Protein AF-0000000084362990 (afdb_homodimer)

InterPro domains:
  IPR007038 Hydrogenase/Urease accessory protein HupE/UreJ protein [PF04955] (12-191)
  IPR007038 Hydrogenase/Urease accessory protein HupE/UreJ protein [PIRSF016919] (12-194)

Foldseek 3Di:
DDDDDDDCPDDPDDVVVDPPDPDPPDPCQLQNLLQCVQVPDPLSLLLLLLLLLVLVLQDDVSNPLSLVLLLVLLQVLLVCLQVPPDDPCLVVLSNVSNVVSVVVSVVSDDDDSVRSSVSSNVSSSSNSNVQNVVADPDPRNVSSSVNNSVNSVVSSVVSNVVNVVVVVVVVVVVVVVVVVVVVVVVVVVVVVVVD/DDDCPDDPVDDPDDPVVDPPDDDPPDPCQLQNLLQCVQVPDPLSLLLLLLQLLVLVLQDDVSNPLQLVLLLVLLQVLLVCLQVPPDDPCLVVLSNVSNVVSVVVSVVSDDDDSVRSSVSSNVSSSSNSNVQNVVADPDPRNVSSSVNNSVNSVVSSVVSNVVNVVVVVVVVVVVVVVVVVVVVVVVVVVVVVVVD

Structure (mmCIF, N/CA/C/O backbone):
data_AF-0000000084362990-model_v1
#
loop_
_entity.id
_entity.type
_entity.pdbx_description
1 polymer 'Urease accessory protein'
#
loop_
_atom_site.group_PDB
_atom_site.id
_atom_site.type_symbol
_atom_site.label_atom_id
_atom_site.label_alt_id
_atom_site.label_comp_id
_atom_site.label_asym_id
_atom_site.label_entity_id
_atom_site.label_seq_id
_atom_site.pdbx_PDB_ins_code
_atom_site.Cartn_x
_atom_site.Cartn_y
_atom_site.Cartn_z
_atom_site.occupancy
_atom_site.B_iso_or_equiv
_atom_site.auth_seq_id
_atom_site.auth_comp_id
_atom_site.auth_asym_id
_atom_site.auth_atom_id
_atom_site.pdbx_PDB_model_num
ATOM 1 N N . MET A 1 1 ? -44.062 -22.078 -37.969 1 24.09 1 MET A N 1
ATOM 2 C CA . MET A 1 1 ? -43.531 -23.438 -37.75 1 24.09 1 MET A CA 1
ATOM 3 C C . MET A 1 1 ? -42.031 -23.5 -37.969 1 24.09 1 MET A C 1
ATOM 5 O O . MET A 1 1 ? -41.469 -24.578 -38.062 1 24.09 1 MET A O 1
ATOM 9 N N . LYS A 1 2 ? -41.438 -22.375 -38.594 1 27.25 2 LYS A N 1
ATOM 10 C CA . LYS A 1 2 ? -40.281 -22.547 -39.438 1 27.25 2 LYS A CA 1
ATOM 11 C C . LYS A 1 2 ? -39.125 -23.203 -38.656 1 27.25 2 LYS A C 1
ATOM 13 O O . LYS A 1 2 ? -38.719 -22.703 -37.594 1 27.25 2 LYS A O 1
ATOM 18 N N . ARG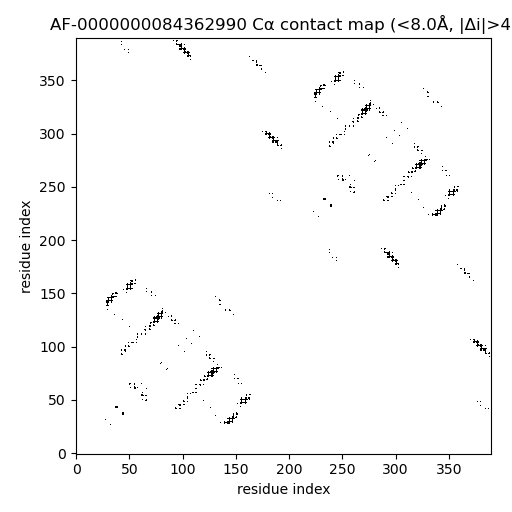 A 1 3 ? -38.625 -24.391 -39.156 1 26.75 3 ARG A N 1
ATOM 19 C CA . ARG A 1 3 ? -37.844 -25.562 -38.719 1 26.75 3 ARG A CA 1
ATOM 20 C C . ARG A 1 3 ? -36.438 -25.172 -38.312 1 26.75 3 ARG A C 1
ATOM 22 O O . ARG A 1 3 ? -35.969 -25.578 -37.25 1 26.75 3 ARG A O 1
ATOM 29 N N . VAL A 1 4 ? -35.438 -24.828 -39.25 1 26.17 4 VAL A N 1
ATOM 30 C CA . VAL A 1 4 ? -34.344 -25.609 -39.781 1 26.17 4 VAL A CA 1
ATOM 31 C C . VAL A 1 4 ? -33.062 -25.297 -39.031 1 26.17 4 VAL A C 1
ATOM 33 O O . VAL A 1 4 ? -32 -25.891 -39.312 1 26.17 4 VAL A O 1
ATOM 36 N N . ILE A 1 5 ? -32.844 -24.234 -38.375 1 34.12 5 ILE A N 1
ATOM 37 C CA . ILE A 1 5 ? -31.422 -23.922 -38.5 1 34.12 5 ILE A CA 1
ATOM 38 C C . ILE A 1 5 ? -30.594 -25.109 -38.031 1 34.12 5 ILE A C 1
ATOM 40 O O . ILE A 1 5 ? -30.812 -25.656 -36.938 1 34.12 5 ILE A O 1
ATOM 44 N N . PHE A 1 6 ? -29.859 -25.859 -38.969 1 30.27 6 PHE A N 1
ATOM 45 C CA . PHE A 1 6 ? -28.797 -26.844 -39.156 1 30.27 6 PHE A CA 1
ATOM 46 C C . PHE A 1 6 ? -27.656 -26.594 -38.188 1 30.27 6 PHE A C 1
ATOM 48 O O . PHE A 1 6 ? -27.375 -25.453 -37.812 1 30.27 6 PHE A O 1
ATOM 55 N N . GLY A 1 7 ? -27.094 -27.719 -37.469 1 29.56 7 GLY A N 1
ATOM 56 C CA . GLY A 1 7 ? -26.172 -28.312 -36.531 1 29.56 7 GLY A CA 1
ATOM 57 C C . GLY A 1 7 ? -24.719 -28.156 -36.906 1 29.56 7 GLY A C 1
ATOM 58 O O . GLY A 1 7 ? -24.172 -28.969 -37.656 1 29.56 7 GLY A O 1
ATOM 59 N N . PHE A 1 8 ? -24.25 -27 -37.5 1 29.27 8 PHE A N 1
ATOM 60 C CA . PHE A 1 8 ? -22.859 -27 -37.906 1 29.27 8 PHE A CA 1
ATOM 61 C C . PHE A 1 8 ? -21.953 -27.469 -36.75 1 29.27 8 PHE A C 1
ATOM 63 O O . PHE A 1 8 ? -21.75 -26.734 -35.781 1 29.27 8 PHE A O 1
ATOM 70 N N . ALA A 1 9 ? -21.969 -28.766 -36.344 1 31.83 9 ALA A N 1
ATOM 71 C CA . ALA A 1 9 ? -21.062 -29.562 -35.531 1 31.83 9 ALA A CA 1
ATOM 72 C C . ALA A 1 9 ? -19.625 -29.516 -36.062 1 31.83 9 ALA A C 1
ATOM 74 O O . ALA A 1 9 ? -19.203 -30.391 -36.812 1 31.83 9 ALA A O 1
ATOM 75 N N . GLY A 1 10 ? -19.312 -28.484 -36.875 1 28.17 10 GLY A N 1
ATOM 76 C CA . GLY A 1 10 ? -18.078 -28.734 -37.594 1 28.17 10 GLY A CA 1
ATOM 77 C C . GLY A 1 10 ? -17 -29.375 -36.75 1 28.17 10 GLY A C 1
ATOM 78 O O . GLY A 1 10 ? -17.094 -29.375 -35.531 1 28.17 10 GLY A O 1
ATOM 79 N N . LEU A 1 11 ? -15.805 -29.812 -37.469 1 27.97 11 LEU A N 1
ATOM 80 C CA . LEU A 1 11 ? -14.57 -30.578 -37.625 1 27.97 11 LEU A CA 1
ATOM 81 C C . LEU A 1 11 ? -13.484 -30.062 -36.688 1 27.97 11 LEU A C 1
ATOM 83 O O . LEU A 1 11 ? -12.828 -29.062 -36.969 1 27.97 11 LEU A O 1
ATOM 87 N N . VAL A 1 12 ? -13.75 -29.594 -35.562 1 33.97 12 VAL A N 1
ATOM 88 C CA . VAL A 1 12 ? -12.516 -29.297 -34.844 1 33.97 12 VAL A CA 1
ATOM 89 C C . VAL A 1 12 ? -11.578 -30.516 -34.875 1 33.97 12 VAL A C 1
ATOM 91 O O . VAL A 1 12 ? -11.844 -31.531 -34.25 1 33.97 12 VAL A O 1
ATOM 94 N N . THR A 1 13 ? -11.164 -30.953 -36.219 1 27.64 13 THR A N 1
ATOM 95 C CA . THR A 1 13 ? -10.219 -32 -36.594 1 27.64 13 THR A CA 1
ATOM 96 C C . THR A 1 13 ? -9.086 -32.094 -35.562 1 27.64 13 THR A C 1
ATOM 98 O O . THR A 1 13 ? -8.867 -31.156 -34.781 1 27.64 13 THR A O 1
ATOM 101 N N . LEU A 1 14 ? -8.18 -33.188 -35.844 1 29.64 14 LEU A N 1
ATOM 102 C CA . LEU A 1 14 ? -7.18 -34.188 -35.562 1 29.64 14 LEU A CA 1
ATOM 103 C C . LEU A 1 14 ? -5.797 -33.562 -35.406 1 29.64 14 LEU A C 1
ATOM 105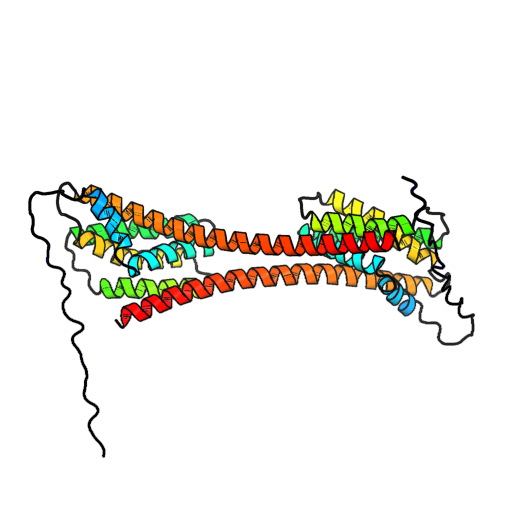 O O . LEU A 1 14 ? -4.781 -34.25 -35.469 1 29.64 14 LEU A O 1
ATOM 109 N N . LEU A 1 15 ? -5.594 -32.281 -35.312 1 32.31 15 LEU A N 1
ATOM 110 C CA . LEU A 1 15 ? -4.16 -32.062 -35.469 1 32.31 15 LEU A CA 1
ATOM 111 C C . LEU A 1 15 ? -3.369 -32.969 -34.5 1 32.31 15 LEU A C 1
ATOM 113 O O . LEU A 1 15 ? -3.162 -32.594 -33.344 1 32.31 15 LEU A O 1
ATOM 117 N N . ALA A 1 16 ? -3.719 -34.25 -34.469 1 33.75 16 ALA A N 1
ATOM 118 C CA . ALA A 1 16 ? -2.787 -35.188 -33.844 1 33.75 16 ALA A CA 1
ATOM 119 C C . ALA A 1 16 ? -1.39 -35.062 -34.438 1 33.75 16 ALA A C 1
ATOM 121 O O . ALA A 1 16 ? -1.183 -35.312 -35.625 1 33.75 16 ALA A O 1
ATOM 122 N N . SER A 1 17 ? -0.704 -33.969 -34.281 1 33.88 17 SER A N 1
ATOM 123 C CA . SER A 1 17 ? 0.673 -34 -34.781 1 33.88 17 SER A CA 1
ATOM 124 C C . SER A 1 17 ? 1.27 -35.406 -34.562 1 33.88 17 SER A C 1
ATOM 126 O O . SER A 1 17 ? 1.014 -36.062 -33.562 1 33.88 17 SER A O 1
ATOM 128 N N . PRO A 1 18 ? 1.563 -36.188 -35.688 1 33.69 18 PRO A N 1
ATOM 129 C CA . PRO A 1 18 ? 2.248 -37.469 -35.656 1 33.69 18 PRO A CA 1
ATOM 130 C C . PRO A 1 18 ? 3.295 -37.594 -34.562 1 33.69 18 PRO A C 1
ATOM 132 O O . PRO A 1 18 ? 3.803 -36.562 -34.094 1 33.69 18 PRO A O 1
ATOM 135 N N . ALA A 1 19 ? 3.213 -38.688 -33.844 1 35.78 19 ALA A N 1
ATOM 136 C CA . ALA A 1 19 ? 4.281 -39.281 -33.062 1 35.78 19 ALA A CA 1
ATOM 137 C C . ALA A 1 19 ? 5.609 -39.25 -33.812 1 35.78 19 ALA A C 1
ATOM 139 O O . ALA A 1 19 ? 5.789 -39.938 -34.812 1 35.78 19 ALA A O 1
ATOM 140 N N . MET A 1 20 ? 6.133 -38.094 -34.375 1 34.09 20 MET A N 1
ATOM 141 C CA . MET A 1 20 ? 7.484 -38.125 -34.938 1 34.09 20 MET A CA 1
ATOM 142 C C . MET A 1 20 ? 8.281 -39.312 -34.344 1 34.09 20 MET A C 1
ATOM 144 O O . MET A 1 20 ? 8.305 -39.5 -33.125 1 34.09 20 MET A O 1
ATOM 148 N N . ALA A 1 21 ? 8.461 -40.5 -35.094 1 33.56 21 ALA A N 1
ATOM 149 C CA . ALA A 1 21 ? 9.234 -41.75 -35.094 1 33.56 21 ALA A CA 1
ATOM 150 C C . ALA A 1 21 ? 10.57 -41.562 -34.406 1 33.56 21 ALA A C 1
ATOM 152 O O . ALA A 1 21 ? 11.109 -40.469 -34.344 1 33.56 21 ALA A O 1
ATOM 153 N N . HIS A 1 22 ? 11.227 -42.625 -33.812 1 32.97 22 HIS A N 1
ATOM 154 C CA . HIS A 1 22 ? 12.43 -43.031 -33.094 1 32.97 22 HIS A CA 1
ATOM 155 C C . HIS A 1 22 ? 13.688 -42.656 -33.875 1 32.97 22 HIS A C 1
ATOM 157 O O . HIS A 1 22 ? 14.727 -43.312 -33.75 1 32.97 22 HIS A O 1
ATOM 163 N N . THR A 1 23 ? 13.633 -41.906 -35.062 1 37.66 23 THR A N 1
ATOM 164 C CA . THR A 1 23 ? 14.984 -41.938 -35.625 1 37.66 23 THR A CA 1
ATOM 165 C C . THR A 1 23 ? 16.016 -41.562 -34.562 1 37.66 23 THR A C 1
ATOM 167 O O . THR A 1 23 ? 15.688 -40.906 -33.562 1 37.66 23 THR A O 1
ATOM 170 N N . GLY A 1 24 ? 17.125 -42.219 -34.438 1 38.91 24 GLY A N 1
ATOM 171 C CA . GLY A 1 24 ? 18.359 -42.094 -33.688 1 38.91 24 GLY A CA 1
ATOM 172 C C . GLY A 1 24 ? 18.719 -40.656 -33.344 1 38.91 24 GLY A C 1
ATOM 173 O O . GLY A 1 24 ? 19.812 -40.406 -32.844 1 38.91 24 GLY A O 1
ATOM 174 N N . ALA A 1 25 ? 18.438 -39.719 -34.25 1 42.22 25 ALA A N 1
ATOM 175 C CA . ALA A 1 25 ? 18.984 -38.375 -34.156 1 42.22 25 ALA A CA 1
ATOM 176 C C . ALA A 1 25 ? 18.781 -37.781 -32.781 1 42.22 25 ALA A C 1
ATOM 178 O O . ALA A 1 25 ? 18.031 -38.344 -31.969 1 42.22 25 ALA A O 1
ATOM 179 N N . GLY A 1 26 ? 18.844 -36.312 -32.531 1 42.19 26 GLY A N 1
ATOM 180 C CA . GLY A 1 26 ? 19.219 -35.594 -31.328 1 42.19 26 GLY A CA 1
ATOM 181 C C . GLY A 1 26 ? 18.266 -35.844 -30.172 1 42.19 26 GLY A C 1
ATOM 182 O O . GLY A 1 26 ? 17.094 -35.469 -30.25 1 42.19 26 GLY A O 1
ATOM 183 N N . GLU A 1 27 ? 18.141 -36.969 -29.531 1 46.84 27 GLU A N 1
ATOM 184 C CA . GLU A 1 27 ? 17.594 -37.281 -28.219 1 46.84 27 GLU A CA 1
ATOM 185 C C . GLU A 1 27 ? 17.453 -36.031 -27.375 1 46.84 27 GLU A C 1
ATOM 187 O O . GLU A 1 27 ? 18.438 -35.375 -27.047 1 46.84 27 GLU A O 1
ATOM 192 N N . VAL A 1 28 ? 16.562 -35.125 -27.734 1 56.34 28 VAL A N 1
ATOM 193 C CA . VAL A 1 28 ? 16.391 -34 -26.797 1 56.34 28 VAL A CA 1
ATOM 194 C C . VAL A 1 28 ? 16.641 -34.5 -25.359 1 56.34 28 VAL A C 1
ATOM 196 O O . VAL A 1 28 ? 16.109 -35.531 -24.969 1 56.34 28 VAL A O 1
ATOM 199 N N . SER A 1 29 ? 17.859 -34.156 -24.797 1 71.69 29 SER A N 1
ATOM 200 C CA . SER A 1 29 ? 18.219 -34.531 -23.438 1 71.69 29 SER A CA 1
ATOM 201 C C . SER A 1 29 ? 17.016 -34.5 -22.5 1 71.69 29 SER A C 1
ATOM 203 O O . SER A 1 29 ? 16.062 -33.75 -22.75 1 71.69 29 SER A O 1
ATOM 205 N N . GLY A 1 30 ? 16.703 -35.625 -21.906 1 73.75 30 GLY A N 1
ATOM 206 C CA . GLY A 1 30 ? 15.695 -35.75 -20.859 1 73.75 30 GLY A CA 1
ATOM 207 C C . GLY A 1 30 ? 15.438 -34.438 -20.125 1 73.75 30 GLY A C 1
ATOM 208 O O . GLY A 1 30 ? 14.281 -34.094 -19.859 1 73.75 30 GLY A O 1
ATOM 209 N N . LEU A 1 31 ? 16.484 -33.719 -20.141 1 81.56 31 LEU A N 1
ATOM 210 C CA . LEU A 1 31 ? 16.375 -32.469 -19.406 1 81.56 31 LEU A CA 1
ATOM 211 C C . LEU A 1 31 ? 15.633 -31.406 -20.219 1 81.56 31 LEU A C 1
ATOM 213 O O . LEU A 1 31 ? 14.75 -30.719 -19.703 1 81.56 31 LEU A O 1
ATOM 217 N N . LEU A 1 32 ? 15.953 -31.234 -21.422 1 81.06 32 LEU A N 1
ATOM 218 C CA . LEU A 1 32 ? 15.32 -30.234 -22.266 1 81.06 32 LEU A CA 1
ATOM 219 C C . LEU A 1 32 ? 13.836 -30.547 -22.453 1 81.06 32 LEU A C 1
ATOM 221 O O . LEU A 1 32 ? 13.008 -29.641 -22.484 1 81.06 32 LEU A O 1
ATOM 225 N N . ALA A 1 33 ? 13.516 -31.766 -22.625 1 81.31 33 ALA A N 1
ATOM 226 C CA . ALA A 1 33 ? 12.117 -32.188 -22.75 1 81.31 33 ALA A CA 1
ATOM 227 C C . ALA A 1 33 ? 11.344 -31.859 -21.469 1 81.31 33 ALA A C 1
ATOM 229 O O . ALA A 1 33 ? 10.211 -31.375 -21.547 1 81.31 33 ALA A O 1
ATOM 230 N N . GLY A 1 34 ? 11.969 -32.094 -20.359 1 83.88 34 GLY A N 1
ATOM 231 C CA . GLY A 1 34 ? 11.359 -31.781 -19.078 1 83.88 34 GLY A CA 1
ATOM 232 C C . GLY A 1 34 ? 11.156 -30.297 -18.875 1 83.88 34 GLY A C 1
ATOM 233 O O . GLY A 1 34 ? 10.133 -29.875 -18.328 1 83.88 34 GLY A O 1
ATOM 234 N N . LEU A 1 35 ? 12.109 -29.562 -19.422 1 85.44 35 LEU A N 1
ATOM 235 C CA . LEU A 1 35 ? 12.039 -28.109 -19.281 1 85.44 35 LEU A CA 1
ATOM 236 C C . LEU A 1 35 ? 10.93 -27.531 -20.156 1 85.44 35 LEU A C 1
ATOM 238 O O . LEU A 1 35 ? 10.266 -26.562 -19.781 1 85.44 35 LEU A O 1
ATOM 242 N N . SER A 1 36 ? 10.695 -28.109 -21.203 1 83.75 36 SER A N 1
ATOM 243 C CA . SER A 1 36 ? 9.781 -27.531 -22.172 1 83.75 36 SER A CA 1
ATOM 244 C C . SER A 1 36 ? 8.344 -27.953 -21.891 1 83.75 36 SER A C 1
ATOM 246 O O . SER A 1 36 ? 7.398 -27.297 -22.328 1 83.75 36 SER A O 1
ATOM 248 N N . HIS A 1 37 ? 8.195 -28.953 -21.156 1 83.19 37 HIS A N 1
ATOM 249 C CA . HIS A 1 37 ? 6.883 -29.578 -21.031 1 83.19 37 HIS A CA 1
ATOM 250 C C . HIS A 1 37 ? 5.898 -28.656 -20.312 1 83.19 37 HIS A C 1
ATOM 252 O O . HIS A 1 37 ? 4.805 -28.406 -20.828 1 83.19 37 HIS A O 1
ATOM 258 N N . PRO A 1 38 ? 6.312 -28.016 -19.266 1 80.44 38 PRO A N 1
ATOM 259 C CA . PRO A 1 38 ? 5.344 -27.172 -18.562 1 80.44 38 PRO A CA 1
ATOM 260 C C . PRO A 1 38 ? 5.008 -25.891 -19.328 1 80.44 38 PRO A C 1
ATOM 262 O O . PRO A 1 38 ? 3.973 -25.266 -19.062 1 80.44 38 PRO A O 1
ATOM 265 N N . ILE A 1 39 ? 5.816 -25.484 -20.156 1 84.44 39 ILE A N 1
ATOM 266 C CA . ILE A 1 39 ? 5.57 -24.234 -20.875 1 84.44 39 ILE A CA 1
ATOM 267 C C . ILE A 1 39 ? 4.828 -24.516 -22.172 1 84.44 39 ILE A C 1
ATOM 269 O O . ILE A 1 39 ? 4.516 -23.594 -22.938 1 84.44 39 ILE A O 1
ATOM 273 N N . SER A 1 40 ? 4.492 -25.797 -22.391 1 81.31 40 SER A N 1
ATOM 274 C CA . SER A 1 40 ? 3.826 -26.172 -23.641 1 81.31 40 SER A CA 1
ATOM 275 C C . SER A 1 40 ? 2.32 -25.938 -23.547 1 81.31 40 SER A C 1
ATOM 277 O O . SER A 1 40 ? 1.639 -25.844 -24.562 1 81.31 40 SER A O 1
ATOM 279 N N . GLY A 1 41 ? 1.779 -25.844 -22.375 1 87.81 41 GLY A N 1
ATOM 280 C CA . GLY A 1 41 ? 0.349 -25.641 -22.203 1 87.81 41 GLY A CA 1
ATOM 281 C C . GLY A 1 41 ? 0.01 -24.422 -21.375 1 87.81 41 GLY A C 1
ATOM 282 O O . GLY A 1 41 ? 0.531 -24.25 -20.281 1 87.81 41 GLY A O 1
ATOM 283 N N . LEU A 1 42 ? -0.85 -23.641 -21.938 1 89.31 42 LEU A N 1
ATOM 284 C CA . LEU A 1 42 ? -1.276 -22.422 -21.25 1 89.31 42 LEU A CA 1
ATOM 285 C C . LEU A 1 42 ? -1.939 -22.75 -19.922 1 89.31 42 LEU A C 1
ATOM 287 O O . LEU A 1 42 ? -1.834 -21.984 -18.969 1 89.31 42 LEU A O 1
ATOM 291 N N . ASP A 1 43 ? -2.574 -23.844 -19.891 1 92.5 43 ASP A N 1
ATOM 292 C CA . ASP A 1 43 ? -3.252 -24.25 -18.656 1 92.5 43 ASP A CA 1
ATOM 293 C C . ASP A 1 43 ? -2.25 -24.516 -17.547 1 92.5 43 ASP A C 1
ATOM 295 O O . ASP A 1 43 ? -2.492 -24.156 -16.391 1 92.5 43 ASP A O 1
ATOM 299 N N . HIS A 1 44 ? -1.064 -25 -17.922 1 93 44 HIS A N 1
ATOM 300 C CA . HIS A 1 44 ? -0.025 -25.219 -16.922 1 93 44 HIS A CA 1
ATOM 301 C C . HIS A 1 44 ? 0.602 -23.906 -16.484 1 93 44 HIS A C 1
ATOM 303 O O . HIS A 1 44 ? 0.764 -23.656 -15.281 1 93 44 HIS A O 1
ATOM 309 N N . ILE A 1 45 ? 0.858 -23.078 -17.375 1 93.19 45 ILE A N 1
ATOM 310 C CA . ILE A 1 45 ? 1.516 -21.812 -17.078 1 93.19 45 ILE A CA 1
ATOM 311 C C . ILE A 1 45 ? 0.627 -20.969 -16.172 1 93.19 45 ILE A C 1
ATOM 313 O O . ILE A 1 45 ? 1.086 -20.453 -15.148 1 93.19 45 ILE A O 1
ATOM 317 N N . LEU A 1 46 ? -0.62 -20.891 -16.547 1 94.69 46 LEU A N 1
ATOM 318 C CA . LEU A 1 46 ? -1.55 -20.031 -15.812 1 94.69 46 LEU A CA 1
ATOM 319 C C . LEU A 1 46 ? -1.717 -20.516 -14.375 1 94.69 46 LEU A C 1
ATOM 321 O O . LEU A 1 46 ? -1.756 -19.719 -13.445 1 94.69 46 LEU A O 1
ATOM 325 N N . VAL A 1 47 ? -1.783 -21.797 -14.211 1 96.25 47 VAL A N 1
ATOM 326 C CA . VAL A 1 47 ? -1.969 -22.344 -12.867 1 96.25 47 VAL A CA 1
ATOM 327 C C . VAL A 1 47 ? -0.723 -22.094 -12.023 1 96.25 47 VAL A C 1
ATOM 329 O O . VAL A 1 47 ? -0.826 -21.672 -10.867 1 96.25 47 VAL A O 1
ATOM 332 N N . MET A 1 48 ? 0.47 -22.281 -12.617 1 96.62 48 MET A N 1
ATOM 333 C CA . MET A 1 48 ? 1.703 -22.094 -11.852 1 96.62 48 MET A CA 1
ATOM 334 C C . MET A 1 48 ? 1.906 -20.625 -11.484 1 96.62 48 MET A C 1
ATOM 336 O O . MET A 1 48 ? 2.348 -20.328 -10.375 1 96.62 48 MET A O 1
ATOM 340 N N . VAL A 1 49 ? 1.586 -19.781 -12.367 1 94.75 49 VAL A N 1
ATOM 341 C CA . VAL A 1 49 ? 1.669 -18.344 -12.078 1 94.75 49 VAL A CA 1
ATOM 342 C C . VAL A 1 49 ? 0.649 -17.969 -11.008 1 94.75 49 VAL A C 1
ATOM 344 O O . VAL A 1 49 ? 0.969 -17.25 -10.062 1 94.75 49 VAL A O 1
ATOM 347 N N . ALA A 1 50 ? -0.553 -18.484 -11.102 1 96.44 50 ALA A N 1
ATOM 348 C CA . ALA A 1 50 ? -1.603 -18.219 -10.117 1 96.44 50 ALA A CA 1
ATOM 349 C C . ALA A 1 50 ? -1.192 -18.703 -8.734 1 96.44 50 ALA A C 1
ATOM 351 O O . ALA A 1 50 ? -1.497 -18.047 -7.727 1 96.44 50 ALA A O 1
ATOM 352 N N . VAL A 1 51 ? -0.535 -19.797 -8.656 1 97.62 51 VAL A N 1
ATOM 353 C CA . VAL A 1 51 ? -0.04 -20.328 -7.387 1 97.62 51 VAL A CA 1
ATOM 354 C C . VAL A 1 51 ? 0.944 -19.328 -6.77 1 97.62 51 VAL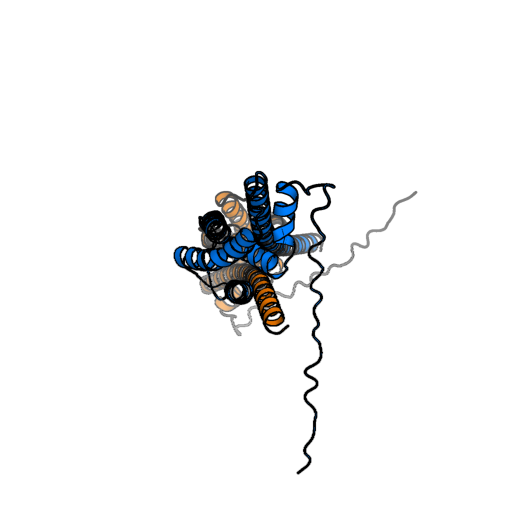 A C 1
ATOM 356 O O . VAL A 1 51 ? 0.895 -19.062 -5.566 1 97.62 51 VAL A O 1
ATOM 359 N N . GLY A 1 52 ? 1.823 -18.797 -7.613 1 96.88 52 GLY A N 1
ATOM 360 C CA . GLY A 1 52 ? 2.75 -17.781 -7.133 1 96.88 52 GLY A CA 1
ATOM 361 C C . GLY A 1 52 ? 2.057 -16.547 -6.594 1 96.88 52 GLY A C 1
ATOM 362 O O . GLY A 1 52 ? 2.422 -16.047 -5.531 1 96.88 52 GLY A O 1
ATOM 363 N N . VAL A 1 53 ? 1.062 -16.141 -7.332 1 94.19 53 VAL A N 1
ATOM 364 C CA . VAL A 1 53 ? 0.302 -14.969 -6.91 1 94.19 53 VAL A CA 1
ATOM 365 C C . VAL A 1 53 ? -0.405 -15.258 -5.59 1 94.19 53 VAL A C 1
ATOM 367 O O . VAL A 1 53 ? -0.372 -14.438 -4.668 1 94.19 53 VAL A O 1
ATOM 370 N N . LEU A 1 54 ? -1.022 -16.422 -5.469 1 95.88 54 LEU A N 1
ATOM 371 C CA . LEU A 1 54 ? -1.71 -16.828 -4.25 1 95.88 54 LEU A CA 1
ATOM 372 C C . LEU A 1 54 ? -0.747 -16.859 -3.066 1 95.88 54 LEU A C 1
ATOM 374 O O . LEU A 1 54 ? -1.099 -16.438 -1.962 1 95.88 54 LEU A O 1
ATOM 378 N N . ALA A 1 55 ? 0.471 -17.297 -3.314 1 96.81 55 ALA A N 1
ATOM 379 C CA . ALA A 1 55 ? 1.494 -17.359 -2.275 1 96.81 55 ALA A CA 1
ATOM 380 C C . ALA A 1 55 ? 1.777 -15.977 -1.698 1 96.81 55 ALA A C 1
ATOM 382 O O . ALA A 1 55 ? 1.857 -15.812 -0.479 1 96.81 55 ALA A O 1
ATOM 383 N N . VAL A 1 56 ? 1.851 -15.031 -2.586 1 93.5 56 VAL A N 1
ATOM 384 C CA . VAL A 1 56 ? 2.137 -13.672 -2.158 1 93.5 56 VAL A CA 1
ATOM 385 C C . VAL A 1 56 ? 0.924 -13.094 -1.43 1 93.5 56 VAL A C 1
ATOM 387 O O . VAL A 1 56 ? 1.072 -12.383 -0.431 1 93.5 56 VAL A O 1
ATOM 390 N N . GLN A 1 57 ? -0.289 -13.391 -1.871 1 91.38 57 GLN A N 1
ATOM 391 C CA . GLN A 1 57 ? -1.509 -12.914 -1.226 1 91.38 57 GLN A CA 1
ATOM 392 C C . GLN A 1 57 ? -1.604 -13.422 0.211 1 91.38 57 GLN A C 1
ATOM 394 O O . GLN A 1 57 ? -2.068 -12.703 1.098 1 91.38 57 GLN A O 1
ATOM 399 N N . LEU A 1 58 ? -1.215 -14.641 0.342 1 93 58 LEU A N 1
ATOM 400 C CA . LEU A 1 58 ? -1.262 -15.227 1.68 1 93 58 LEU A CA 1
ATOM 401 C C . LEU A 1 58 ? -0.156 -14.648 2.559 1 93 58 LEU A C 1
ATOM 403 O O . LEU A 1 58 ? -0.371 -14.391 3.746 1 93 58 LEU A O 1
ATOM 407 N N . GLY A 1 59 ? 1.027 -14.523 1.947 1 93.12 59 GLY A N 1
ATOM 408 C CA . GLY A 1 59 ? 2.152 -13.961 2.676 1 93.12 59 GLY A CA 1
ATOM 409 C C . GLY A 1 59 ? 2.721 -14.906 3.719 1 93.12 59 GLY A C 1
ATOM 410 O O . GLY A 1 59 ? 2.314 -16.062 3.801 1 93.12 59 GLY A O 1
ATOM 411 N N . GLY A 1 60 ? 3.799 -14.359 4.484 1 94.19 60 GLY A N 1
ATOM 412 C CA . GLY A 1 60 ? 4.402 -15.148 5.547 1 94.19 60 GLY A CA 1
ATOM 413 C C . GLY A 1 60 ? 4.91 -16.5 5.07 1 94.19 60 GLY A C 1
ATOM 414 O O . GLY A 1 60 ? 5.641 -16.578 4.082 1 94.19 60 GLY A O 1
ATOM 415 N N . ARG A 1 61 ? 4.445 -17.594 5.746 1 95.81 61 ARG A N 1
ATOM 416 C CA . ARG A 1 61 ? 4.863 -18.953 5.406 1 95.81 61 ARG A CA 1
ATOM 417 C C . ARG A 1 61 ? 4.238 -19.406 4.094 1 95.81 61 ARG A C 1
ATOM 419 O O . ARG A 1 61 ? 4.707 -20.359 3.477 1 95.81 61 ARG A O 1
ATOM 426 N N . GLY A 1 62 ? 3.182 -18.75 3.754 1 96.81 62 GLY A N 1
ATOM 427 C CA . GLY A 1 62 ? 2.516 -19.094 2.506 1 96.81 62 GLY A CA 1
ATOM 428 C C . GLY A 1 62 ? 3.398 -18.891 1.287 1 96.81 62 GLY A C 1
ATOM 429 O O . GLY A 1 62 ? 3.238 -19.594 0.283 1 96.81 62 GLY A O 1
ATOM 430 N N . LEU A 1 63 ? 4.418 -18.031 1.449 1 96.06 63 LEU A N 1
ATOM 431 C CA . LEU A 1 63 ? 5.32 -17.703 0.351 1 96.06 63 LEU A CA 1
ATOM 432 C C . LEU A 1 63 ? 6.105 -18.938 -0.085 1 96.06 63 LEU A C 1
ATOM 434 O O . LEU A 1 63 ? 6.395 -19.109 -1.271 1 96.06 63 LEU A O 1
ATOM 438 N N . TRP A 1 64 ? 6.332 -19.812 0.923 1 97 64 TRP A N 1
ATOM 439 C CA . TRP A 1 64 ? 7.137 -20.969 0.535 1 97 64 TRP A CA 1
ATOM 440 C C . TRP A 1 64 ? 6.336 -22.266 0.668 1 97 64 TRP A C 1
ATOM 442 O O . TRP A 1 64 ? 6.551 -23.219 -0.084 1 97 64 TRP A O 1
ATOM 452 N N . LEU A 1 65 ? 5.324 -22.281 1.571 1 97.81 65 LEU A N 1
ATOM 453 C CA . LEU A 1 65 ? 4.598 -23.516 1.825 1 97.81 65 LEU A CA 1
ATOM 454 C C . LEU A 1 65 ? 3.639 -23.828 0.68 1 97.81 65 LEU A C 1
ATOM 456 O O . LEU A 1 65 ? 3.428 -25 0.343 1 97.81 65 LEU A O 1
ATOM 460 N N . VAL A 1 66 ? 3.117 -22.875 0.09 1 98.19 66 VAL A N 1
ATOM 461 C CA . VAL A 1 66 ? 2.141 -23.094 -0.97 1 98.19 66 VAL A CA 1
ATOM 462 C C . VAL A 1 66 ? 2.848 -23.609 -2.223 1 98.19 66 VAL A C 1
ATOM 464 O O . VAL A 1 66 ? 2.508 -24.672 -2.742 1 98.19 66 VAL A O 1
ATOM 467 N N . PRO A 1 67 ? 3.941 -22.938 -2.643 1 97.94 67 PRO A N 1
ATOM 468 C CA . PRO A 1 67 ? 4.672 -23.484 -3.787 1 97.94 67 PRO A CA 1
ATOM 469 C C . PRO A 1 67 ? 5.281 -24.844 -3.492 1 97.94 67 PRO A C 1
ATOM 471 O O . PRO A 1 67 ? 5.266 -25.734 -4.352 1 97.94 67 PRO A O 1
ATOM 474 N N . ALA A 1 68 ? 5.746 -25.016 -2.279 1 97.56 68 ALA A N 1
ATOM 475 C CA . ALA A 1 68 ? 6.352 -26.297 -1.911 1 97.56 68 ALA A CA 1
ATOM 476 C C . ALA A 1 68 ? 5.312 -27.406 -1.923 1 97.56 68 ALA A C 1
ATOM 478 O O . ALA A 1 68 ? 5.609 -28.531 -2.334 1 97.56 68 ALA A O 1
ATOM 479 N N . SER A 1 69 ? 4.133 -27.125 -1.429 1 98.19 69 SER A N 1
ATOM 480 C CA . SER A 1 69 ? 3.053 -28.109 -1.459 1 98.19 69 SER A CA 1
ATOM 481 C C . SER A 1 69 ? 2.703 -28.5 -2.891 1 98.19 69 SER A C 1
ATOM 483 O O . SER A 1 69 ? 2.525 -29.688 -3.188 1 98.19 69 SER A O 1
ATOM 485 N N . PHE A 1 70 ? 2.637 -27.531 -3.723 1 98.38 70 PHE A N 1
ATOM 486 C CA . PHE A 1 70 ? 2.33 -27.812 -5.121 1 98.38 70 PHE A CA 1
ATOM 487 C C . PHE A 1 70 ? 3.389 -28.719 -5.738 1 98.38 70 PHE A C 1
ATOM 489 O O . PHE A 1 70 ? 3.066 -29.766 -6.312 1 98.38 70 PHE A O 1
ATOM 496 N N . VAL A 1 71 ? 4.66 -28.359 -5.574 1 97.31 71 VAL A N 1
ATOM 497 C CA . VAL A 1 71 ? 5.766 -29.078 -6.207 1 97.31 71 VAL A CA 1
ATOM 498 C C . VAL A 1 71 ? 5.855 -30.5 -5.641 1 97.31 71 VAL A C 1
ATOM 500 O O . VAL A 1 71 ? 6.051 -31.453 -6.387 1 97.31 71 VAL A O 1
ATOM 503 N N . SER A 1 72 ? 5.672 -30.656 -4.355 1 96.94 72 SER A N 1
ATOM 504 C CA . SER A 1 72 ? 5.773 -31.953 -3.713 1 96.94 72 SER A CA 1
ATOM 505 C C . SER A 1 72 ? 4.668 -32.906 -4.188 1 96.94 72 SER A C 1
ATOM 507 O O . SER A 1 72 ? 4.93 -34.031 -4.543 1 96.94 72 SER A O 1
ATOM 509 N N . VAL A 1 73 ? 3.473 -32.375 -4.219 1 97.62 73 VAL A N 1
ATOM 510 C CA . VAL A 1 73 ? 2.352 -33.219 -4.629 1 97.62 73 VAL A CA 1
ATOM 511 C C . VAL A 1 73 ? 2.422 -33.469 -6.133 1 97.62 73 VAL A C 1
ATOM 513 O O . VAL A 1 73 ? 2.076 -34.562 -6.598 1 97.62 73 VAL A O 1
ATOM 516 N N . MET A 1 74 ? 2.875 -32.5 -6.879 1 96.56 74 MET A N 1
ATOM 517 C CA . MET A 1 74 ? 3.084 -32.688 -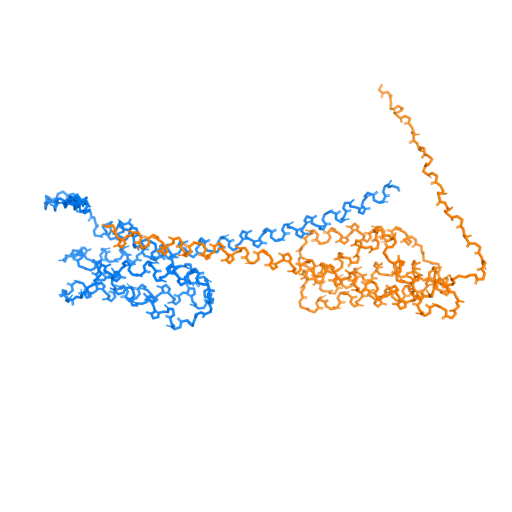8.305 1 96.56 74 MET A CA 1
ATOM 518 C C . MET A 1 74 ? 4.062 -33.844 -8.555 1 96.56 74 MET A C 1
ATOM 520 O O . MET A 1 74 ? 3.859 -34.656 -9.461 1 96.56 74 MET A O 1
ATOM 524 N N . ALA A 1 75 ? 5.117 -33.875 -7.754 1 94.12 75 ALA A N 1
ATOM 525 C CA . ALA A 1 75 ? 6.078 -34.969 -7.863 1 94.12 75 ALA A CA 1
ATOM 526 C C . ALA A 1 75 ? 5.402 -36.312 -7.609 1 94.12 75 ALA A C 1
ATOM 528 O O . ALA A 1 75 ? 5.641 -37.281 -8.328 1 94.12 75 ALA A O 1
ATOM 529 N N . LEU A 1 76 ? 4.57 -36.344 -6.617 1 94.44 76 LEU A N 1
ATOM 530 C CA . LEU A 1 76 ? 3.822 -37.562 -6.32 1 94.44 76 LEU A CA 1
ATOM 531 C C . LEU A 1 76 ? 2.906 -37.938 -7.484 1 94.44 76 LEU A C 1
ATOM 533 O O . LEU A 1 76 ? 2.805 -39.125 -7.852 1 94.44 76 LEU A O 1
ATOM 537 N N . GLY A 1 77 ? 2.215 -36.969 -8.031 1 94.81 77 GLY A N 1
ATOM 538 C CA . GLY A 1 77 ? 1.411 -37.219 -9.219 1 94.81 77 GLY A CA 1
ATOM 539 C C . GLY A 1 77 ? 2.219 -37.75 -10.391 1 94.81 77 GLY A C 1
ATOM 540 O O . GLY A 1 77 ? 1.748 -38.625 -11.125 1 94.81 77 GLY A O 1
ATOM 541 N N . GLY A 1 78 ? 3.422 -37.188 -10.531 1 92.88 78 GLY A N 1
ATOM 542 C CA . GLY A 1 78 ? 4.312 -37.688 -11.562 1 92.88 78 GLY A CA 1
ATOM 543 C C . GLY A 1 78 ? 4.633 -39.156 -11.398 1 92.88 78 GLY A C 1
ATOM 544 O O . GLY A 1 78 ? 4.629 -39.906 -12.375 1 92.88 78 GLY A O 1
ATOM 545 N N . VAL A 1 79 ? 4.887 -39.562 -10.188 1 91.75 79 VAL A N 1
ATOM 546 C CA . VAL A 1 79 ? 5.172 -40.969 -9.891 1 91.75 79 VAL A CA 1
ATOM 547 C C . VAL A 1 79 ? 3.959 -41.844 -10.234 1 91.75 79 VAL A C 1
ATOM 549 O O . VAL A 1 79 ? 4.098 -42.906 -10.82 1 91.75 79 VAL A O 1
ATOM 552 N N . LEU A 1 80 ? 2.795 -41.375 -9.914 1 93.31 80 LEU A N 1
ATOM 553 C CA . LEU A 1 80 ? 1.583 -42.125 -10.273 1 93.31 80 LEU A CA 1
ATOM 554 C C . LEU A 1 80 ? 1.456 -42.25 -11.789 1 93.31 80 LEU A C 1
ATOM 556 O O . LEU A 1 80 ? 1.05 -43.312 -12.289 1 93.31 80 LEU A O 1
ATOM 560 N N . GLY A 1 81 ? 1.757 -41.219 -12.484 1 92.5 81 GLY A N 1
ATOM 561 C CA . GLY A 1 81 ? 1.708 -41.25 -13.938 1 92.5 81 GLY A CA 1
ATOM 562 C C . GLY A 1 81 ? 2.682 -42.25 -14.547 1 92.5 81 GLY A C 1
ATOM 563 O O . GLY A 1 81 ? 2.336 -42.969 -15.492 1 92.5 81 GLY A O 1
ATOM 564 N N . VAL A 1 82 ? 3.883 -42.344 -13.961 1 89.75 82 VAL A N 1
ATOM 565 C CA . VAL A 1 82 ? 4.938 -43.219 -14.453 1 89.75 82 VAL A CA 1
ATOM 566 C C . VAL A 1 82 ? 4.559 -44.688 -14.195 1 89.75 82 VAL A C 1
ATOM 568 O O . VAL A 1 82 ? 4.867 -45.562 -14.992 1 89.75 82 VAL A O 1
ATOM 571 N N . THR A 1 83 ? 3.902 -44.906 -13.07 1 90.75 83 THR A N 1
ATOM 572 C CA . THR A 1 83 ? 3.576 -46.281 -12.672 1 90.75 83 THR A CA 1
ATOM 573 C C . THR A 1 83 ? 2.316 -46.781 -13.383 1 90.75 83 THR A C 1
ATOM 575 O O . THR A 1 83 ? 1.942 -47.938 -13.273 1 90.75 83 THR A O 1
ATOM 578 N N . GLY A 1 84 ? 1.607 -45.938 -14.016 1 87.38 84 GLY A N 1
ATOM 579 C CA . GLY A 1 84 ? 0.497 -46.344 -14.867 1 87.38 84 GLY A CA 1
ATOM 580 C C . GLY A 1 84 ? -0.812 -46.469 -14.117 1 87.38 84 GLY A C 1
ATOM 581 O O . GLY A 1 84 ? -1.733 -47.156 -14.586 1 87.38 84 GLY A O 1
ATOM 582 N N . VAL A 1 85 ? -0.823 -45.906 -12.961 1 91 85 VAL A N 1
ATOM 583 C CA . VAL A 1 85 ? -2.078 -45.906 -12.219 1 91 85 VAL A CA 1
ATOM 584 C C . VAL A 1 85 ? -3.117 -45.094 -12.969 1 91 85 VAL A C 1
ATOM 586 O O . VAL A 1 85 ? -2.805 -44 -13.492 1 91 85 VAL A O 1
ATOM 589 N N . GLY A 1 86 ? -4.285 -45.656 -13.195 1 91.44 86 GLY A N 1
ATOM 590 C CA . GLY A 1 86 ? -5.324 -44.938 -13.898 1 91.44 86 GLY A CA 1
ATOM 591 C C . GLY A 1 86 ? -5.965 -43.844 -13.039 1 91.44 86 GLY A C 1
ATOM 592 O O . GLY A 1 86 ? -6.602 -44.156 -12.031 1 91.44 86 GLY A O 1
ATOM 593 N N . VAL A 1 87 ? -5.668 -42.656 -13.32 1 91.75 87 VAL A N 1
ATOM 594 C CA . VAL A 1 87 ? -6.324 -41.5 -12.703 1 91.75 87 VAL A CA 1
ATOM 595 C C . VAL A 1 87 ? -7.301 -40.875 -13.688 1 91.75 87 VAL A C 1
ATOM 597 O O . VAL A 1 87 ? -6.902 -40.438 -14.781 1 91.75 87 VAL A O 1
ATOM 600 N N . PRO A 1 88 ? -8.633 -40.812 -13.289 1 93 88 PRO A N 1
ATOM 601 C CA . PRO A 1 88 ? -9.609 -40.25 -14.234 1 93 88 PRO A CA 1
ATOM 602 C C . PRO A 1 88 ? -9.68 -38.75 -14.195 1 93 88 PRO A C 1
ATOM 604 O O . PRO A 1 88 ? -9.172 -38.125 -13.258 1 93 88 PRO A O 1
ATOM 607 N N . PHE A 1 89 ? -10.156 -38.094 -15.203 1 94.38 89 PHE A N 1
ATOM 608 C CA . PHE A 1 89 ? -10.539 -36.688 -15.305 1 94.38 89 PHE A CA 1
ATOM 609 C C . PHE A 1 89 ? -9.32 -35.781 -15.148 1 94.38 89 PHE A C 1
ATOM 611 O O . PHE A 1 89 ? -9.406 -34.719 -14.531 1 94.38 89 PHE A O 1
ATOM 618 N N . VAL A 1 90 ? -8.133 -36.25 -15.625 1 94.56 90 VAL A N 1
ATOM 619 C CA . VAL A 1 90 ? -6.895 -35.5 -15.469 1 94.56 90 VAL A CA 1
ATOM 620 C C . VAL A 1 90 ? -7.012 -34.156 -16.188 1 94.56 90 VAL A C 1
ATOM 622 O O . VAL A 1 90 ? -6.754 -33.125 -15.602 1 94.56 90 VAL A O 1
ATOM 625 N N . GLU A 1 91 ? -7.5 -34.219 -17.438 1 93 91 GLU A N 1
ATOM 626 C CA . GLU A 1 91 ? -7.629 -33 -18.219 1 93 91 GLU A CA 1
ATOM 627 C C . GLU A 1 91 ? -8.641 -32.031 -17.594 1 93 91 GLU A C 1
ATOM 629 O O . GLU A 1 91 ? -8.414 -30.828 -17.547 1 93 91 GLU A O 1
ATOM 634 N N . GLN A 1 92 ? -9.719 -32.625 -17.109 1 93.12 92 GLN A N 1
ATOM 635 C CA . GLN A 1 92 ? -10.727 -31.812 -16.438 1 93.12 92 GLN A CA 1
ATOM 636 C C . GLN A 1 92 ? -10.172 -31.188 -15.156 1 93.12 92 GLN A C 1
ATOM 638 O O . GLN A 1 92 ? -10.5 -30.047 -14.812 1 93.12 92 GLN A O 1
ATOM 643 N N . GLY A 1 93 ? -9.352 -31.922 -14.43 1 96.25 93 GLY A N 1
ATOM 644 C CA . GLY A 1 93 ? -8.711 -31.406 -13.234 1 96.25 93 GLY A CA 1
ATOM 645 C C . GLY A 1 93 ? -7.762 -30.25 -13.516 1 96.25 93 GLY A C 1
ATOM 646 O O . GLY A 1 93 ? -7.723 -29.281 -12.766 1 96.25 93 GLY A O 1
ATOM 647 N N . ILE A 1 94 ? -7.086 -30.359 -14.586 1 95.06 94 ILE A N 1
ATOM 648 C CA . ILE A 1 94 ? -6.113 -29.344 -14.969 1 95.06 94 ILE A CA 1
ATOM 649 C C . ILE A 1 94 ? -6.836 -28.062 -15.367 1 95.06 94 ILE A C 1
ATOM 651 O O . ILE A 1 94 ? -6.523 -26.984 -14.859 1 95.06 94 ILE A O 1
ATOM 655 N N . ILE A 1 95 ? -7.809 -28.203 -16.25 1 93 95 ILE A N 1
ATOM 656 C CA . ILE A 1 95 ? -8.562 -27.031 -16.672 1 93 95 ILE A CA 1
ATOM 657 C C . ILE A 1 95 ? -9.312 -26.438 -15.477 1 93 95 ILE A C 1
ATOM 659 O O . ILE A 1 95 ? -9.367 -25.219 -15.305 1 93 95 ILE A O 1
ATOM 663 N N . GLY A 1 96 ? -9.906 -27.312 -14.68 1 96.62 96 GLY A N 1
ATOM 664 C CA . GLY A 1 96 ? -10.578 -26.875 -13.469 1 96.62 96 GLY A CA 1
ATOM 665 C C . GLY A 1 96 ? -9.672 -26.109 -12.531 1 96.62 96 GLY A C 1
ATOM 666 O O . GLY A 1 96 ? -10.102 -25.156 -11.875 1 96.62 96 GLY A O 1
ATOM 667 N N . SER A 1 97 ? -8.398 -26.469 -12.508 1 97.25 97 SER A N 1
ATOM 668 C CA . SER A 1 97 ? -7.449 -25.781 -11.648 1 97.25 97 SER A CA 1
ATOM 669 C C . SER A 1 97 ? -7.25 -24.344 -12.086 1 97.25 97 SER A C 1
ATOM 671 O O . SER A 1 97 ? -7.086 -23.438 -11.25 1 97.25 97 SER A O 1
ATOM 673 N N . VAL A 1 98 ? -7.258 -24.047 -13.367 1 95.81 98 VAL A N 1
ATOM 674 C CA . VAL A 1 98 ? -7.109 -22.703 -13.883 1 95.81 98 VAL A CA 1
ATOM 675 C C . VAL A 1 98 ? -8.305 -21.844 -13.453 1 95.81 98 VAL A C 1
ATOM 677 O O . VAL A 1 98 ? -8.133 -20.734 -12.945 1 95.81 98 VAL A O 1
ATOM 680 N N . ILE A 1 99 ? -9.469 -22.391 -13.57 1 95.56 99 ILE A N 1
ATOM 681 C CA . ILE A 1 99 ? -10.703 -21.672 -13.258 1 95.56 99 ILE A CA 1
ATOM 682 C C . ILE A 1 99 ? -10.773 -21.406 -11.758 1 95.56 99 ILE A C 1
ATOM 684 O O . ILE A 1 99 ? -10.961 -20.25 -11.344 1 95.56 99 ILE A O 1
ATOM 688 N N . ILE A 1 100 ? -10.555 -22.406 -10.992 1 97.06 100 ILE A N 1
ATOM 689 C CA . ILE A 1 100 ? -10.758 -22.312 -9.547 1 97.06 100 ILE A CA 1
ATOM 690 C C . ILE A 1 100 ? -9.664 -21.438 -8.922 1 97.06 100 ILE A C 1
ATOM 692 O O . ILE A 1 100 ? -9.953 -20.562 -8.109 1 97.06 100 ILE A O 1
ATOM 696 N N . LEU A 1 101 ? -8.406 -21.672 -9.352 1 96 101 LEU A N 1
ATOM 697 C CA . LEU A 1 101 ? -7.332 -20.875 -8.773 1 96 101 LEU A CA 1
ATOM 698 C C . LEU A 1 101 ? -7.445 -19.406 -9.219 1 96 101 LEU A C 1
ATOM 700 O O . LEU A 1 101 ? -7.18 -18.5 -8.43 1 96 101 LEU A O 1
ATOM 704 N N . GLY A 1 102 ? -7.805 -19.25 -10.516 1 95.62 102 GLY A N 1
ATOM 705 C CA . GLY A 1 102 ? -8.078 -17.891 -10.953 1 95.62 102 GLY A CA 1
ATOM 706 C C . GLY A 1 102 ? -9.141 -17.203 -10.117 1 95.62 102 GLY A C 1
ATOM 707 O O . GLY A 1 102 ? -8.984 -16.031 -9.734 1 95.62 102 GLY A O 1
ATOM 708 N N . ALA A 1 103 ? -10.188 -17.891 -9.773 1 94.62 103 ALA A N 1
ATOM 709 C CA . ALA A 1 103 ? -11.289 -17.344 -8.977 1 94.62 103 ALA A CA 1
ATOM 710 C C . ALA A 1 103 ? -10.828 -17.047 -7.551 1 94.62 103 ALA A C 1
ATOM 712 O O . ALA A 1 103 ? -11.227 -16.047 -6.961 1 94.62 103 ALA A O 1
ATOM 713 N N . VAL A 1 104 ? -10.047 -17.938 -7.043 1 94.94 104 VAL A N 1
ATOM 714 C CA . VAL A 1 104 ? -9.531 -17.766 -5.688 1 94.94 104 VAL A CA 1
ATOM 715 C C . VAL A 1 104 ? -8.648 -16.516 -5.625 1 94.94 104 VAL A C 1
ATOM 717 O O . VAL A 1 104 ? -8.789 -15.695 -4.715 1 94.94 104 VAL A O 1
ATOM 720 N N . VAL A 1 105 ? -7.758 -16.359 -6.602 1 93.44 105 VAL A N 1
ATOM 721 C CA . VAL A 1 105 ? -6.883 -15.195 -6.668 1 93.44 105 VAL A CA 1
ATOM 722 C C . VAL A 1 105 ? -7.723 -13.93 -6.824 1 93.44 105 VAL A C 1
ATOM 724 O O . VAL A 1 105 ? -7.457 -12.914 -6.172 1 93.44 105 VAL A O 1
ATOM 727 N N . ALA A 1 106 ? -8.75 -14.023 -7.625 1 92.75 106 ALA A N 1
ATOM 728 C CA . ALA A 1 106 ? -9.633 -12.883 -7.848 1 92.75 106 ALA A CA 1
ATOM 729 C C . ALA A 1 106 ? -10.391 -12.516 -6.57 1 92.75 106 ALA A C 1
ATOM 731 O O . ALA A 1 106 ? -10.625 -11.336 -6.301 1 92.75 106 ALA A O 1
ATOM 732 N N . TRP A 1 107 ? -10.812 -13.539 -5.895 1 91.25 107 TRP A N 1
ATOM 733 C CA . TRP A 1 107 ? -11.531 -13.328 -4.645 1 91.25 107 TRP A CA 1
ATOM 734 C C . TRP A 1 107 ? -10.672 -12.555 -3.646 1 91.25 107 TRP A C 1
ATOM 736 O O . TRP A 1 107 ? -11.148 -11.609 -3.01 1 91.25 107 TRP A O 1
ATOM 746 N N . GLY A 1 108 ? -9.406 -12.938 -3.525 1 86.12 108 GLY A N 1
ATOM 747 C CA . GLY A 1 108 ? -8.438 -12.219 -2.717 1 86.12 108 GLY A CA 1
ATOM 748 C C . GLY A 1 108 ? -8.773 -12.211 -1.239 1 86.12 108 GLY A C 1
ATOM 749 O O . GLY A 1 108 ? -8.258 -11.391 -0.479 1 86.12 108 GLY A O 1
ATOM 750 N N . GLY A 1 109 ? -9.727 -12.984 -0.801 1 83.12 109 GLY A N 1
ATOM 751 C CA . GLY A 1 109 ? -10.133 -13.039 0.594 1 83.12 109 GLY A CA 1
ATOM 752 C C . GLY A 1 109 ? -9.195 -13.859 1.459 1 83.12 109 GLY A C 1
ATOM 753 O O . GLY A 1 109 ? -8.172 -14.352 0.981 1 83.12 109 GLY A O 1
ATOM 754 N N . LYS A 1 110 ? -9.484 -13.867 2.762 1 86.94 110 LYS A N 1
ATOM 755 C CA . LYS A 1 110 ? -8.664 -14.578 3.738 1 86.94 110 LYS A CA 1
ATOM 756 C C . LYS A 1 110 ? -8.852 -16.094 3.613 1 86.94 110 LYS A C 1
ATOM 758 O O . LYS A 1 110 ? -9.938 -16.609 3.848 1 86.94 110 LYS A O 1
ATOM 763 N N . MET A 1 111 ? -7.938 -16.75 3.078 1 92.62 111 MET A N 1
ATOM 764 C CA . MET A 1 111 ? -7.902 -18.203 2.982 1 92.62 111 MET A CA 1
ATOM 765 C C . MET A 1 111 ? -6.875 -18.797 3.943 1 92.62 111 MET A C 1
ATOM 767 O O . MET A 1 111 ? -5.734 -18.328 3.998 1 92.62 111 MET A O 1
ATOM 771 N N . PRO A 1 112 ? -7.422 -19.781 4.793 1 96.5 112 PRO A N 1
ATOM 772 C CA . PRO A 1 112 ? -6.422 -20.422 5.652 1 96.5 112 PRO A CA 1
ATOM 773 C C . PRO A 1 112 ? -5.309 -21.109 4.855 1 96.5 112 PRO A C 1
ATOM 775 O O . PRO A 1 112 ? -5.562 -21.656 3.777 1 96.5 112 PRO A O 1
ATOM 778 N N . LEU A 1 113 ? -4.125 -21.031 5.418 1 97.12 113 LEU A N 1
ATOM 779 C CA . LEU A 1 113 ? -2.939 -21.562 4.762 1 97.12 113 LEU A CA 1
ATOM 780 C C . LEU A 1 113 ? -3.135 -23.031 4.418 1 97.12 113 LEU A C 1
ATOM 782 O O . LEU A 1 113 ? -2.789 -23.469 3.316 1 97.12 113 LEU A O 1
ATOM 786 N N . SER A 1 114 ? -3.727 -23.781 5.383 1 97.69 114 SER A N 1
ATOM 787 C CA . SER A 1 114 ? -3.93 -25.203 5.164 1 97.69 114 SER A CA 1
ATOM 788 C C . SER A 1 114 ? -4.883 -25.453 3.998 1 97.69 114 SER A C 1
ATOM 790 O O . SER A 1 114 ? -4.703 -26.406 3.24 1 97.69 114 SER A O 1
ATOM 792 N N . ALA A 1 115 ? -5.852 -24.625 3.879 1 97.62 115 ALA A N 1
ATOM 793 C CA . ALA A 1 115 ? -6.805 -24.75 2.779 1 97.62 115 ALA A CA 1
ATOM 794 C C . ALA A 1 115 ? -6.137 -24.469 1.438 1 97.62 115 ALA A C 1
ATOM 796 O O . ALA A 1 115 ? -6.391 -25.156 0.451 1 97.62 115 ALA A O 1
ATOM 797 N N . ALA A 1 116 ? -5.297 -23.5 1.431 1 98.06 116 ALA A N 1
ATOM 798 C CA . ALA A 1 116 ? -4.57 -23.156 0.211 1 98.06 116 ALA A CA 1
ATOM 799 C C . ALA A 1 116 ? -3.629 -24.281 -0.205 1 98.06 116 ALA A C 1
ATOM 801 O O . ALA A 1 116 ? -3.57 -24.641 -1.382 1 98.06 116 ALA A O 1
ATOM 802 N N . MET A 1 117 ? -2.957 -24.812 0.753 1 98.38 117 MET A N 1
ATOM 803 C CA . MET A 1 117 ? -2.033 -25.906 0.488 1 98.38 117 MET A CA 1
ATOM 804 C C . MET A 1 117 ? -2.775 -27.125 -0.052 1 98.38 117 MET A C 1
ATOM 806 O O . MET A 1 117 ? -2.318 -27.766 -0.999 1 98.38 117 MET A O 1
ATOM 810 N N . ALA A 1 118 ? -3.918 -27.422 0.586 1 98.31 118 ALA A N 1
ATOM 811 C CA . ALA A 1 118 ? -4.727 -28.547 0.13 1 98.31 118 ALA A CA 1
ATOM 812 C C . ALA A 1 118 ? -5.238 -28.312 -1.29 1 98.31 118 ALA A C 1
ATOM 814 O O . ALA A 1 118 ? -5.191 -29.219 -2.127 1 98.31 118 ALA A O 1
ATOM 815 N N . LEU A 1 119 ? -5.664 -27.125 -1.49 1 98 119 LEU A N 1
ATOM 816 C CA . LEU A 1 119 ? -6.219 -26.766 -2.793 1 98 119 LEU A CA 1
ATOM 817 C C . LEU A 1 119 ? -5.168 -26.922 -3.889 1 98 119 LEU A C 1
ATOM 819 O O . LEU A 1 119 ? -5.395 -27.609 -4.887 1 98 119 LEU A O 1
ATOM 823 N N . VAL A 1 120 ? -4.008 -26.328 -3.672 1 98.38 120 VAL A N 1
ATOM 824 C CA . VAL A 1 120 ? -2.992 -26.391 -4.715 1 98.38 120 VAL A CA 1
ATOM 825 C C . VAL A 1 120 ? -2.445 -27.812 -4.836 1 98.38 120 VAL A C 1
ATOM 827 O O . VAL A 1 120 ? -2.049 -28.234 -5.922 1 98.38 120 VAL A O 1
ATOM 830 N N . GLY A 1 121 ? -2.461 -28.531 -3.738 1 98.25 121 GLY A N 1
ATOM 831 C CA . GLY A 1 121 ? -2.012 -29.906 -3.766 1 98.25 121 GLY A CA 1
ATOM 832 C C . GLY A 1 121 ? -2.885 -30.797 -4.625 1 98.25 121 GLY A C 1
ATOM 833 O O . GLY A 1 121 ? -2.379 -31.594 -5.426 1 98.25 121 GLY A O 1
ATOM 834 N N . VAL A 1 122 ? -4.145 -30.719 -4.449 1 97.62 122 VAL A N 1
ATOM 835 C CA . VAL A 1 122 ? -5.074 -31.516 -5.227 1 97.62 122 VAL A CA 1
ATOM 836 C C . VAL A 1 122 ? -4.867 -31.266 -6.715 1 97.62 122 VAL A C 1
ATOM 838 O O . VAL A 1 122 ? -4.797 -32.188 -7.512 1 97.62 122 VAL A O 1
ATOM 841 N N . PHE A 1 123 ? -4.707 -30.062 -7.094 1 97.62 123 PHE A N 1
ATOM 842 C CA . PHE A 1 123 ? -4.543 -29.719 -8.5 1 97.62 123 PHE A CA 1
ATOM 843 C C . PHE A 1 123 ? -3.166 -30.141 -9 1 97.62 123 PHE A C 1
ATOM 845 O O . PHE A 1 123 ? -3.018 -30.531 -10.164 1 97.62 123 PHE A O 1
ATOM 852 N N . ALA A 1 124 ? -2.211 -30.031 -8.078 1 97.94 124 ALA A N 1
ATOM 853 C CA . ALA A 1 124 ? -0.853 -30.438 -8.438 1 97.94 124 ALA A CA 1
ATOM 854 C C . ALA A 1 124 ? -0.795 -31.906 -8.82 1 97.94 124 ALA A C 1
ATOM 856 O O . ALA A 1 124 ? 0.011 -32.312 -9.664 1 97.94 124 ALA A O 1
ATOM 857 N N . LEU A 1 125 ? -1.66 -32.688 -8.18 1 97.31 125 LEU A N 1
ATOM 858 C CA . LEU A 1 125 ? -1.693 -34.094 -8.477 1 97.31 125 LEU A CA 1
ATOM 859 C C . LEU A 1 125 ? -1.994 -34.344 -9.953 1 97.31 125 LEU A C 1
ATOM 861 O O . LEU A 1 125 ? -1.336 -35.156 -10.594 1 97.31 125 LEU A O 1
ATOM 865 N N . PHE A 1 126 ? -2.93 -33.625 -10.5 1 96.5 126 PHE A N 1
ATOM 866 C CA . PHE A 1 126 ? -3.326 -33.812 -11.891 1 96.5 126 PHE A CA 1
ATOM 867 C C . PHE A 1 126 ? -2.217 -33.344 -12.828 1 96.5 126 PHE A C 1
ATOM 869 O O . PHE A 1 126 ? -1.935 -34 -13.836 1 96.5 126 PHE A O 1
ATOM 876 N N . HIS A 1 127 ? -1.637 -32.281 -12.539 1 95.56 127 HIS A N 1
ATOM 877 C CA . HIS A 1 127 ? -0.544 -31.75 -13.352 1 95.56 127 HIS A CA 1
ATOM 878 C C . HIS A 1 127 ? 0.64 -32.719 -13.359 1 95.56 127 HIS A C 1
ATOM 880 O O . HIS A 1 127 ? 1.208 -33 -14.414 1 95.56 127 HIS A O 1
ATOM 886 N N . GLY A 1 128 ? 1.01 -33.188 -12.156 1 95.06 128 GLY A N 1
ATOM 887 C CA . GLY A 1 128 ? 2.096 -34.125 -12.047 1 95.06 128 GLY A CA 1
ATOM 888 C C . GLY A 1 128 ? 1.823 -35.438 -12.797 1 95.06 128 GLY A C 1
ATOM 889 O O . GLY A 1 128 ? 2.709 -35.969 -13.461 1 95.06 128 GLY A O 1
ATOM 890 N N . TYR A 1 129 ? 0.597 -35.906 -12.68 1 94.56 129 TYR A N 1
ATOM 891 C CA . TYR A 1 129 ? 0.209 -37.156 -13.359 1 94.56 129 TYR A CA 1
ATOM 892 C C . TYR A 1 129 ? 0.382 -37 -14.867 1 94.56 129 TYR A C 1
ATOM 894 O O . TYR A 1 129 ? 0.919 -37.906 -15.523 1 94.56 129 TYR A O 1
ATOM 902 N N . ALA A 1 130 ? -0.102 -35.906 -15.352 1 91.69 130 ALA A N 1
ATOM 903 C CA . ALA A 1 130 ? 0.007 -35.656 -16.781 1 91.69 130 ALA A CA 1
ATOM 904 C C . ALA A 1 130 ? 1.465 -35.656 -17.234 1 91.69 130 ALA A C 1
ATOM 906 O O . ALA A 1 130 ? 1.793 -36.219 -18.281 1 91.69 130 ALA A O 1
ATOM 907 N N . HIS A 1 131 ? 2.348 -35.094 -16.469 1 90.06 131 HIS A N 1
ATOM 908 C CA . HIS A 1 131 ? 3.771 -35.094 -16.797 1 90.06 131 HIS A CA 1
ATOM 909 C C . HIS A 1 131 ? 4.352 -36.5 -16.734 1 90.06 131 HIS A C 1
ATOM 911 O O . HIS A 1 131 ? 5.168 -36.906 -17.562 1 90.06 131 HIS A O 1
ATOM 917 N N . GLY A 1 132 ? 3.975 -37.219 -15.711 1 89.69 132 GLY A N 1
ATOM 918 C CA . GLY A 1 132 ? 4.477 -38.594 -15.523 1 89.69 132 GLY A CA 1
ATOM 919 C C . GLY A 1 132 ? 4.094 -39.531 -16.641 1 89.69 132 GLY A C 1
ATOM 920 O O . GLY A 1 132 ? 4.883 -40.375 -17.031 1 89.69 132 GLY A O 1
ATOM 921 N N . THR A 1 133 ? 2.871 -39.375 -17.156 1 89.75 133 THR A N 1
ATOM 922 C CA . THR A 1 133 ? 2.402 -40.25 -18.219 1 89.75 133 THR A CA 1
ATOM 923 C C . THR A 1 133 ? 3.221 -40.031 -19.5 1 89.75 133 THR A C 1
ATOM 925 O O . THR A 1 133 ? 3.285 -40.906 -20.359 1 89.75 133 THR A O 1
ATOM 928 N N . GLU A 1 134 ? 3.871 -38.844 -19.531 1 85.38 134 GLU A N 1
ATOM 929 C CA . GLU A 1 134 ? 4.621 -38.5 -20.734 1 85.38 134 GLU A CA 1
ATOM 930 C C . GLU A 1 134 ? 6.121 -38.688 -20.531 1 85.38 134 GLU A C 1
ATOM 932 O O . GLU A 1 134 ? 6.918 -38.469 -21.438 1 85.38 134 GLU A O 1
ATOM 937 N N . MET A 1 135 ? 6.504 -39.125 -19.328 1 84.31 135 MET A N 1
ATOM 938 C CA . MET A 1 135 ? 7.918 -39.281 -19 1 84.31 135 MET A CA 1
ATOM 939 C C . MET A 1 135 ? 8.508 -40.5 -19.703 1 84.31 135 MET A C 1
ATOM 941 O O . MET A 1 135 ? 7.898 -41.594 -19.703 1 84.31 135 MET A O 1
ATOM 945 N N . PRO A 1 136 ? 9.656 -40.25 -20.328 1 77.44 136 PRO A N 1
ATOM 946 C CA . PRO A 1 136 ? 10.305 -41.406 -20.906 1 77.44 136 PRO A CA 1
ATOM 947 C C . PRO A 1 136 ? 10.734 -42.438 -19.859 1 77.44 136 PRO A C 1
ATOM 949 O O . PRO A 1 136 ? 11.164 -42.062 -18.766 1 77.44 136 PRO A O 1
ATOM 952 N N . MET A 1 137 ? 10.383 -43.656 -20.047 1 73.12 137 MET A N 1
ATOM 953 C CA . MET A 1 137 ? 10.719 -44.75 -19.125 1 73.12 137 MET A CA 1
ATOM 954 C C . MET A 1 137 ? 12.141 -45.25 -19.375 1 73.12 137 MET A C 1
ATOM 956 O O . MET A 1 137 ? 12.344 -46.406 -19.719 1 73.12 137 MET A O 1
ATOM 960 N N . ASN A 1 138 ? 13.109 -44.344 -19.484 1 75.62 138 ASN A N 1
ATOM 961 C CA . ASN A 1 138 ? 14.516 -44.656 -19.656 1 75.62 138 ASN A CA 1
ATOM 962 C C . ASN A 1 138 ? 15.406 -43.781 -18.781 1 75.62 138 ASN A C 1
ATOM 964 O O . ASN A 1 138 ? 14.922 -43.156 -17.828 1 75.62 138 ASN A O 1
ATOM 968 N N . ALA A 1 139 ? 16.703 -43.844 -19.016 1 68.12 139 ALA A N 1
ATOM 969 C CA . ALA A 1 139 ? 17.719 -43.156 -18.219 1 68.12 139 ALA A CA 1
ATOM 970 C C . ALA A 1 139 ? 17.453 -41.656 -18.203 1 68.12 139 ALA A C 1
ATOM 972 O O . ALA A 1 139 ? 17.938 -40.938 -17.312 1 68.12 139 ALA A O 1
ATOM 973 N N . HIS A 1 140 ? 16.484 -41.281 -18.984 1 75.06 140 HIS A N 1
ATOM 974 C CA . HIS A 1 140 ? 16.297 -39.844 -19.141 1 75.06 140 HIS A CA 1
ATOM 975 C C . HIS A 1 140 ? 15.094 -39.344 -18.312 1 75.06 140 HIS A C 1
ATOM 977 O O . HIS A 1 140 ? 14.812 -38.156 -18.266 1 75.06 140 HIS A O 1
ATOM 983 N N . GLY A 1 141 ? 14.461 -40.375 -17.641 1 82.12 141 GLY A N 1
ATOM 984 C CA . GLY A 1 141 ? 13.297 -40.031 -16.844 1 82.12 141 GLY A CA 1
ATOM 985 C C . GLY A 1 141 ? 13.609 -39.062 -15.703 1 82.12 141 GLY A C 1
ATOM 986 O O . GLY A 1 141 ? 12.859 -38.125 -15.445 1 82.12 141 GLY A O 1
ATOM 987 N N . ALA A 1 142 ? 14.719 -39.344 -15.141 1 83.5 142 ALA A N 1
ATOM 988 C CA . ALA A 1 142 ? 15.117 -38.5 -14.023 1 83.5 142 ALA A CA 1
ATOM 989 C C . ALA A 1 142 ? 15.406 -37.062 -14.484 1 83.5 142 ALA A C 1
ATOM 991 O O . ALA A 1 142 ? 15.008 -36.094 -13.828 1 83.5 142 ALA A O 1
ATOM 992 N N . GLN A 1 143 ? 16.078 -36.969 -15.602 1 86.12 143 GLN A N 1
ATOM 993 C CA . GLN A 1 143 ? 16.375 -35.656 -16.156 1 86.12 143 GLN A CA 1
ATOM 994 C C . GLN A 1 143 ? 15.109 -34.906 -16.562 1 86.12 143 GLN A C 1
ATOM 996 O O . GLN A 1 143 ? 14.992 -33.688 -16.359 1 86.12 143 GLN A O 1
ATOM 1001 N N . TYR A 1 144 ? 14.211 -35.625 -17.109 1 88.12 144 TYR A N 1
ATOM 1002 C CA . TYR A 1 144 ? 12.906 -35.094 -17.484 1 88.12 144 TYR A CA 1
ATOM 1003 C C . TYR A 1 144 ? 12.18 -34.531 -16.266 1 88.12 144 TYR A C 1
ATOM 1005 O O . TYR A 1 144 ? 11.664 -33.406 -16.281 1 88.12 144 TYR A O 1
ATOM 1013 N N . SER A 1 145 ? 12.211 -35.312 -15.227 1 88.25 145 SER A N 1
ATOM 1014 C CA . SER A 1 145 ? 11.516 -34.938 -13.992 1 88.25 145 SER A CA 1
ATOM 1015 C C . SER A 1 145 ? 12.141 -33.688 -13.367 1 88.25 145 SER A C 1
ATOM 1017 O O . SER A 1 145 ? 11.43 -32.781 -12.914 1 88.25 145 SER A O 1
ATOM 1019 N N . ILE A 1 146 ? 13.414 -33.625 -13.359 1 88.38 146 ILE A N 1
ATOM 1020 C CA . ILE A 1 146 ? 14.117 -32.469 -12.82 1 88.38 146 ILE A CA 1
ATOM 1021 C C . ILE A 1 146 ? 13.758 -31.219 -13.633 1 88.38 146 ILE A C 1
ATOM 1023 O O . ILE A 1 146 ? 13.539 -30.141 -13.07 1 88.38 146 ILE A O 1
ATOM 1027 N N . GLY A 1 147 ? 13.641 -31.438 -14.93 1 88.56 147 GLY A N 1
ATOM 1028 C CA . GLY A 1 147 ? 13.312 -30.328 -15.812 1 88.56 147 GLY A CA 1
ATOM 1029 C C . GLY A 1 147 ? 11.945 -29.719 -15.523 1 88.56 147 GLY A C 1
ATOM 1030 O O . GLY A 1 147 ? 11.82 -28.516 -15.352 1 88.56 147 GLY A O 1
ATOM 1031 N N . PHE A 1 148 ? 10.969 -30.594 -15.5 1 89.81 148 PHE A N 1
ATOM 1032 C CA . PHE A 1 148 ? 9.641 -30 -15.359 1 89.81 148 PHE A CA 1
ATOM 1033 C C . PHE A 1 148 ? 9.445 -29.438 -13.961 1 89.81 148 PHE A C 1
ATOM 1035 O O . PHE A 1 148 ? 8.719 -28.453 -13.773 1 89.81 148 PHE A O 1
ATOM 1042 N N . ILE A 1 149 ? 10.141 -30 -12.914 1 90.44 149 ILE A N 1
ATOM 1043 C CA . ILE A 1 149 ? 10.078 -29.453 -11.562 1 90.44 149 ILE A CA 1
ATOM 1044 C C . ILE A 1 149 ? 10.719 -28.078 -11.523 1 90.44 149 ILE A C 1
ATOM 1046 O O . ILE A 1 149 ? 10.18 -27.156 -10.914 1 90.44 149 ILE A O 1
ATOM 1050 N N . LEU A 1 150 ? 11.789 -27.891 -12.203 1 91.06 150 LEU A N 1
ATOM 1051 C CA . LEU A 1 150 ? 12.508 -26.609 -12.242 1 91.06 150 LEU A CA 1
ATOM 1052 C C . LEU A 1 150 ? 11.664 -25.531 -12.922 1 91.06 150 LEU A C 1
ATOM 1054 O O . LEU A 1 150 ? 11.594 -24.406 -12.445 1 91.06 150 LEU A O 1
ATOM 1058 N N . VAL A 1 151 ? 11.062 -25.906 -13.945 1 91.94 151 VAL A N 1
ATOM 1059 C CA . VAL A 1 151 ? 10.258 -24.922 -14.672 1 91.94 151 VAL A CA 1
ATOM 1060 C C . VAL A 1 151 ? 9.031 -24.547 -13.844 1 91.94 151 VAL A C 1
ATOM 1062 O O . VAL A 1 151 ? 8.656 -23.375 -13.789 1 91.94 151 VAL A O 1
ATOM 1065 N N . THR A 1 152 ? 8.469 -25.562 -13.227 1 94.06 152 THR A N 1
ATOM 1066 C CA . THR A 1 152 ? 7.328 -25.297 -12.359 1 94.06 152 THR A CA 1
ATOM 1067 C C . THR A 1 152 ? 7.711 -24.312 -11.258 1 94.06 152 THR A C 1
ATOM 1069 O O . THR A 1 152 ? 7.016 -23.312 -11.039 1 94.06 152 THR A O 1
ATOM 1072 N N . ALA A 1 153 ? 8.828 -24.516 -10.664 1 93.75 153 ALA A N 1
ATOM 1073 C CA . ALA A 1 153 ? 9.305 -23.625 -9.609 1 93.75 153 ALA A CA 1
ATOM 1074 C C . ALA A 1 153 ? 9.57 -22.219 -10.156 1 93.75 153 ALA A C 1
ATOM 1076 O O . ALA A 1 153 ? 9.266 -21.234 -9.5 1 93.75 153 ALA A O 1
ATOM 1077 N N . THR A 1 154 ? 10.109 -22.172 -11.328 1 94.56 154 THR A N 1
ATOM 1078 C CA . THR A 1 154 ? 10.398 -20.891 -11.961 1 94.56 154 THR A CA 1
ATOM 1079 C C . THR A 1 154 ? 9.109 -20.125 -12.25 1 94.56 154 THR A C 1
ATOM 1081 O O . THR A 1 154 ? 9.047 -18.906 -12.039 1 94.56 154 THR A O 1
ATOM 1084 N N . LEU A 1 155 ? 8.117 -20.828 -12.656 1 94.62 155 LEU A N 1
ATOM 1085 C CA . LEU A 1 155 ? 6.848 -20.188 -12.969 1 94.62 155 LEU A CA 1
ATOM 1086 C C . LEU A 1 155 ? 6.156 -19.703 -11.695 1 94.62 155 LEU A C 1
ATOM 1088 O O . LEU A 1 155 ? 5.539 -18.641 -11.68 1 94.62 155 LEU A O 1
ATOM 1092 N N . HIS A 1 156 ? 6.246 -20.5 -10.641 1 97 156 HIS A N 1
ATOM 1093 C CA . HIS A 1 156 ? 5.781 -20.016 -9.344 1 97 156 HIS A CA 1
ATOM 1094 C C . HIS A 1 156 ? 6.48 -18.719 -8.961 1 97 156 HIS A C 1
ATOM 1096 O O . HIS A 1 156 ? 5.832 -17.766 -8.547 1 97 156 HIS A O 1
ATOM 1102 N N . ALA A 1 157 ? 7.809 -18.656 -9.195 1 95.94 157 ALA A N 1
ATOM 1103 C CA . ALA A 1 157 ? 8.609 -17.469 -8.852 1 95.94 157 ALA A CA 1
ATOM 1104 C C . ALA A 1 157 ? 8.211 -16.266 -9.703 1 95.94 157 ALA A C 1
ATOM 1106 O O . ALA A 1 157 ? 8.188 -15.141 -9.219 1 95.94 157 ALA A O 1
ATOM 1107 N N . LEU A 1 158 ? 7.906 -16.562 -10.891 1 94.06 158 LEU A N 1
ATOM 1108 C CA . LEU A 1 158 ? 7.449 -15.492 -11.773 1 94.06 158 LEU A CA 1
ATOM 1109 C C . LEU A 1 158 ? 6.133 -14.898 -11.281 1 94.06 158 LEU A C 1
ATOM 1111 O O . LEU A 1 158 ? 5.973 -13.68 -11.242 1 94.06 158 LEU A O 1
ATOM 1115 N N . GLY A 1 159 ? 5.203 -15.789 -10.93 1 95.19 159 GLY A N 1
ATOM 1116 C CA . GLY A 1 159 ? 3.955 -15.312 -10.359 1 95.19 159 GLY A CA 1
ATOM 1117 C C . GLY A 1 159 ? 4.148 -14.492 -9.094 1 95.19 159 GLY A C 1
ATOM 1118 O O . GLY A 1 159 ? 3.533 -13.438 -8.93 1 95.19 159 GLY A O 1
ATOM 1119 N N . MET A 1 160 ? 5.051 -14.914 -8.312 1 95.44 160 MET A N 1
ATOM 1120 C CA . MET A 1 160 ? 5.371 -14.188 -7.082 1 95.44 160 MET A CA 1
ATOM 1121 C C . MET A 1 160 ? 6.012 -12.844 -7.398 1 95.44 160 MET A C 1
ATOM 1123 O O . MET A 1 160 ? 5.633 -11.82 -6.824 1 95.44 160 MET A O 1
ATOM 1127 N N . GLY A 1 161 ? 6.945 -12.891 -8.289 1 94.5 161 GLY A N 1
ATOM 1128 C CA . GLY A 1 161 ? 7.633 -11.672 -8.68 1 94.5 161 GLY A CA 1
ATOM 1129 C C . GLY A 1 161 ? 6.703 -10.617 -9.25 1 94.5 161 GLY A C 1
ATOM 1130 O O . GLY A 1 161 ? 6.801 -9.438 -8.906 1 94.5 161 GLY A O 1
ATOM 1131 N N . LEU A 1 162 ? 5.852 -11.062 -10.094 1 90.88 162 LEU A N 1
ATOM 1132 C CA . LEU A 1 162 ? 4.879 -10.156 -10.688 1 90.88 162 LEU A CA 1
ATOM 1133 C C . LEU A 1 162 ? 3.99 -9.531 -9.617 1 90.88 162 LEU A C 1
ATOM 1135 O O . LEU A 1 162 ? 3.734 -8.328 -9.633 1 90.88 162 LEU A O 1
ATOM 1139 N N . SER A 1 163 ? 3.545 -10.367 -8.742 1 91.44 163 SER A N 1
ATOM 114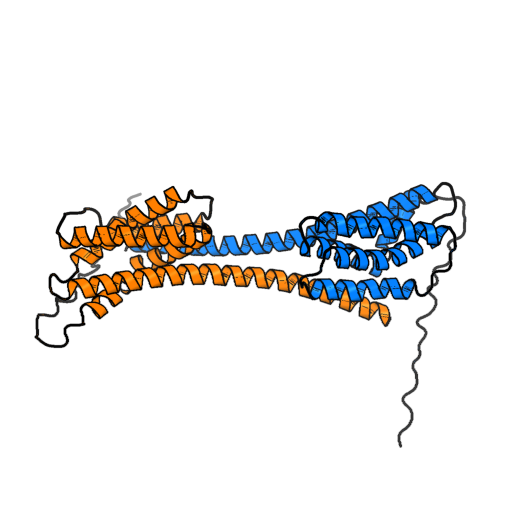0 C CA . SER A 1 163 ? 2.686 -9.906 -7.652 1 91.44 163 SER A CA 1
ATOM 1141 C C . SER A 1 163 ? 3.41 -8.898 -6.766 1 91.44 163 SER A C 1
ATOM 1143 O O . SER A 1 163 ? 2.863 -7.84 -6.438 1 91.44 163 SER A O 1
ATOM 1145 N N . LEU A 1 164 ? 4.629 -9.141 -6.469 1 90 164 LEU A N 1
ATOM 1146 C CA . LEU A 1 164 ? 5.426 -8.273 -5.605 1 90 164 LEU A CA 1
ATOM 1147 C C . LEU A 1 164 ? 5.785 -6.977 -6.32 1 90 164 LEU A C 1
ATOM 1149 O O . LEU A 1 164 ? 5.773 -5.902 -5.715 1 90 164 LEU A O 1
ATOM 1153 N N . ALA A 1 165 ? 6.109 -7.09 -7.57 1 88.69 165 ALA A N 1
ATOM 1154 C CA . ALA A 1 165 ? 6.441 -5.902 -8.352 1 88.69 165 ALA A CA 1
ATOM 1155 C C . ALA A 1 165 ? 5.254 -4.953 -8.445 1 88.69 165 ALA A C 1
ATOM 1157 O O . ALA A 1 165 ? 5.414 -3.734 -8.344 1 88.69 165 ALA A O 1
ATOM 1158 N N . LEU A 1 166 ? 4.121 -5.48 -8.617 1 85.69 166 LEU A N 1
ATOM 1159 C CA . LEU A 1 166 ? 2.908 -4.672 -8.695 1 85.69 166 LEU A CA 1
ATOM 1160 C C . LEU A 1 166 ? 2.641 -3.973 -7.363 1 85.69 166 LEU A C 1
ATOM 1162 O O . LEU A 1 166 ? 2.314 -2.783 -7.34 1 85.69 166 LEU A O 1
ATOM 1166 N N . ARG A 1 167 ? 2.791 -4.695 -6.332 1 83.88 167 ARG A N 1
ATOM 1167 C CA . ARG A 1 167 ? 2.631 -4.117 -5.004 1 83.88 167 ARG A CA 1
ATOM 1168 C C . ARG A 1 167 ? 3.625 -2.982 -4.777 1 83.88 167 ARG A C 1
ATOM 1170 O O . ARG A 1 167 ? 3.266 -1.93 -4.246 1 83.88 167 ARG A O 1
ATOM 1177 N N . ALA A 1 168 ? 4.789 -3.27 -5.137 1 83.81 168 ALA A N 1
ATOM 1178 C CA . ALA A 1 168 ? 5.836 -2.264 -4.969 1 83.81 168 ALA A CA 1
ATOM 1179 C C . ALA A 1 168 ? 5.523 -1.008 -5.777 1 83.81 168 ALA A C 1
ATOM 1181 O O . ALA A 1 168 ? 5.738 0.111 -5.305 1 83.81 168 ALA A O 1
ATOM 1182 N N . TYR A 1 169 ? 5.059 -1.192 -6.953 1 85 169 TYR A N 1
ATOM 1183 C CA . TYR A 1 169 ? 4.715 -0.077 -7.828 1 85 169 TYR A CA 1
ATOM 1184 C C . TYR A 1 169 ? 3.611 0.777 -7.215 1 85 169 TYR A C 1
ATOM 1186 O O . TYR A 1 169 ? 3.701 2.008 -7.211 1 85 169 TYR A O 1
ATOM 1194 N N . ILE A 1 170 ? 2.68 0.152 -6.695 1 80.56 170 ILE A N 1
ATOM 1195 C CA . ILE A 1 170 ? 1.541 0.836 -6.094 1 80.56 170 ILE A CA 1
ATOM 1196 C C . ILE A 1 170 ? 1.994 1.595 -4.848 1 80.56 170 ILE A C 1
ATOM 1198 O O . ILE A 1 170 ? 1.608 2.748 -4.641 1 80.56 170 ILE A O 1
ATOM 1202 N N . GLU A 1 171 ? 2.822 1.035 -3.994 1 76.44 171 GLU A N 1
ATOM 1203 C CA . GLU A 1 171 ? 3.365 1.685 -2.807 1 76.44 171 GLU A CA 1
ATOM 1204 C C . GLU A 1 171 ? 4.207 2.902 -3.178 1 76.44 171 GLU A C 1
ATOM 1206 O O . GLU A 1 171 ? 4.117 3.947 -2.529 1 76.44 171 GLU A O 1
ATOM 1211 N N . LYS A 1 172 ? 4.988 2.746 -4.172 1 79.81 172 LYS A N 1
ATOM 1212 C CA . LYS A 1 172 ? 5.812 3.855 -4.641 1 79.81 172 LYS A CA 1
ATOM 1213 C C . LYS A 1 172 ? 4.949 5.02 -5.121 1 79.81 172 LYS A C 1
ATOM 1215 O O . LYS A 1 172 ? 5.281 6.184 -4.891 1 79.81 172 LYS A O 1
ATOM 1220 N N . SER A 1 173 ? 3.898 4.672 -5.73 1 80.44 173 SER A N 1
ATOM 1221 C CA . SER A 1 173 ? 2.986 5.707 -6.207 1 80.44 173 SER A CA 1
ATOM 1222 C C . SER A 1 173 ? 2.373 6.48 -5.043 1 80.44 173 SER A C 1
ATOM 1224 O O . SER A 1 173 ? 2.238 7.707 -5.109 1 80.44 173 SER A O 1
ATOM 1226 N N . ALA A 1 174 ? 2.014 5.797 -4.012 1 76.25 174 ALA A N 1
ATOM 1227 C CA . ALA A 1 174 ? 1.481 6.438 -2.812 1 76.25 174 ALA A CA 1
ATOM 1228 C C . ALA A 1 174 ? 2.502 7.398 -2.207 1 76.25 174 ALA A C 1
ATOM 1230 O O . ALA A 1 174 ? 2.152 8.516 -1.808 1 76.25 174 ALA A O 1
ATOM 1231 N N . MET A 1 175 ? 3.736 7 -2.178 1 79.12 175 MET A N 1
ATOM 1232 C CA . MET A 1 175 ? 4.816 7.824 -1.641 1 79.12 175 MET A CA 1
ATOM 1233 C C . MET A 1 175 ? 5.047 9.055 -2.512 1 79.12 175 MET A C 1
ATOM 1235 O O . MET A 1 175 ? 5.289 10.148 -1.998 1 79.12 175 MET A O 1
ATOM 1239 N N . LEU A 1 176 ? 4.891 8.82 -3.719 1 82.81 176 LEU A N 1
ATOM 1240 C CA . LEU A 1 176 ? 5.094 9.93 -4.648 1 82.81 176 LEU A CA 1
ATOM 1241 C C . LEU A 1 176 ? 4.012 10.992 -4.473 1 82.81 176 LEU A C 1
ATOM 1243 O O . LEU A 1 176 ? 4.301 12.188 -4.512 1 82.81 176 LEU A O 1
ATOM 1247 N N . VAL A 1 177 ? 2.822 10.562 -4.242 1 84 177 VAL A N 1
ATOM 1248 C CA . VAL A 1 177 ? 1.728 11.508 -4.039 1 84 177 VAL A CA 1
ATOM 1249 C C . VAL A 1 177 ? 1.982 12.328 -2.777 1 84 177 VAL A C 1
ATOM 1251 O O . VAL A 1 177 ? 1.799 13.555 -2.775 1 84 177 VAL A O 1
ATOM 1254 N N . ALA A 1 178 ? 2.432 11.703 -1.729 1 83 178 ALA A N 1
ATOM 1255 C CA . ALA A 1 178 ? 2.75 12.406 -0.49 1 83 178 ALA A CA 1
ATOM 1256 C C . ALA A 1 178 ? 3.895 13.398 -0.699 1 83 178 ALA A C 1
ATOM 1258 O O . ALA A 1 178 ? 3.857 14.516 -0.185 1 83 178 ALA A O 1
ATOM 1259 N N . ARG A 1 179 ? 4.867 13.016 -1.456 1 86.75 179 ARG A N 1
ATOM 1260 C CA . ARG A 1 179 ? 6.02 13.867 -1.73 1 86.75 179 ARG A CA 1
ATOM 1261 C C . ARG A 1 179 ? 5.617 15.086 -2.557 1 86.75 179 ARG A C 1
ATOM 1263 O O . ARG A 1 179 ? 6.051 16.203 -2.275 1 86.75 179 ARG A O 1
ATOM 1270 N N . VAL A 1 180 ? 4.77 14.867 -3.469 1 87.5 180 VAL A N 1
ATOM 1271 C CA . VAL A 1 180 ? 4.289 15.961 -4.312 1 87.5 180 VAL A CA 1
ATOM 1272 C C . VAL A 1 180 ? 3.443 16.922 -3.48 1 87.5 180 VAL A C 1
ATOM 1274 O O . VAL A 1 180 ? 3.566 18.141 -3.615 1 87.5 180 VAL A O 1
ATOM 1277 N N . GLY A 1 181 ? 2.582 16.344 -2.637 1 88.62 181 GLY A N 1
ATOM 1278 C CA . GLY A 1 181 ? 1.818 17.188 -1.723 1 88.62 181 GLY A CA 1
ATOM 1279 C C . GLY A 1 181 ? 2.691 18.031 -0.824 1 88.62 181 GLY A C 1
ATOM 1280 O O . GLY A 1 181 ? 2.463 19.234 -0.689 1 88.62 181 GLY A O 1
ATOM 1281 N N . GLY A 1 182 ? 3.705 17.406 -0.213 1 91.88 182 GLY A N 1
ATOM 1282 C CA . GLY A 1 182 ? 4.652 18.156 0.608 1 91.88 182 GLY A CA 1
ATOM 1283 C C . GLY A 1 182 ? 5.402 19.219 -0.161 1 91.88 182 GLY A C 1
ATOM 1284 O O . GLY A 1 182 ? 5.582 20.344 0.333 1 91.88 182 GLY A O 1
ATOM 1285 N N . ALA A 1 183 ? 5.777 18.938 -1.378 1 92 183 ALA A N 1
ATOM 1286 C CA . ALA A 1 183 ? 6.477 19.891 -2.232 1 92 183 ALA A CA 1
ATOM 1287 C C . ALA A 1 183 ? 5.578 21.078 -2.592 1 92 183 ALA A C 1
ATOM 1289 O O . ALA A 1 183 ? 6.027 22.219 -2.631 1 92 183 ALA A O 1
ATOM 1290 N N . ALA A 1 184 ? 4.34 20.734 -2.854 1 91.19 184 ALA A N 1
ATOM 1291 C CA . ALA A 1 184 ? 3.375 21.781 -3.154 1 91.19 184 ALA A CA 1
ATOM 1292 C C . ALA A 1 184 ? 3.215 22.734 -1.97 1 91.19 184 ALA A C 1
ATOM 1294 O O . ALA A 1 184 ? 3.162 23.953 -2.146 1 91.19 184 ALA A O 1
ATOM 1295 N N . ILE A 1 185 ? 3.168 22.141 -0.795 1 92.38 185 ILE A N 1
ATOM 1296 C CA . ILE A 1 185 ? 3.059 22.938 0.419 1 92.38 185 ILE A CA 1
ATOM 1297 C C . ILE A 1 185 ? 4.309 23.797 0.585 1 92.38 185 ILE A C 1
ATOM 1299 O O . ILE A 1 185 ? 4.215 25 0.843 1 92.38 185 ILE A O 1
ATOM 1303 N N . ALA A 1 186 ? 5.426 23.234 0.398 1 94.44 186 ALA A N 1
ATOM 1304 C CA . ALA A 1 186 ? 6.676 23.984 0.504 1 94.44 186 ALA A CA 1
ATOM 1305 C C . ALA A 1 186 ? 6.727 25.125 -0.522 1 94.44 186 ALA A C 1
ATOM 1307 O O . ALA A 1 186 ? 7.117 26.234 -0.198 1 94.44 186 ALA A O 1
ATOM 1308 N N . ALA A 1 187 ? 6.301 24.812 -1.71 1 92.5 187 ALA A N 1
ATOM 1309 C CA . ALA A 1 187 ? 6.293 25.812 -2.775 1 92.5 187 ALA A CA 1
ATOM 1310 C C . ALA A 1 187 ? 5.344 26.969 -2.441 1 92.5 187 ALA A C 1
ATOM 1312 O O . ALA A 1 187 ? 5.652 28.125 -2.703 1 92.5 187 ALA A O 1
ATOM 1313 N N . ALA A 1 188 ? 4.227 26.625 -1.924 1 91.38 188 ALA A N 1
ATOM 1314 C CA . ALA A 1 188 ? 3.295 27.656 -1.467 1 91.38 188 ALA A CA 1
ATOM 1315 C C . ALA A 1 188 ? 3.938 28.547 -0.408 1 91.38 188 ALA A C 1
ATOM 1317 O O . ALA A 1 188 ? 3.777 29.766 -0.435 1 91.38 188 ALA A O 1
ATOM 1318 N N . GLY A 1 189 ? 4.676 27.938 0.484 1 90.81 189 GLY A N 1
ATOM 1319 C CA . GLY A 1 189 ? 5.398 28.688 1.488 1 90.81 189 GLY A CA 1
ATOM 1320 C C . GLY A 1 189 ? 6.43 29.641 0.895 1 90.81 189 GLY A C 1
ATOM 1321 O O . GLY A 1 189 ? 6.535 30.797 1.314 1 90.81 189 GLY A O 1
ATOM 1322 N N . VAL A 1 190 ? 7.129 29.219 -0.094 1 91.31 190 VAL A N 1
ATOM 1323 C CA . VAL A 1 190 ? 8.133 30.047 -0.766 1 91.31 190 VAL A CA 1
ATOM 1324 C C . VAL A 1 190 ? 7.449 31.203 -1.475 1 91.31 190 VAL A C 1
ATOM 1326 O O . VAL A 1 190 ? 7.926 32.344 -1.41 1 91.31 190 VAL A O 1
ATOM 1329 N N . SER A 1 191 ? 6.379 30.875 -2.094 1 90.06 191 SER A N 1
ATOM 1330 C CA . SER A 1 191 ? 5.621 31.938 -2.768 1 90.06 191 SER A CA 1
ATOM 1331 C C . SER A 1 191 ? 5.141 33 -1.779 1 90.06 191 SER A C 1
ATOM 1333 O O . SER A 1 191 ? 5.172 34.188 -2.078 1 90.06 191 SER A O 1
ATOM 1335 N N . MET A 1 192 ? 4.742 32.562 -0.615 1 90.62 192 MET A N 1
ATOM 1336 C CA . MET A 1 192 ? 4.27 33.469 0.425 1 90.62 192 MET A CA 1
ATOM 1337 C C . MET A 1 192 ? 5.422 34.312 0.987 1 90.62 192 MET A C 1
ATOM 1339 O O . MET A 1 192 ? 5.23 35.469 1.367 1 90.62 192 MET A O 1
ATOM 1343 N N . ALA A 1 193 ? 6.582 33.75 0.961 1 89.56 193 ALA A N 1
ATOM 1344 C CA . ALA A 1 193 ? 7.758 34.406 1.495 1 89.56 193 ALA A CA 1
ATOM 1345 C C . ALA A 1 193 ? 8.211 35.531 0.564 1 89.56 193 ALA A C 1
ATOM 1347 O O . ALA A 1 193 ? 8.766 36.531 1.017 1 89.56 193 ALA A O 1
ATOM 1348 N N . ILE A 1 194 ? 7.949 35.469 -0.714 1 89 194 ILE A N 1
ATOM 1349 C CA . ILE A 1 194 ? 8.422 36.438 -1.696 1 89 194 ILE A CA 1
ATOM 1350 C C . ILE A 1 194 ? 7.32 37.469 -1.984 1 89 194 ILE A C 1
ATOM 1352 O O . ILE A 1 194 ? 7.578 38.5 -2.596 1 89 194 ILE A O 1
ATOM 1356 N N . SER A 1 195 ? 6.094 37.219 -1.664 1 76.44 195 SER A N 1
ATOM 1357 C CA . SER A 1 195 ? 4.996 38.156 -1.891 1 76.44 195 SER A CA 1
ATOM 1358 C C . SER A 1 195 ? 4.957 39.219 -0.814 1 76.44 195 SER A C 1
ATOM 1360 O O . SER A 1 195 ? 5.598 39.094 0.23 1 76.44 195 SER A O 1
ATOM 1362 N N . MET B 1 1 ? 27.656 46.781 -21.562 1 26.92 1 MET B N 1
ATOM 1363 C CA . MET B 1 1 ? 27.031 45.625 -20.875 1 26.92 1 MET B CA 1
ATOM 1364 C C . MET B 1 1 ? 26.016 46.125 -19.844 1 26.92 1 MET B C 1
ATOM 1366 O O . MET B 1 1 ? 25.578 45.344 -18.984 1 26.92 1 MET B O 1
ATOM 1370 N N . LYS B 1 2 ? 25.719 47.344 -19.703 1 30.11 2 LYS B N 1
ATOM 1371 C CA . LYS B 1 2 ? 25.156 47.812 -18.438 1 30.11 2 LYS B CA 1
ATOM 1372 C C . LYS B 1 2 ? 23.734 47.312 -18.234 1 30.11 2 LYS B C 1
ATOM 1374 O O . LYS B 1 2 ? 22.984 47.188 -19.203 1 30.11 2 LYS B O 1
ATOM 1379 N N . ARG B 1 3 ? 23.344 46.844 -16.953 1 27.89 3 ARG B N 1
ATOM 1380 C CA . ARG B 1 3 ? 22.453 46.156 -16 1 27.89 3 ARG B CA 1
ATOM 1381 C C . ARG B 1 3 ? 21.156 46.938 -15.828 1 27.89 3 ARG B C 1
ATOM 1383 O O . ARG B 1 3 ? 20.281 46.531 -15.047 1 27.89 3 ARG B O 1
ATOM 1390 N N . VAL B 1 4 ? 20.938 48.156 -16.172 1 27.69 4 VAL B N 1
ATOM 1391 C CA . VAL B 1 4 ? 20.172 48.875 -15.164 1 27.69 4 VAL B CA 1
ATOM 1392 C C . VAL B 1 4 ? 18.734 48.375 -15.164 1 27.69 4 VAL B C 1
ATOM 1394 O O . VAL B 1 4 ? 17.938 48.688 -16.047 1 27.69 4 VAL B O 1
ATOM 1397 N N . ILE B 1 5 ? 18.562 47.031 -15.164 1 32.12 5 ILE B N 1
ATOM 1398 C CA . ILE B 1 5 ? 17.172 46.625 -15.109 1 32.12 5 ILE B CA 1
ATOM 1399 C C . ILE B 1 5 ? 16.484 47.312 -13.93 1 32.12 5 ILE B C 1
ATOM 1401 O O . ILE B 1 5 ? 16.859 47.094 -12.773 1 32.12 5 ILE B O 1
ATOM 1405 N N . PHE B 1 6 ? 15.93 48.5 -14.062 1 29.34 6 PHE B N 1
ATOM 1406 C CA . PHE B 1 6 ? 15.156 49.375 -13.172 1 29.34 6 PHE B CA 1
ATOM 1407 C C . PHE B 1 6 ? 14.125 48.562 -12.398 1 29.34 6 PHE B C 1
ATOM 1409 O O . PHE B 1 6 ? 13.68 47.5 -12.867 1 29.34 6 PHE B O 1
ATOM 1416 N N . GLY B 1 7 ? 13.773 48.844 -10.977 1 29.31 7 GLY B N 1
ATOM 1417 C CA . GLY B 1 7 ? 13.25 48.656 -9.633 1 29.31 7 GLY B CA 1
ATOM 1418 C C . GLY B 1 7 ? 11.734 48.656 -9.578 1 29.31 7 GLY B C 1
ATOM 1419 O O . GLY B 1 7 ? 11.117 49.688 -9.32 1 29.31 7 GLY B O 1
ATOM 1420 N N . PHE B 1 8 ? 10.961 48.188 -10.562 1 29.45 8 PHE B N 1
ATOM 1421 C CA . PHE B 1 8 ? 9.539 48.344 -10.344 1 29.45 8 PHE B CA 1
ATOM 1422 C C . PHE B 1 8 ? 9.109 47.75 -9.008 1 29.45 8 PHE B C 1
ATOM 1424 O O . PHE B 1 8 ? 8.992 46.531 -8.891 1 29.45 8 PHE B O 1
ATOM 1431 N N . ALA B 1 9 ? 9.547 48.219 -7.793 1 31.3 9 ALA B N 1
ATOM 1432 C CA . ALA B 1 9 ? 9.188 48 -6.395 1 31.3 9 ALA B CA 1
ATOM 1433 C C . ALA B 1 9 ? 7.711 48.281 -6.156 1 31.3 9 ALA B C 1
ATOM 1435 O O . ALA B 1 9 ? 7.359 49.031 -5.23 1 31.3 9 ALA B O 1
ATOM 1436 N N . GLY B 1 10 ? 6.902 48.375 -7.234 1 28.69 10 GLY B N 1
ATOM 1437 C CA . GLY B 1 10 ? 5.691 49.094 -6.867 1 28.69 10 GLY B CA 1
ATOM 1438 C C . GLY B 1 10 ? 5.109 48.625 -5.539 1 28.69 10 GLY B C 1
ATOM 1439 O O . GLY B 1 10 ? 5.523 47.625 -4.988 1 28.69 10 GLY B O 1
ATOM 1440 N N . LEU B 1 11 ? 3.777 49.219 -5.176 1 27.77 11 LEU B N 1
ATOM 1441 C CA . LEU B 1 11 ? 2.775 49.656 -4.211 1 27.77 11 LEU B CA 1
ATOM 1442 C C . LEU B 1 11 ? 2.047 48.469 -3.604 1 27.77 11 LEU B C 1
ATOM 1444 O O . LEU B 1 11 ? 1.145 47.906 -4.227 1 27.77 11 LEU B O 1
ATOM 1448 N N . VAL B 1 12 ? 2.635 47.406 -3.35 1 34.03 12 VAL B N 1
ATOM 1449 C CA . VAL B 1 12 ? 1.765 46.469 -2.654 1 34.03 12 VAL B CA 1
ATOM 1450 C C . VAL B 1 12 ? 1.116 47.125 -1.453 1 34.03 12 VAL B C 1
ATOM 1452 O O . VAL B 1 12 ? 1.797 47.469 -0.482 1 34.03 12 VAL B O 1
ATOM 1455 N N . THR B 1 13 ? 0.21 48.219 -1.687 1 27.95 13 THR B N 1
ATOM 1456 C CA . THR B 1 13 ? -0.627 48.938 -0.746 1 27.95 13 THR B CA 1
ATOM 1457 C C . THR B 1 13 ? -1.119 48.031 0.372 1 27.95 13 THR B C 1
ATOM 1459 O O . THR B 1 13 ? -1.167 46.812 0.206 1 27.95 13 THR B O 1
ATOM 1462 N N . LEU B 1 14 ? -1.313 48.688 1.59 1 30 14 LEU B N 1
ATOM 1463 C CA . LEU B 1 14 ? -1.74 48.75 2.984 1 30 14 LEU B CA 1
ATOM 1464 C C . LEU B 1 14 ? -3.178 48.25 3.129 1 30 14 LEU B C 1
ATOM 1466 O O . LEU B 1 14 ? -4.086 49.062 3.383 1 30 14 LEU B O 1
ATOM 1470 N N . LEU B 1 15 ? -3.744 47.375 2.35 1 32.53 15 LEU B N 1
ATOM 1471 C CA . LEU B 1 15 ? -5.141 47.188 2.719 1 32.53 15 LEU B CA 1
ATOM 1472 C C . LEU B 1 15 ? -5.273 46.906 4.211 1 32.53 15 LEU B C 1
ATOM 1474 O O . LEU B 1 15 ? -5.098 45.781 4.66 1 32.53 15 LEU B O 1
ATOM 1478 N N . ALA B 1 16 ? -4.695 47.812 5.027 1 33.88 16 ALA B N 1
ATOM 1479 C CA . ALA B 1 16 ? -5.078 47.875 6.434 1 33.88 16 ALA B CA 1
ATOM 1480 C C . ALA B 1 16 ? -6.594 47.938 6.59 1 33.88 16 ALA B C 1
ATOM 1482 O O . ALA B 1 16 ? -7.234 48.906 6.184 1 33.88 16 ALA B O 1
ATOM 1483 N N . SER B 1 17 ? -7.352 46.938 6.207 1 34.09 17 SER B N 1
ATOM 1484 C CA . SER B 1 17 ? -8.758 47.062 6.57 1 34.09 17 SER B CA 1
ATOM 1485 C C . SER B 1 17 ? -8.922 47.719 7.934 1 34.09 17 SER B C 1
ATOM 1487 O O . SER B 1 17 ? -8.125 47.5 8.844 1 34.09 17 SER B O 1
ATOM 1489 N N . PRO B 1 18 ? -9.523 48.969 8.031 1 33.94 18 PRO B N 1
ATOM 1490 C CA . PRO B 1 18 ? -9.867 49.688 9.258 1 33.94 18 PRO B CA 1
ATOM 1491 C C . PRO B 1 18 ? -10.25 48.75 10.398 1 33.94 18 PRO B C 1
ATOM 1493 O O . PRO B 1 18 ? -10.672 47.625 10.156 1 33.94 18 PRO B O 1
ATOM 1496 N N . ALA B 1 19 ? -9.609 49 11.539 1 36.03 19 ALA B N 1
ATOM 1497 C CA . ALA B 1 19 ? -10.055 48.625 12.875 1 36.03 19 ALA B CA 1
ATOM 1498 C C . ALA B 1 19 ? -11.555 48.844 13.039 1 36.03 19 ALA B C 1
ATOM 1500 O O . ALA B 1 19 ? -12.023 49.969 13.078 1 36.03 19 ALA B O 1
ATOM 1501 N N . MET B 1 20 ? -12.5 48.375 12.141 1 34.31 20 MET B N 1
ATOM 1502 C CA . MET B 1 20 ? -13.914 48.531 12.469 1 34.31 20 MET B CA 1
ATOM 1503 C C . MET B 1 20 ? -14.102 48.688 13.977 1 34.31 20 MET B C 1
ATOM 1505 O O . MET B 1 20 ? -13.555 47.906 14.758 1 34.31 20 MET B O 1
ATOM 1509 N N . ALA B 1 21 ? -14.32 49.969 14.547 1 33.84 21 ALA B N 1
ATOM 1510 C CA . ALA B 1 21 ? -14.727 50.625 15.781 1 33.84 21 ALA B CA 1
ATOM 1511 C C . ALA B 1 21 ? -15.617 49.75 16.625 1 33.84 21 ALA B C 1
ATOM 1513 O O . ALA B 1 21 ? -16.297 48.844 16.109 1 33.84 21 ALA B O 1
ATOM 1514 N N . HIS B 1 22 ? -15.766 49.938 18 1 32.69 22 HIS B N 1
ATOM 1515 C CA . HIS B 1 22 ? -16.406 49.5 19.219 1 32.69 22 HIS B CA 1
ATOM 1516 C C . HIS B 1 22 ? -17.922 49.469 19.078 1 32.69 22 HIS B C 1
ATOM 1518 O O . HIS B 1 22 ? -18.656 49.562 20.062 1 32.69 22 HIS B O 1
ATOM 1524 N N . THR B 1 23 ? -18.562 49.812 17.875 1 37.59 23 THR B N 1
ATOM 1525 C CA . THR B 1 23 ? -19.984 49.938 18.172 1 37.59 23 THR B CA 1
ATOM 1526 C C . THR B 1 23 ? -20.469 48.688 18.922 1 37.59 23 THR B C 1
ATOM 1528 O O . THR B 1 23 ? -19.875 47.625 18.828 1 37.59 23 THR B O 1
ATOM 1531 N N . GLY B 1 24 ? -21.281 48.781 19.938 1 38.94 24 GLY B N 1
ATOM 1532 C CA . GLY B 1 24 ? -22.016 47.875 20.797 1 38.94 24 GLY B CA 1
ATOM 1533 C C . GLY B 1 24 ? -22.438 46.594 20.094 1 38.94 24 GLY B C 1
ATOM 1534 O O . GLY B 1 24 ? -23.188 45.781 20.656 1 38.94 24 GLY B O 1
ATOM 1535 N N . ALA B 1 25 ? -22.781 46.688 18.797 1 42.25 25 ALA B N 1
ATOM 1536 C CA . ALA B 1 25 ? -23.5 45.594 18.109 1 42.25 25 ALA B CA 1
ATOM 1537 C C . ALA B 1 25 ? -22.781 44.281 18.266 1 42.25 25 ALA B C 1
ATOM 1539 O O . ALA B 1 25 ? -21.641 44.219 18.734 1 42.25 25 ALA B O 1
ATOM 1540 N N . GLY B 1 26 ? -22.953 43.156 17.266 1 42.25 26 GLY B N 1
ATOM 1541 C CA . GLY B 1 26 ? -22.875 41.719 17.484 1 42.25 26 GLY B CA 1
ATOM 1542 C C . GLY B 1 26 ? -21.469 41.25 17.844 1 42.25 26 GLY B C 1
ATOM 1543 O O . GLY B 1 26 ? -20.547 41.312 17.047 1 42.25 26 GLY B O 1
ATOM 1544 N N . GLU B 1 27 ? -20.844 41.562 18.953 1 46.53 27 GLU B N 1
ATOM 1545 C CA . GLU B 1 27 ? -19.719 40.906 19.625 1 46.53 27 GLU B CA 1
ATOM 1546 C C . GLU B 1 27 ? -19.453 39.5 19.094 1 46.53 27 GLU B C 1
ATOM 1548 O O . GLU B 1 27 ? -20.297 38.625 19.219 1 46.53 27 GLU B O 1
ATOM 1553 N N . VAL B 1 28 ? -19.031 39.344 17.859 1 56.19 28 VAL B N 1
ATOM 1554 C CA . VAL B 1 28 ? -18.688 37.969 17.469 1 56.19 28 VAL B CA 1
ATOM 1555 C C . VAL B 1 28 ? -18.156 37.219 18.672 1 56.19 28 VAL B C 1
ATOM 1557 O O . VAL B 1 28 ? -17.297 37.719 19.406 1 56.19 28 VAL B O 1
ATOM 1560 N N . SER B 1 29 ? -19.047 36.312 19.25 1 71.62 29 SER B N 1
ATOM 1561 C CA . SER B 1 29 ? -18.688 35.5 20.406 1 71.62 29 SER B CA 1
ATOM 1562 C C . SER B 1 29 ? -17.234 35.062 20.344 1 71.62 29 SER B C 1
ATOM 1564 O O . SER B 1 29 ? -16.656 34.938 19.25 1 71.62 29 SER B O 1
ATOM 1566 N N . GLY B 1 30 ? -16.453 35.438 21.312 1 73.94 30 GLY B N 1
ATOM 1567 C CA . GLY B 1 30 ? -15.086 34.969 21.516 1 73.94 30 GLY B CA 1
ATOM 1568 C C . GLY B 1 30 ? -14.812 33.625 20.859 1 73.94 30 GLY B C 1
ATOM 1569 O O . GLY B 1 30 ? -13.758 33.438 20.234 1 73.94 30 GLY B O 1
ATOM 1570 N N . LEU B 1 31 ? -15.906 32.938 20.766 1 81.69 31 LEU B N 1
ATOM 1571 C CA . LEU B 1 31 ? -15.75 31.609 20.188 1 81.69 31 LEU B CA 1
ATOM 1572 C C . LEU B 1 31 ? -15.68 31.672 18.672 1 81.69 31 LEU B C 1
ATOM 1574 O O . LEU B 1 31 ? -14.82 31.031 18.062 1 81.69 31 LEU B O 1
ATOM 1578 N N . LEU B 1 32 ? -16.516 32.344 18.047 1 81.5 32 LEU B N 1
ATOM 1579 C CA . LEU B 1 32 ? -16.547 32.438 16.594 1 81.5 32 LEU B CA 1
ATOM 1580 C C . LEU B 1 32 ? -15.273 33.094 16.062 1 81.5 32 LEU B C 1
ATOM 1582 O O . LEU B 1 32 ? -14.75 32.688 15.031 1 81.5 32 LEU B O 1
ATOM 1586 N N . ALA B 1 33 ? -14.812 34.094 16.734 1 81.56 33 ALA B N 1
ATOM 1587 C CA . ALA B 1 33 ? -13.555 34.75 16.359 1 81.56 33 ALA B CA 1
ATOM 1588 C C . ALA B 1 33 ? -12.391 33.75 16.453 1 81.56 33 ALA B C 1
ATOM 1590 O O . ALA B 1 33 ? -11.531 33.719 15.57 1 81.56 33 ALA B O 1
ATOM 1591 N N . GLY B 1 34 ? -12.391 33 17.484 1 84.06 34 GLY B N 1
ATOM 1592 C CA . GLY B 1 34 ? -11.367 31.969 17.672 1 84.06 34 GLY B CA 1
ATOM 1593 C C . GLY B 1 34 ? -11.406 30.891 16.609 1 84.06 34 GLY B C 1
ATOM 1594 O O . GLY B 1 34 ? -10.359 30.422 16.141 1 84.06 34 GLY B O 1
ATOM 1595 N N . LEU B 1 35 ? -12.641 30.594 16.219 1 85.62 35 LEU B N 1
ATOM 1596 C CA . LEU B 1 35 ? -12.82 29.562 15.203 1 85.62 35 LEU B CA 1
ATOM 1597 C C . LEU B 1 35 ? -12.352 30.047 13.836 1 85.62 35 LEU B C 1
ATOM 1599 O O . LEU B 1 35 ? -11.805 29.266 13.047 1 85.62 35 LEU B O 1
ATOM 1603 N N . SER B 1 36 ? -12.508 31.219 13.586 1 84 36 SER B N 1
ATOM 1604 C CA . SER B 1 36 ? -12.25 31.75 12.242 1 84 36 SER B CA 1
ATOM 1605 C C . SER B 1 36 ? -10.781 32.125 12.062 1 84 36 SER B C 1
ATOM 1607 O O . SER B 1 36 ? -10.289 32.188 10.938 1 84 36 SER B O 1
ATOM 1609 N N . HIS B 1 37 ? -10.109 32.25 13.125 1 83.44 37 HIS B N 1
ATOM 1610 C CA . HIS B 1 37 ? -8.781 32.844 13.062 1 83.44 37 HIS B CA 1
ATOM 1611 C C . HIS B 1 37 ? -7.801 31.922 12.344 1 83.44 37 HIS B C 1
ATOM 1613 O O . HIS B 1 37 ? -7.121 32.344 11.406 1 83.44 37 HIS B O 1
ATOM 1619 N N . PRO B 1 38 ? -7.836 30.656 12.617 1 80.69 38 PRO B N 1
ATOM 1620 C CA . PRO B 1 38 ? -6.855 29.797 11.945 1 80.69 38 PRO B CA 1
ATOM 1621 C C . PRO B 1 38 ? -7.164 29.578 10.469 1 80.69 38 PRO B C 1
ATOM 1623 O O . PRO B 1 38 ? -6.281 29.203 9.695 1 80.69 38 PRO B O 1
ATOM 1626 N N . ILE B 1 39 ? -8.32 29.75 10.094 1 84.75 39 ILE B N 1
ATOM 1627 C CA . ILE B 1 39 ? -8.68 29.5 8.703 1 84.75 39 ILE B CA 1
ATOM 1628 C C . ILE B 1 39 ? -8.555 30.781 7.887 1 84.75 39 ILE B C 1
ATOM 1630 O O . ILE B 1 39 ? -8.805 30.781 6.68 1 84.75 39 ILE B O 1
ATOM 1634 N N . SER B 1 40 ? -8.094 31.859 8.539 1 81.25 40 SER B N 1
ATOM 1635 C CA . SER B 1 40 ? -7.98 33.125 7.848 1 81.25 40 SER B CA 1
ATOM 1636 C C . SER B 1 40 ? -6.668 33.219 7.078 1 81.25 40 SER B C 1
ATOM 1638 O O . SER B 1 40 ? -6.539 34.031 6.16 1 81.25 40 SER B O 1
ATOM 1640 N N . GLY B 1 41 ? -5.695 32.438 7.402 1 87.81 41 GLY B N 1
ATOM 1641 C CA . GLY B 1 41 ? -4.41 32.469 6.723 1 87.81 41 GLY B CA 1
ATOM 1642 C C . GLY B 1 41 ? -4.008 31.141 6.121 1 87.81 41 GLY B C 1
ATOM 1643 O O . GLY B 1 41 ? -4.023 30.125 6.805 1 87.81 41 GLY B O 1
ATOM 1644 N N . LEU B 1 42 ? -3.67 31.234 4.895 1 89.25 42 LEU B N 1
ATOM 1645 C CA . LEU B 1 42 ? -3.252 30.031 4.18 1 89.25 42 LEU B CA 1
ATOM 1646 C C . LEU B 1 42 ? -2.02 29.406 4.832 1 89.25 42 LEU B C 1
ATOM 1648 O O . LEU B 1 42 ? -1.854 28.188 4.824 1 89.25 42 LEU B O 1
ATOM 1652 N N . ASP B 1 43 ? -1.212 30.234 5.355 1 92.69 43 ASP B N 1
ATOM 1653 C CA . ASP B 1 43 ? 0.003 29.734 6 1 92.69 43 ASP B CA 1
ATOM 1654 C C . ASP B 1 43 ? -0.328 28.891 7.223 1 92.69 43 ASP B C 1
ATOM 1656 O O . ASP B 1 43 ? 0.314 27.859 7.465 1 92.69 43 ASP B O 1
ATOM 1660 N N . HIS B 1 44 ? -1.43 29.234 7.902 1 93.06 44 HIS B N 1
ATOM 1661 C CA . HIS B 1 44 ? -1.854 28.438 9.047 1 93.06 44 HIS B CA 1
ATOM 1662 C C . HIS B 1 44 ? -2.488 27.125 8.594 1 93.06 44 HIS B C 1
ATOM 1664 O O . HIS B 1 44 ? -2.156 26.062 9.117 1 93.06 44 HIS B O 1
ATOM 1670 N N . ILE B 1 45 ? -3.279 27.188 7.633 1 93.25 45 ILE B N 1
ATOM 1671 C CA . ILE B 1 45 ? -3.99 26.016 7.152 1 93.25 45 ILE B CA 1
ATOM 1672 C C . ILE B 1 45 ? -2.99 24.984 6.637 1 93.25 45 ILE B C 1
ATOM 1674 O O . ILE B 1 45 ? -3.051 23.812 7.008 1 93.25 45 ILE B O 1
ATOM 1678 N N . LEU B 1 46 ? -2.082 25.453 5.828 1 94.69 46 LEU B N 1
ATOM 1679 C CA . LEU B 1 46 ? -1.128 24.562 5.191 1 94.69 46 LEU B CA 1
ATOM 1680 C C . LEU B 1 46 ? -0.251 23.875 6.23 1 94.69 46 LEU B C 1
ATOM 1682 O O . LEU B 1 46 ? 0.021 22.672 6.121 1 94.69 46 LEU B O 1
ATOM 1686 N N . VAL B 1 47 ? 0.158 24.609 7.219 1 96.31 47 VAL B N 1
ATOM 1687 C CA . VAL B 1 47 ? 1.023 24.031 8.242 1 96.31 47 VAL B CA 1
ATOM 1688 C C . VAL B 1 47 ? 0.25 22.984 9.055 1 96.31 47 VAL B C 1
ATOM 1690 O O . VAL B 1 47 ? 0.761 21.906 9.32 1 96.31 47 VAL B O 1
ATOM 1693 N N . MET B 1 48 ? -1.01 23.297 9.406 1 96.69 48 MET B N 1
ATOM 1694 C CA . MET B 1 48 ? -1.79 22.375 10.227 1 96.69 48 MET B CA 1
ATOM 1695 C C . MET B 1 48 ? -2.111 21.094 9.453 1 96.69 48 MET B C 1
ATOM 1697 O O . MET B 1 48 ? -2.074 20 10.008 1 96.69 48 MET B O 1
ATOM 1701 N N . VAL B 1 49 ? -2.408 21.234 8.211 1 94.75 49 VAL B N 1
ATOM 1702 C CA . VAL B 1 49 ? -2.654 20.078 7.371 1 94.75 49 VAL B CA 1
ATOM 1703 C C . VAL B 1 49 ? -1.37 19.266 7.223 1 94.75 49 VAL B C 1
ATOM 1705 O O . VAL B 1 49 ? -1.388 18.031 7.336 1 94.75 49 VAL B O 1
ATOM 1708 N N . ALA B 1 50 ? -0.253 19.922 7.004 1 96.44 50 ALA B N 1
ATOM 1709 C CA . ALA B 1 50 ? 1.037 19.25 6.863 1 96.44 50 ALA B CA 1
ATOM 1710 C C . ALA B 1 50 ? 1.391 18.469 8.125 1 96.44 50 ALA B C 1
ATOM 1712 O O . ALA B 1 50 ? 1.961 17.375 8.055 1 96.44 50 ALA B O 1
ATOM 1713 N N . VAL B 1 51 ? 1.089 19.016 9.266 1 97.62 51 VAL B N 1
ATOM 1714 C CA . VAL B 1 51 ? 1.326 18.328 10.531 1 97.62 51 VAL B CA 1
ATOM 1715 C C . VAL B 1 51 ? 0.529 17.031 10.57 1 97.62 51 VAL B C 1
ATOM 1717 O O . VAL B 1 51 ? 1.045 15.992 10.992 1 97.62 51 VAL B O 1
ATOM 1720 N N . GLY B 1 52 ? -0.72 17.094 10.133 1 96.88 52 GLY B N 1
ATOM 1721 C CA . GLY B 1 52 ? -1.529 15.898 10.062 1 96.88 52 GLY B CA 1
ATOM 1722 C C . GLY B 1 52 ? -0.949 14.836 9.141 1 96.88 52 GLY B C 1
ATOM 1723 O O . GLY B 1 52 ? -0.903 13.656 9.5 1 96.88 52 GLY B O 1
ATOM 1724 N N . VAL B 1 53 ? -0.5 15.32 8.016 1 94.25 53 VAL B N 1
ATOM 1725 C CA . VAL B 1 53 ? 0.101 14.406 7.055 1 94.25 53 VAL B CA 1
ATOM 1726 C C . VAL B 1 53 ? 1.36 13.781 7.652 1 94.25 53 VAL B C 1
ATOM 1728 O O . VAL B 1 53 ? 1.563 12.57 7.559 1 94.25 53 VAL B O 1
ATOM 1731 N N . LEU B 1 54 ? 2.203 14.586 8.281 1 95.88 54 LEU B N 1
ATOM 1732 C CA . LEU B 1 54 ? 3.426 14.109 8.922 1 95.88 54 LEU B CA 1
ATOM 1733 C C . LEU B 1 54 ? 3.111 13.07 9.992 1 95.88 54 LEU B C 1
ATOM 1735 O O . LEU B 1 54 ? 3.816 12.07 10.117 1 95.88 54 LEU B O 1
ATOM 1739 N N . ALA B 1 55 ? 2.043 13.289 10.719 1 96.81 55 ALA B N 1
ATOM 1740 C CA . ALA B 1 55 ? 1.624 12.359 11.766 1 96.81 55 ALA B CA 1
ATOM 1741 C C . ALA B 1 55 ? 1.339 10.977 11.195 1 96.81 55 ALA B C 1
ATOM 1743 O O . ALA B 1 55 ? 1.774 9.961 11.75 1 96.81 55 ALA B O 1
ATOM 1744 N N . VAL B 1 56 ? 0.665 10.984 10.078 1 93.62 56 VAL B N 1
ATOM 1745 C CA . VAL B 1 56 ? 0.32 9.719 9.445 1 93.62 56 VAL B CA 1
ATOM 1746 C C . VAL B 1 56 ? 1.579 9.062 8.875 1 93.62 56 VAL B C 1
ATOM 1748 O O . VAL B 1 56 ? 1.742 7.844 8.961 1 93.62 56 VAL B O 1
ATOM 1751 N N . GLN B 1 57 ? 2.512 9.828 8.312 1 91.31 57 GLN B N 1
ATOM 1752 C CA . GLN B 1 57 ? 3.762 9.305 7.773 1 91.31 57 GLN B CA 1
ATOM 1753 C C . GLN B 1 57 ? 4.582 8.609 8.859 1 91.31 57 GLN B C 1
ATOM 1755 O O . GLN B 1 57 ? 5.234 7.598 8.602 1 91.31 57 GLN B O 1
ATOM 1760 N N . LEU B 1 58 ? 4.562 9.25 9.984 1 92.94 58 LEU B N 1
ATOM 1761 C CA . LEU B 1 58 ? 5.312 8.664 11.094 1 92.94 58 LEU B CA 1
ATOM 1762 C C . LEU B 1 58 ? 4.613 7.422 11.625 1 92.94 58 LEU B C 1
ATOM 1764 O O . LEU B 1 58 ? 5.27 6.434 11.969 1 92.94 58 LEU B O 1
ATOM 1768 N N . GLY B 1 59 ? 3.287 7.523 11.75 1 93.12 59 GLY B N 1
ATOM 1769 C CA . GLY B 1 59 ? 2.508 6.387 12.219 1 93.12 59 GLY B CA 1
ATOM 1770 C C . GLY B 1 59 ? 2.664 6.133 13.703 1 93.12 59 GLY B C 1
ATOM 1771 O O . GLY B 1 59 ? 3.299 6.918 14.414 1 93.12 59 GLY B O 1
ATOM 1772 N N . GLY B 1 60 ? 1.947 5.008 14.195 1 94.25 60 GLY B N 1
ATOM 1773 C CA . GLY B 1 60 ? 2.049 4.629 15.594 1 94.25 60 GLY B CA 1
ATOM 1774 C C . GLY B 1 60 ? 1.68 5.754 16.547 1 94.25 60 GLY B C 1
ATOM 1775 O O . GLY B 1 60 ? 0.628 6.379 16.391 1 94.25 60 GLY B O 1
ATOM 1776 N N . ARG B 1 61 ? 2.607 6.086 17.484 1 95.81 61 ARG B N 1
ATOM 1777 C CA . ARG B 1 61 ? 2.379 7.133 18.469 1 95.81 61 ARG B CA 1
ATOM 1778 C C . ARG B 1 61 ? 2.439 8.516 17.828 1 95.81 61 ARG B C 1
ATOM 1780 O O . ARG B 1 61 ? 1.96 9.492 18.406 1 95.81 61 ARG B O 1
ATOM 1787 N N . GLY B 1 62 ? 3.08 8.539 16.688 1 96.69 62 GLY B N 1
ATOM 1788 C CA . GLY B 1 62 ? 3.186 9.805 15.984 1 96.69 62 GLY B CA 1
ATOM 1789 C C . GLY B 1 62 ? 1.839 10.383 15.586 1 96.69 62 GLY B C 1
ATOM 1790 O O . GLY B 1 62 ? 1.682 11.602 15.492 1 96.69 62 GLY B O 1
ATOM 1791 N N . LEU B 1 63 ? 0.828 9.492 15.523 1 96.06 63 LEU B N 1
ATOM 1792 C CA . LEU B 1 63 ? -0.512 9.891 15.109 1 96.06 63 LEU B CA 1
ATOM 1793 C C . LEU B 1 63 ? -1.13 10.859 16.109 1 96.06 63 LEU B C 1
ATOM 1795 O O . LEU B 1 63 ? -1.869 11.766 15.734 1 96.06 63 LEU B O 1
ATOM 1799 N N . TRP B 1 64 ? -0.694 10.656 17.375 1 97 64 TRP B N 1
ATOM 1800 C CA . TRP B 1 64 ? -1.324 11.523 18.359 1 97 64 TRP B CA 1
ATOM 1801 C C . TRP B 1 64 ? -0.294 12.438 19.016 1 97 64 TRP B C 1
ATOM 1803 O O . TRP B 1 64 ? -0.612 13.57 19.406 1 97 64 TRP B O 1
ATOM 1813 N N . LEU B 1 65 ? 0.993 12.008 19.062 1 97.75 65 LEU B N 1
ATOM 1814 C CA . LEU B 1 65 ? 2 12.789 19.766 1 97.75 65 LEU B CA 1
ATOM 1815 C C . LEU B 1 65 ? 2.4 14.016 18.969 1 97.75 65 LEU B C 1
ATOM 1817 O O . LEU B 1 65 ? 2.68 15.078 19.547 1 97.75 65 LEU B O 1
ATOM 1821 N N . VAL B 1 66 ? 2.389 13.922 17.719 1 98.12 66 VAL B N 1
ATOM 1822 C CA . VAL B 1 66 ? 2.824 15.039 16.906 1 98.12 66 VAL B CA 1
ATOM 1823 C C . VAL B 1 66 ? 1.764 16.141 16.922 1 98.12 66 VAL B C 1
ATOM 1825 O O . VAL B 1 66 ? 2.055 17.281 17.266 1 98.12 66 VAL B O 1
ATOM 1828 N N . PRO B 1 67 ? 0.483 15.773 16.688 1 97.94 67 PRO B N 1
ATOM 1829 C CA . PRO B 1 67 ? -0.542 16.812 16.812 1 97.94 67 PRO B CA 1
ATOM 1830 C C . PRO B 1 67 ? -0.658 17.375 18.219 1 97.94 67 PRO B C 1
ATOM 1832 O O . PRO B 1 67 ? -0.84 18.578 18.406 1 97.94 67 PRO B O 1
ATOM 1835 N N . ALA B 1 68 ? -0.493 16.516 19.188 1 97.5 68 ALA B N 1
ATOM 1836 C CA . ALA B 1 68 ? -0.591 16.953 20.562 1 97.5 68 ALA B CA 1
ATOM 1837 C C . ALA B 1 68 ? 0.544 17.922 20.922 1 97.5 68 ALA B C 1
ATOM 1839 O O . ALA B 1 68 ? 0.341 18.891 21.641 1 97.5 68 ALA B O 1
ATOM 1840 N N . SER B 1 69 ? 1.736 17.625 20.453 1 98.19 69 SER B N 1
ATOM 1841 C CA . SER B 1 69 ? 2.871 18.516 20.672 1 98.19 69 SER B CA 1
ATOM 1842 C C . SER B 1 69 ? 2.631 19.875 20.047 1 98.19 69 SER B C 1
ATOM 1844 O O . SER B 1 69 ? 2.904 20.906 20.672 1 98.19 69 SER B O 1
ATOM 1846 N N . PHE B 1 70 ? 2.105 19.859 18.875 1 98.38 70 PHE B N 1
ATOM 1847 C CA . PHE B 1 70 ? 1.819 21.125 18.203 1 98.38 70 PHE B CA 1
ATOM 1848 C C . PHE B 1 70 ? 0.812 21.938 19 1 98.38 70 PHE B C 1
ATOM 1850 O O . PHE B 1 70 ? 1.059 23.109 19.297 1 98.38 70 PHE B O 1
ATOM 1857 N N . VAL B 1 71 ? -0.293 21.312 19.391 1 97.31 71 VAL B N 1
ATOM 1858 C CA . VAL B 1 71 ? -1.386 22.016 20.062 1 97.31 71 VAL B CA 1
ATOM 1859 C C . VAL B 1 71 ? -0.92 22.516 21.422 1 97.31 71 VAL B C 1
ATOM 1861 O O . VAL B 1 71 ? -1.216 23.641 21.812 1 97.31 71 VAL B O 1
ATOM 1864 N N . SER B 1 72 ? -0.162 21.734 22.141 1 96.88 72 SER B N 1
ATOM 1865 C CA . SER B 1 72 ? 0.306 22.109 23.469 1 96.88 72 SER B CA 1
ATOM 1866 C C . SER B 1 72 ? 1.262 23.297 23.406 1 96.88 72 SER B C 1
ATOM 1868 O O . SER B 1 72 ? 1.119 24.25 24.172 1 96.88 72 SER B O 1
ATOM 1870 N N . VAL B 1 73 ? 2.182 23.234 22.5 1 97.56 73 VAL B N 1
ATOM 1871 C CA . VAL B 1 73 ? 3.156 24.312 22.391 1 97.56 73 VAL B CA 1
ATOM 1872 C C . VAL B 1 73 ? 2.49 25.562 21.812 1 97.56 73 VAL B C 1
ATOM 1874 O O . VAL B 1 73 ? 2.816 26.688 22.203 1 97.56 73 VAL B O 1
ATOM 1877 N N . MET B 1 74 ? 1.558 25.344 20.906 1 96.56 74 MET B N 1
ATOM 1878 C CA . MET B 1 74 ? 0.791 26.469 20.391 1 96.56 74 MET B CA 1
ATOM 1879 C C . MET B 1 74 ? 0.063 27.203 21.516 1 96.56 74 MET B C 1
ATOM 1881 O O . MET B 1 74 ? 0.014 28.438 21.531 1 96.56 74 MET B O 1
ATOM 1885 N N . ALA B 1 75 ? -0.485 26.422 22.422 1 94.12 75 ALA B N 1
ATOM 1886 C CA . ALA B 1 75 ? -1.143 27.031 23.578 1 94.12 75 ALA B CA 1
ATOM 1887 C C . ALA B 1 75 ? -0.16 27.859 24.406 1 94.12 75 ALA B C 1
ATOM 1889 O O . ALA B 1 75 ? -0.484 28.969 24.828 1 94.12 75 ALA B O 1
ATOM 1890 N N . LEU B 1 76 ? 1.005 27.344 24.594 1 94.5 76 LEU B N 1
ATOM 1891 C CA . LEU B 1 76 ? 2.041 28.094 25.297 1 94.5 76 LEU B CA 1
ATOM 1892 C C . LEU B 1 76 ? 2.408 29.359 24.547 1 94.5 76 LEU B C 1
ATOM 1894 O O . LEU B 1 76 ? 2.58 30.422 25.156 1 94.5 76 LEU B O 1
ATOM 1898 N N . GLY B 1 77 ? 2.564 29.266 23.25 1 94.81 77 GLY B N 1
ATOM 1899 C CA . GLY B 1 77 ? 2.791 30.453 22.438 1 94.81 77 GLY B CA 1
ATOM 1900 C C . GLY B 1 77 ? 1.685 31.484 22.562 1 94.81 77 GLY B C 1
ATOM 1901 O O . GLY B 1 77 ? 1.949 32.688 22.578 1 94.81 77 GLY B O 1
ATOM 1902 N N . GLY B 1 78 ? 0.449 30.969 22.609 1 92.94 78 GLY B N 1
ATOM 1903 C CA . GLY B 1 78 ? -0.677 31.859 22.828 1 92.94 78 GLY B CA 1
ATOM 1904 C C . GLY B 1 78 ? -0.576 32.656 24.109 1 92.94 78 GLY B C 1
ATOM 1905 O O . GLY B 1 78 ? -0.85 33.844 24.141 1 92.94 78 GLY B O 1
ATOM 1906 N N . VAL B 1 79 ? -0.165 31.984 25.172 1 91.81 79 VAL B N 1
ATOM 1907 C CA . VAL B 1 79 ? 0.009 32.625 26.469 1 91.81 79 VAL B CA 1
ATOM 1908 C C . VAL B 1 79 ? 1.096 33.688 26.359 1 91.81 79 VAL B C 1
ATOM 1910 O O . VAL B 1 79 ? 0.94 34.812 26.906 1 91.81 79 VAL B O 1
ATOM 1913 N N . LEU B 1 80 ? 2.152 33.406 25.688 1 93.38 80 LEU B N 1
ATOM 1914 C CA . LEU B 1 80 ? 3.205 34.406 25.5 1 93.38 80 LEU B CA 1
ATOM 1915 C C . LEU B 1 80 ? 2.676 35.625 24.734 1 93.38 80 LEU B C 1
ATOM 1917 O O . LEU B 1 80 ? 3.031 36.75 25.047 1 93.38 80 LEU B O 1
ATOM 1921 N N . GLY B 1 81 ? 1.887 35.375 23.766 1 92.56 81 GLY B N 1
ATOM 1922 C CA . GLY B 1 81 ? 1.295 36.469 23 1 92.56 81 GLY B CA 1
ATOM 1923 C C . GLY B 1 81 ? 0.378 37.344 23.812 1 92.56 81 GLY B C 1
ATOM 1924 O O . GLY B 1 81 ? 0.42 38.594 23.688 1 92.56 81 GLY B O 1
ATOM 1925 N N . VAL B 1 82 ? -0.383 36.75 24.719 1 89.75 82 VAL B N 1
ATOM 1926 C CA . VAL B 1 82 ? -1.336 37.469 25.562 1 89.75 82 VAL B CA 1
ATOM 1927 C C . VAL B 1 82 ? -0.586 38.312 26.594 1 89.75 82 VAL B C 1
ATOM 1929 O O . VAL B 1 82 ? -1.024 39.406 26.953 1 89.75 82 VAL B O 1
ATOM 1932 N N . THR B 1 83 ? 0.526 37.781 27.062 1 90.69 83 THR B N 1
ATOM 1933 C CA . THR B 1 83 ? 1.27 38.438 28.125 1 90.69 83 THR B CA 1
ATOM 1934 C C . THR B 1 83 ? 2.162 39.531 27.547 1 90.69 83 THR B C 1
ATOM 1936 O O . THR B 1 83 ? 2.789 40.281 28.297 1 90.69 83 THR B O 1
ATOM 1939 N N . GLY B 1 84 ? 2.346 39.594 26.312 1 87.44 84 GLY B N 1
ATOM 1940 C CA . GLY B 1 84 ? 3.023 40.719 25.656 1 87.44 84 GLY B CA 1
ATOM 1941 C C . GLY B 1 84 ? 4.527 40.531 25.578 1 87.44 84 GLY B C 1
ATOM 1942 O O . GLY B 1 84 ? 5.27 41.5 25.406 1 87.44 84 GLY B O 1
ATOM 1943 N N . VAL B 1 85 ? 4.926 39.312 25.75 1 91 85 VAL B N 1
ATOM 1944 C CA . VAL B 1 85 ? 6.348 39.031 25.594 1 91 85 VAL B CA 1
ATOM 1945 C C . VAL B 1 85 ? 6.75 39.25 24.141 1 91 85 VAL B C 1
ATOM 1947 O O . VAL B 1 85 ? 6.02 38.875 23.219 1 91 85 VAL B O 1
ATOM 1950 N N . GLY B 1 86 ? 7.789 40.031 23.938 1 91.38 86 GLY B N 1
ATOM 1951 C CA . GLY B 1 86 ? 8.234 40.281 22.578 1 91.38 86 GLY B CA 1
ATOM 1952 C C . GLY B 1 86 ? 8.945 39.062 21.969 1 91.38 86 GLY B C 1
ATOM 1953 O O . GLY B 1 86 ? 10.016 38.688 22.422 1 91.38 86 GLY B O 1
ATOM 1954 N N . VAL B 1 87 ? 8.312 38.406 21.078 1 91.69 87 VAL B N 1
ATOM 1955 C CA . VAL B 1 87 ? 8.914 37.344 20.281 1 91.69 87 VAL B CA 1
ATOM 1956 C C . VAL B 1 87 ? 9.195 37.844 18.859 1 91.69 87 VAL B C 1
ATOM 1958 O O . VAL B 1 87 ? 8.281 38.281 18.156 1 91.69 87 VAL B O 1
ATOM 1961 N N . PRO B 1 88 ? 10.523 37.812 18.469 1 92.94 88 PRO B N 1
ATOM 1962 C CA . PRO B 1 88 ? 10.852 38.344 17.141 1 92.94 88 PRO B CA 1
ATOM 1963 C C . PRO B 1 88 ? 10.602 37.344 16.016 1 92.94 88 PRO B C 1
ATOM 1965 O O . PRO B 1 88 ? 10.438 36.156 16.281 1 92.94 88 PRO B O 1
ATOM 1968 N N . PHE B 1 89 ? 10.445 37.75 14.82 1 94.38 89 PHE B N 1
ATOM 1969 C CA . PHE B 1 89 ? 10.43 37 13.578 1 94.38 89 PHE B CA 1
ATOM 1970 C C . PHE B 1 89 ? 9.25 36.031 13.539 1 94.38 89 PHE B C 1
ATOM 1972 O O . PHE B 1 89 ? 9.375 34.906 13.055 1 94.38 89 PHE B O 1
ATOM 1979 N N . VAL B 1 90 ? 8.117 36.438 14.141 1 94.44 90 VAL B N 1
ATOM 1980 C CA . VAL B 1 90 ? 6.938 35.594 14.227 1 94.44 90 VAL B CA 1
ATOM 1981 C C . VAL B 1 90 ? 6.445 35.25 12.82 1 94.44 90 VAL B C 1
ATOM 1983 O O . VAL B 1 90 ? 6.266 34.062 12.484 1 94.44 90 VAL B O 1
ATOM 1986 N N . GLU B 1 91 ? 6.332 36.281 11.977 1 92.94 91 GLU B N 1
ATOM 1987 C CA . GLU B 1 91 ? 5.84 36.062 10.617 1 92.94 91 GLU B CA 1
ATOM 1988 C C . GLU B 1 91 ? 6.801 35.219 9.812 1 92.94 91 GLU B C 1
ATOM 1990 O O . GLU B 1 91 ? 6.371 34.344 9.055 1 92.94 91 GLU B O 1
ATOM 1995 N N . GLN B 1 92 ? 8.078 35.469 10 1 93.12 92 GLN B N 1
ATOM 1996 C CA . GLN B 1 92 ? 9.086 34.656 9.328 1 93.12 92 GLN B CA 1
ATOM 1997 C C . GLN B 1 92 ? 9.031 33.188 9.812 1 93.12 92 GLN B C 1
ATOM 1999 O O . GLN B 1 92 ? 9.234 32.281 9.031 1 93.12 92 GLN B O 1
ATOM 2004 N N . GLY B 1 93 ? 8.789 33 11.086 1 96.19 93 GLY B N 1
ATOM 2005 C CA . GLY B 1 93 ? 8.656 31.656 11.633 1 96.19 93 GLY B CA 1
ATOM 2006 C C . GLY B 1 93 ? 7.461 30.906 11.078 1 96.19 93 GLY B C 1
ATOM 2007 O O . GLY B 1 93 ? 7.551 29.703 10.789 1 96.19 93 GLY B O 1
ATOM 2008 N N . ILE B 1 94 ? 6.418 31.609 10.883 1 95 94 ILE B N 1
ATOM 2009 C CA . ILE B 1 94 ? 5.188 31.016 10.375 1 95 94 ILE B CA 1
ATOM 2010 C C . ILE B 1 94 ? 5.375 30.609 8.914 1 95 94 ILE B C 1
ATOM 2012 O O . ILE B 1 94 ? 5.098 29.469 8.539 1 95 94 ILE B O 1
ATOM 2016 N N . ILE B 1 95 ? 5.863 31.547 8.109 1 93.12 95 ILE B N 1
ATOM 2017 C CA . ILE B 1 95 ? 6.094 31.234 6.707 1 93.12 95 ILE B CA 1
ATOM 2018 C C . ILE B 1 95 ? 7.152 30.141 6.582 1 93.12 95 ILE B C 1
ATOM 2020 O O . ILE B 1 95 ? 7.02 29.234 5.766 1 93.12 95 ILE B O 1
ATOM 2024 N N . GLY B 1 96 ? 8.211 30.266 7.375 1 96.56 96 GLY B N 1
ATOM 2025 C CA . GLY B 1 96 ? 9.234 29.234 7.402 1 96.56 96 GLY B CA 1
ATOM 2026 C C . GLY B 1 96 ? 8.695 27.859 7.742 1 96.56 96 GLY B C 1
ATOM 2027 O O . GLY B 1 96 ? 9.156 26.844 7.207 1 96.56 96 GLY B O 1
ATOM 2028 N N . SER B 1 97 ? 7.676 27.828 8.562 1 97.25 97 SER B N 1
ATOM 2029 C CA . SER B 1 97 ? 7.074 26.547 8.953 1 97.25 97 SER B CA 1
ATOM 2030 C C . SER B 1 97 ? 6.402 25.875 7.762 1 97.25 97 SER B C 1
ATOM 2032 O O . SER B 1 97 ? 6.441 24.656 7.637 1 97.25 97 SER B O 1
ATOM 2034 N N . VAL B 1 98 ? 5.789 26.609 6.879 1 95.81 98 VAL B N 1
ATOM 2035 C CA . VAL B 1 98 ? 5.148 26.062 5.688 1 95.81 98 VAL B CA 1
ATOM 2036 C C . VAL B 1 98 ? 6.203 25.438 4.777 1 95.81 98 VAL B C 1
ATOM 2038 O O . VAL B 1 98 ? 6.047 24.297 4.32 1 95.81 98 VAL B O 1
ATOM 2041 N N . ILE B 1 99 ? 7.285 26.125 4.594 1 95.5 99 ILE B N 1
ATOM 2042 C CA . ILE B 1 99 ? 8.352 25.672 3.695 1 95.5 99 ILE B CA 1
ATOM 2043 C C . ILE B 1 99 ? 9.016 24.422 4.262 1 95.5 99 ILE B C 1
ATOM 2045 O O . ILE B 1 99 ? 9.125 23.406 3.576 1 95.5 99 ILE B O 1
ATOM 2049 N N . ILE B 1 100 ? 9.367 24.484 5.496 1 97 100 ILE B N 1
ATOM 2050 C CA . ILE B 1 100 ? 10.156 23.422 6.102 1 97 100 ILE B CA 1
ATOM 2051 C C . ILE B 1 100 ? 9.297 22.172 6.285 1 97 100 ILE B C 1
ATOM 2053 O O . ILE B 1 100 ? 9.711 21.062 5.953 1 97 100 ILE B O 1
ATOM 2057 N N . L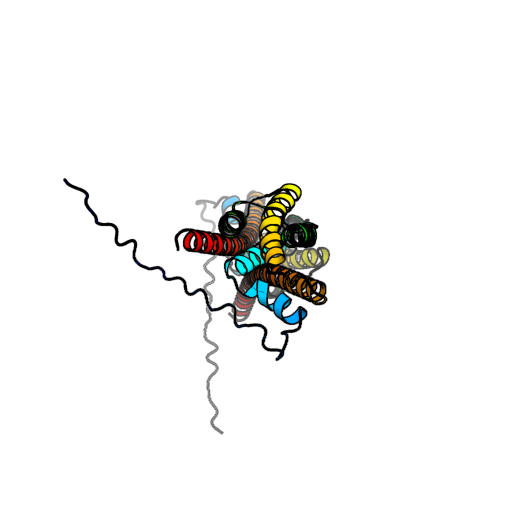EU B 1 101 ? 8.062 22.359 6.773 1 96.06 101 LEU B N 1
ATOM 2058 C CA . LEU B 1 101 ? 7.203 21.203 6.969 1 96.06 101 LEU B CA 1
ATOM 2059 C C . LEU B 1 101 ? 6.801 20.594 5.633 1 96.06 101 LEU B C 1
ATOM 2061 O O . LEU B 1 101 ? 6.719 19.359 5.504 1 96.06 101 LEU B O 1
ATOM 2065 N N . GLY B 1 102 ? 6.516 21.5 4.672 1 95.62 102 GLY B N 1
ATOM 2066 C CA . GLY B 1 102 ? 6.281 20.984 3.336 1 95.62 102 GLY B CA 1
ATOM 2067 C C . GLY B 1 102 ? 7.43 20.141 2.814 1 95.62 102 GLY B C 1
ATOM 2068 O O . GLY B 1 102 ? 7.211 19.062 2.248 1 95.62 102 GLY B O 1
ATOM 2069 N N . ALA B 1 103 ? 8.641 20.562 3.025 1 94.5 103 ALA B N 1
ATOM 2070 C CA . ALA B 1 103 ? 9.836 19.859 2.582 1 94.5 103 ALA B CA 1
ATOM 2071 C C . ALA B 1 103 ? 9.992 18.531 3.324 1 94.5 103 ALA B C 1
ATOM 2073 O O . ALA B 1 103 ? 10.383 17.531 2.73 1 94.5 103 ALA B O 1
ATOM 2074 N N . VAL B 1 104 ? 9.727 18.594 4.578 1 94.94 104 VAL B N 1
ATOM 2075 C CA . VAL B 1 104 ? 9.836 17.391 5.391 1 94.94 104 VAL B CA 1
ATOM 2076 C C . VAL B 1 104 ? 8.828 16.344 4.914 1 94.94 104 VAL B C 1
ATOM 2078 O O . VAL B 1 104 ? 9.172 15.172 4.742 1 94.94 104 VAL B O 1
ATOM 2081 N N . VAL B 1 105 ? 7.586 16.766 4.68 1 93.5 105 VAL B N 1
ATOM 2082 C CA . VAL B 1 105 ? 6.547 15.867 4.184 1 93.5 105 VAL B CA 1
ATOM 2083 C C . VAL B 1 105 ? 6.949 15.32 2.816 1 93.5 105 VAL B C 1
ATOM 2085 O O . VAL B 1 105 ? 6.793 14.125 2.549 1 93.5 105 VAL B O 1
ATOM 2088 N N . ALA B 1 106 ? 7.504 16.172 2.012 1 92.75 106 ALA B N 1
ATOM 2089 C CA . ALA B 1 106 ? 7.941 15.766 0.679 1 92.75 106 ALA B CA 1
ATOM 2090 C C . ALA B 1 106 ? 9.086 14.758 0.761 1 92.75 106 ALA B C 1
ATOM 2092 O O . ALA B 1 106 ? 9.164 13.828 -0.051 1 92.75 106 ALA B O 1
ATOM 2093 N N . TRP B 1 107 ? 9.977 15.023 1.671 1 91.31 107 TRP B N 1
ATOM 2094 C CA . TRP B 1 107 ? 11.109 14.125 1.862 1 91.31 107 TRP B CA 1
ATOM 2095 C C . TRP B 1 107 ? 10.633 12.719 2.211 1 91.31 107 TRP B C 1
ATOM 2097 O O . TRP B 1 107 ? 11.141 11.734 1.668 1 91.31 107 TRP B O 1
ATOM 2107 N N . GLY B 1 108 ? 9.648 12.609 3.104 1 86 108 GLY B N 1
ATOM 2108 C CA . GLY B 1 108 ? 9.008 11.352 3.432 1 86 108 GLY B CA 1
ATOM 2109 C C . GLY B 1 108 ? 9.953 10.344 4.062 1 86 108 GLY B C 1
ATOM 2110 O O . GLY B 1 108 ? 9.664 9.148 4.102 1 86 108 GLY B O 1
ATOM 2111 N N . GLY B 1 109 ? 11.141 10.734 4.426 1 83.12 109 GLY B N 1
ATOM 2112 C CA . GLY B 1 109 ? 12.117 9.836 5.023 1 83.12 109 GLY B CA 1
ATOM 2113 C C . GLY B 1 109 ? 11.852 9.555 6.488 1 83.12 109 GLY B C 1
ATOM 2114 O O . GLY B 1 109 ? 10.844 10 7.039 1 83.12 109 GLY B O 1
ATOM 2115 N N . LYS B 1 110 ? 12.688 8.68 7.062 1 87.12 110 LYS B N 1
ATOM 2116 C CA . LYS B 1 110 ? 12.555 8.273 8.461 1 87.12 110 LYS B CA 1
ATOM 2117 C C . LYS B 1 110 ? 12.977 9.398 9.398 1 87.12 110 LYS B C 1
ATOM 2119 O O . LYS B 1 110 ? 14.133 9.805 9.414 1 87.12 110 LYS B O 1
ATOM 2124 N N . MET B 1 111 ? 12.086 10.031 10.008 1 92.62 111 MET B N 1
ATOM 2125 C CA . MET B 1 111 ? 12.32 11.055 11.031 1 92.62 111 MET B CA 1
ATOM 2126 C C . MET B 1 111 ? 11.961 10.523 12.414 1 92.62 111 MET B C 1
ATOM 2128 O O . MET B 1 111 ? 10.891 9.953 12.609 1 92.62 111 MET B O 1
ATOM 2132 N N . PRO B 1 112 ? 13.016 10.68 13.336 1 96.44 112 PRO B N 1
ATOM 2133 C CA . PRO B 1 112 ? 12.648 10.273 14.695 1 96.44 112 PRO B CA 1
ATOM 2134 C C . PRO B 1 112 ? 11.469 11.062 15.25 1 96.44 112 PRO B C 1
ATOM 2136 O O . PRO B 1 112 ? 11.328 12.258 14.969 1 96.44 112 PRO B O 1
ATOM 2139 N N . LEU B 1 113 ? 10.672 10.352 16.031 1 97.12 113 LEU B N 1
ATOM 2140 C CA . LEU B 1 113 ? 9.461 10.938 16.594 1 97.12 113 LEU B CA 1
ATOM 2141 C C . LEU B 1 113 ? 9.781 12.195 17.391 1 97.12 113 LEU B C 1
ATOM 2143 O O . LEU B 1 113 ? 9.094 13.203 17.281 1 97.12 113 LEU B O 1
ATOM 2147 N N . SER B 1 114 ? 10.875 12.109 18.172 1 97.62 114 SER B N 1
ATOM 2148 C CA . SER B 1 114 ? 11.258 13.242 19 1 97.62 114 SER B CA 1
ATOM 2149 C C . SER B 1 114 ? 11.633 14.453 18.141 1 97.62 114 SER B C 1
ATOM 2151 O O . SER B 1 114 ? 11.344 15.594 18.516 1 97.62 114 SER B O 1
ATOM 2153 N N . ALA B 1 115 ? 12.258 14.195 17.047 1 97.62 115 ALA B N 1
ATOM 2154 C CA . ALA B 1 115 ? 12.633 15.273 16.141 1 97.62 115 ALA B CA 1
ATOM 2155 C C . ALA B 1 115 ? 11.398 15.914 15.516 1 97.62 115 ALA B C 1
ATOM 2157 O O . ALA B 1 115 ? 11.336 17.141 15.383 1 97.62 115 ALA B O 1
ATOM 2158 N N . ALA B 1 116 ? 10.453 15.109 15.195 1 98.06 116 ALA B N 1
ATOM 2159 C CA . ALA B 1 116 ? 9.211 15.617 14.617 1 98.06 116 ALA B CA 1
ATOM 2160 C C . ALA B 1 116 ? 8.438 16.453 15.625 1 98.06 116 ALA B C 1
ATOM 2162 O O . ALA B 1 116 ? 7.949 17.547 15.289 1 98.06 116 ALA B O 1
ATOM 2163 N N . MET B 1 117 ? 8.391 15.977 16.797 1 98.38 117 MET B N 1
ATOM 2164 C CA . MET B 1 117 ? 7.699 16.703 17.859 1 98.38 117 MET B CA 1
ATOM 2165 C C . MET B 1 117 ? 8.367 18.047 18.141 1 98.38 117 MET B C 1
ATOM 2167 O O . MET B 1 117 ? 7.684 19.062 18.297 1 98.38 117 MET B O 1
ATOM 2171 N N . ALA B 1 118 ? 9.703 18.016 18.188 1 98.31 118 ALA B N 1
ATOM 2172 C CA . ALA B 1 118 ? 10.445 19.25 18.406 1 98.31 118 ALA B CA 1
ATOM 2173 C C . ALA B 1 118 ? 10.219 20.234 17.266 1 98.31 118 ALA B C 1
ATOM 2175 O O . ALA B 1 118 ? 10 21.422 17.484 1 98.31 118 ALA B O 1
ATOM 2176 N N . LEU B 1 119 ? 10.242 19.688 16.094 1 97.94 119 LEU B N 1
ATOM 2177 C CA . LEU B 1 119 ? 10.086 20.516 14.914 1 97.94 119 LEU B CA 1
ATOM 2178 C C . LEU B 1 119 ? 8.719 21.188 14.898 1 97.94 119 LEU B C 1
ATOM 2180 O O . LEU B 1 119 ? 8.625 22.406 14.766 1 97.94 119 LEU B O 1
ATOM 2184 N N . VAL B 1 120 ? 7.68 20.406 15.109 1 98.38 120 VAL B N 1
ATOM 2185 C CA . VAL B 1 120 ? 6.344 20.984 15.039 1 98.38 120 VAL B CA 1
ATOM 2186 C C . VAL B 1 120 ? 6.109 21.891 16.25 1 98.38 120 VAL B C 1
ATOM 2188 O O . VAL B 1 120 ? 5.379 22.891 16.156 1 98.38 120 VAL B O 1
ATOM 2191 N N . GLY B 1 121 ? 6.762 21.578 17.328 1 98.19 121 GLY B N 1
ATOM 2192 C CA . GLY B 1 121 ? 6.645 22.406 18.516 1 98.19 121 GLY B CA 1
ATOM 2193 C C . GLY B 1 121 ? 7.223 23.797 18.328 1 98.19 121 GLY B C 1
ATOM 2194 O O . GLY B 1 121 ? 6.594 24.797 18.703 1 98.19 121 GLY B O 1
ATOM 2195 N N . VAL B 1 122 ? 8.375 23.875 17.797 1 97.56 122 VAL B N 1
ATOM 2196 C CA . VAL B 1 122 ? 9.023 25.172 17.562 1 97.56 122 VAL B CA 1
ATOM 2197 C C . VAL B 1 122 ? 8.133 26.031 16.672 1 97.56 122 VAL B C 1
ATOM 2199 O O . VAL B 1 122 ? 7.918 27.219 16.953 1 97.56 122 VAL B O 1
ATOM 2202 N N . PHE B 1 123 ? 7.566 25.484 15.688 1 97.62 123 PHE B N 1
ATOM 2203 C CA . PHE B 1 123 ? 6.73 26.234 14.766 1 97.62 123 PHE B CA 1
ATOM 2204 C C . PHE B 1 123 ? 5.398 26.594 15.414 1 97.62 123 PHE B C 1
ATOM 2206 O O . PHE B 1 123 ? 4.844 27.672 15.156 1 97.62 123 PHE B O 1
ATOM 2213 N N . ALA B 1 124 ? 4.953 25.672 16.25 1 97.94 124 ALA B N 1
ATOM 2214 C CA . ALA B 1 124 ? 3.693 25.906 16.953 1 97.94 124 ALA B CA 1
ATOM 2215 C C . ALA B 1 124 ? 3.785 27.141 17.844 1 97.94 124 ALA B C 1
ATOM 2217 O O . ALA B 1 124 ? 2.795 27.844 18.031 1 97.94 124 ALA B O 1
ATOM 2218 N N . LEU B 1 125 ? 4.98 27.359 18.344 1 97.31 125 LEU B N 1
ATOM 2219 C CA . LEU B 1 125 ? 5.18 28.531 19.219 1 97.31 125 LEU B CA 1
ATOM 2220 C C . LEU B 1 125 ? 4.844 29.812 18.484 1 97.31 125 LEU B C 1
ATOM 2222 O O . LEU B 1 125 ? 4.156 30.688 19.016 1 97.31 125 LEU B O 1
ATOM 2226 N N . PHE B 1 126 ? 5.27 29.938 17.25 1 96.44 126 PHE B N 1
ATOM 2227 C CA . PHE B 1 126 ? 5.035 31.141 16.453 1 96.44 126 PHE B CA 1
ATOM 2228 C C . PHE B 1 126 ? 3.557 31.281 16.125 1 96.44 126 PHE B C 1
ATOM 2230 O O . PHE B 1 126 ? 3.004 32.375 16.188 1 96.44 126 PHE B O 1
ATOM 2237 N N . HIS B 1 127 ? 2.951 30.25 15.766 1 95.5 127 HIS B N 1
ATOM 2238 C CA . HIS B 1 127 ? 1.529 30.266 15.438 1 95.5 127 HIS B CA 1
ATOM 2239 C C . HIS B 1 127 ? 0.694 30.656 16.656 1 95.5 127 HIS B C 1
ATOM 2241 O O . HIS B 1 127 ? -0.209 31.484 16.547 1 95.5 127 HIS B O 1
ATOM 2247 N N . GLY B 1 128 ? 1.005 30.016 17.781 1 95.12 128 GLY B N 1
ATOM 2248 C CA . GLY B 1 128 ? 0.308 30.344 19.016 1 95.12 128 GLY B CA 1
ATOM 2249 C C . GLY B 1 128 ? 0.487 31.797 19.422 1 95.12 128 GLY B C 1
ATOM 2250 O O . GLY B 1 128 ? -0.47 32.438 19.844 1 95.12 128 GLY B O 1
ATOM 2251 N N . TYR B 1 129 ? 1.711 32.281 19.297 1 94.56 129 TYR B N 1
ATOM 2252 C CA . TYR B 1 129 ? 2.006 33.656 19.656 1 94.56 129 TYR B CA 1
ATOM 2253 C C . TYR B 1 129 ? 1.16 34.625 18.828 1 94.56 129 TYR B C 1
ATOM 2255 O O . TYR B 1 129 ? 0.592 35.594 19.375 1 94.56 129 TYR B O 1
ATOM 2263 N N . ALA B 1 130 ? 1.129 34.344 17.578 1 91.62 130 ALA B N 1
ATOM 2264 C CA . ALA B 1 130 ? 0.347 35.188 16.672 1 91.62 130 ALA B CA 1
ATOM 2265 C C . ALA B 1 130 ? -1.122 35.219 17.094 1 91.62 130 ALA B C 1
ATOM 2267 O O . ALA B 1 130 ? -1.754 36.281 17.078 1 91.62 130 ALA B O 1
ATOM 2268 N N . HIS B 1 131 ? -1.667 34.125 17.484 1 90.06 131 HIS B N 1
ATOM 2269 C CA . HIS B 1 131 ? -3.053 34.062 17.953 1 90.06 131 HIS B CA 1
ATOM 2270 C C . HIS B 1 131 ? -3.238 34.812 19.266 1 90.06 131 HIS B C 1
ATOM 2272 O O . HIS B 1 131 ? -4.242 35.5 19.453 1 90.06 131 HIS B O 1
ATOM 2278 N N . GLY B 1 132 ? -2.305 34.625 20.141 1 89.88 132 GLY B N 1
ATOM 2279 C CA . GLY B 1 132 ? -2.377 35.25 21.438 1 89.88 132 GLY B CA 1
ATOM 2280 C C . GLY B 1 132 ? -2.34 36.781 21.359 1 89.88 132 GLY B C 1
ATOM 2281 O O . GLY B 1 132 ? -3.023 37.469 22.125 1 89.88 132 GLY B O 1
ATOM 2282 N N . THR B 1 133 ? -1.537 37.312 20.438 1 89.81 133 THR B N 1
ATOM 2283 C CA . THR B 1 133 ? -1.415 38.75 20.312 1 89.81 133 THR B CA 1
ATOM 2284 C C . THR B 1 133 ? -2.732 39.344 19.844 1 89.81 133 THR B C 1
ATOM 2286 O O . THR B 1 133 ? -2.984 40.531 20.062 1 89.81 133 THR B O 1
ATOM 2289 N N . GLU B 1 134 ? -3.57 38.469 19.234 1 85.44 134 GLU B N 1
ATOM 2290 C CA . GLU B 1 134 ? -4.824 38.969 18.703 1 85.44 134 GLU B CA 1
ATOM 2291 C C . GLU B 1 134 ? -6.004 38.625 19.609 1 85.44 134 GLU B C 1
ATOM 2293 O O . GLU B 1 134 ? -7.145 38.969 19.312 1 85.44 134 GLU B O 1
ATOM 2298 N N . MET B 1 135 ? -5.707 37.969 20.719 1 84.38 135 MET B N 1
ATOM 2299 C CA . MET B 1 135 ? -6.762 37.531 21.625 1 84.38 135 MET B CA 1
ATOM 2300 C C . MET B 1 135 ? -7.328 38.719 22.406 1 84.38 135 MET B C 1
ATOM 2302 O O . MET B 1 135 ? -6.574 39.562 22.906 1 84.38 135 MET B O 1
ATOM 2306 N N . PRO B 1 136 ? -8.656 38.75 22.391 1 77.44 136 PRO B N 1
ATOM 2307 C CA . PRO B 1 136 ? -9.234 39.812 23.219 1 77.44 136 PRO B CA 1
ATOM 2308 C C . PRO B 1 136 ? -8.93 39.625 24.703 1 77.44 136 PRO B C 1
ATOM 2310 O O . PRO B 1 136 ? -8.906 38.5 25.203 1 77.44 136 PRO B O 1
ATOM 2313 N N . MET B 1 137 ? -8.469 40.656 25.344 1 73.06 137 MET B N 1
ATOM 2314 C CA . MET B 1 137 ? -8.117 40.625 26.766 1 73.06 137 MET B CA 1
ATOM 2315 C C . MET B 1 137 ? -9.359 40.812 27.625 1 73.06 137 MET B C 1
ATOM 2317 O O . MET B 1 137 ? -9.445 41.781 28.391 1 73.06 137 MET B O 1
ATOM 2321 N N . ASN B 1 138 ? -10.445 40.125 27.312 1 75.19 138 ASN B N 1
ATOM 2322 C CA . ASN B 1 138 ? -11.688 40.188 28.078 1 75.19 138 ASN B CA 1
ATOM 2323 C C . ASN B 1 138 ? -12.25 38.781 28.312 1 75.19 138 ASN B C 1
ATOM 2325 O O . ASN B 1 138 ? -11.539 37.781 28.156 1 75.19 138 ASN B O 1
ATOM 2329 N N . ALA B 1 139 ? -13.469 38.75 28.797 1 68.12 139 ALA B N 1
ATOM 2330 C CA . ALA B 1 139 ? -14.141 37.5 29.172 1 68.12 139 ALA B CA 1
ATOM 2331 C C . ALA B 1 139 ? -14.227 36.531 27.969 1 68.12 139 ALA B C 1
ATOM 2333 O O . ALA B 1 139 ? -14.406 35.344 28.141 1 68.12 139 ALA B O 1
ATOM 2334 N N . HIS B 1 140 ? -13.812 37.062 26.859 1 75.12 140 HIS B N 1
ATOM 2335 C CA . HIS B 1 140 ? -14.016 36.281 25.656 1 75.12 140 HIS B CA 1
ATOM 2336 C C . HIS B 1 140 ? -12.711 35.625 25.203 1 75.12 140 HIS B C 1
ATOM 2338 O O . HIS B 1 140 ? -12.695 34.844 24.234 1 75.12 140 HIS B O 1
ATOM 2344 N N . GLY B 1 141 ? -11.641 35.906 26.016 1 81.94 141 GLY B N 1
ATOM 2345 C CA . GLY B 1 141 ? -10.344 35.344 25.672 1 81.94 141 GLY B CA 1
ATOM 2346 C C . GLY B 1 141 ? -10.32 33.812 25.734 1 81.94 141 GLY B C 1
ATOM 2347 O O . GLY B 1 141 ? -9.75 33.188 24.844 1 81.94 141 GLY B O 1
ATOM 2348 N N . ALA B 1 142 ? -10.984 33.344 26.703 1 83.69 142 ALA B N 1
ATOM 2349 C CA . ALA B 1 142 ? -11.016 31.891 26.859 1 83.69 142 ALA B CA 1
ATOM 2350 C C . ALA B 1 142 ? -11.773 31.25 25.703 1 83.69 142 ALA B C 1
ATOM 2352 O O . ALA B 1 142 ? -11.336 30.219 25.172 1 83.69 142 ALA B O 1
ATOM 2353 N N . GLN B 1 143 ? -12.867 31.844 25.344 1 86.38 143 GLN B N 1
ATOM 2354 C CA . GLN B 1 143 ? -13.656 31.328 24.234 1 86.38 143 GLN B CA 1
ATOM 2355 C C . GLN B 1 143 ? -12.875 31.406 22.922 1 86.38 143 GLN B C 1
ATOM 2357 O O . GLN B 1 143 ? -12.938 30.484 22.094 1 86.38 143 GLN B O 1
ATOM 2362 N N . TYR B 1 144 ? -12.195 32.469 22.75 1 88.19 144 TYR B N 1
ATOM 2363 C CA . TYR B 1 144 ? -11.328 32.656 21.578 1 88.19 144 TYR B CA 1
ATOM 2364 C C . TYR B 1 144 ? -10.266 31.547 21.516 1 88.19 144 TYR B C 1
ATOM 2366 O O . TYR B 1 144 ? -10.062 30.938 20.469 1 88.19 144 TYR B O 1
ATOM 2374 N N . SER B 1 145 ? -9.672 31.297 22.641 1 88.31 145 SER B N 1
ATOM 2375 C CA . SER B 1 145 ? -8.609 30.312 22.719 1 88.31 145 SER B CA 1
ATOM 2376 C C . SER B 1 145 ? -9.141 28.906 22.422 1 88.31 145 SER B C 1
ATOM 2378 O O . SER B 1 145 ? -8.5 28.141 21.703 1 88.31 145 SER B O 1
ATOM 2380 N N . ILE B 1 146 ? -10.266 28.594 22.938 1 88.56 146 ILE B N 1
ATOM 2381 C CA . ILE B 1 146 ? -10.891 27.297 22.688 1 88.56 146 ILE B CA 1
ATOM 2382 C C . ILE B 1 146 ? -11.195 27.141 21.203 1 88.56 146 ILE B C 1
ATOM 2384 O O . ILE B 1 146 ? -10.977 26.078 20.625 1 88.56 146 ILE B O 1
ATOM 2388 N N . GLY B 1 147 ? -11.625 28.25 20.625 1 88.69 147 GLY B N 1
ATOM 2389 C CA . GLY B 1 147 ? -11.953 28.219 19.203 1 88.69 147 GLY B CA 1
ATOM 2390 C C . GLY B 1 147 ? -10.758 27.906 18.312 1 88.69 147 GLY B C 1
ATOM 2391 O O . GLY B 1 147 ? -10.828 27.016 17.469 1 88.69 147 GLY B O 1
ATOM 2392 N N . PHE B 1 148 ? -9.703 28.672 18.516 1 89.88 148 PHE B N 1
ATOM 2393 C CA . PHE B 1 148 ? -8.609 28.453 17.578 1 89.88 148 PHE B CA 1
ATOM 2394 C C . PHE B 1 148 ? -7.938 27.109 17.828 1 89.88 148 PHE B C 1
ATOM 2396 O O . PHE B 1 148 ? -7.438 26.484 16.891 1 89.88 148 PHE B O 1
ATOM 2403 N N . ILE B 1 149 ? -7.977 26.594 19.109 1 90.56 149 ILE B N 1
ATOM 2404 C CA . ILE B 1 149 ? -7.43 25.266 19.406 1 90.56 149 ILE B CA 1
ATOM 2405 C C . ILE B 1 149 ? -8.266 24.203 18.703 1 90.56 149 ILE B C 1
ATOM 2407 O O . ILE B 1 149 ? -7.719 23.266 18.125 1 90.56 149 ILE B O 1
ATOM 2411 N N . LEU B 1 150 ? -9.547 24.344 18.672 1 91.19 150 LEU B N 1
ATOM 2412 C CA . LEU B 1 150 ? -10.445 23.375 18.047 1 91.19 150 LEU B CA 1
ATOM 2413 C C . LEU B 1 150 ? -10.242 23.344 16.531 1 91.19 150 LEU B C 1
ATOM 2415 O O . LEU B 1 150 ? -10.203 22.266 15.938 1 91.19 150 LEU B O 1
ATOM 2419 N N . VAL B 1 151 ? -10.086 24.438 16 1 92 151 VAL B N 1
ATOM 2420 C CA . VAL B 1 151 ? -9.906 24.484 14.555 1 92 151 VAL B CA 1
ATOM 2421 C C . VAL B 1 151 ? -8.555 23.906 14.18 1 92 151 VAL B C 1
ATOM 2423 O O . VAL B 1 151 ? -8.438 23.172 13.195 1 92 151 VAL B O 1
ATOM 2426 N N . THR B 1 152 ? -7.57 24.25 14.992 1 94.06 152 THR B N 1
ATOM 2427 C CA . THR B 1 152 ? -6.246 23.672 14.758 1 94.06 152 THR B CA 1
ATOM 2428 C C . THR B 1 152 ? -6.305 22.156 14.789 1 94.06 152 THR B C 1
ATOM 2430 O O . THR B 1 152 ? -5.809 21.484 13.875 1 94.06 152 THR B O 1
ATOM 2433 N N . ALA B 1 153 ? -6.973 21.625 15.742 1 93.69 153 ALA B N 1
ATOM 2434 C CA . ALA B 1 153 ? -7.117 20.172 15.867 1 93.69 153 ALA B CA 1
ATOM 2435 C C . ALA B 1 153 ? -7.879 19.594 14.68 1 93.69 153 ALA B C 1
ATOM 2437 O O . ALA B 1 153 ? -7.535 18.516 14.172 1 93.69 153 ALA B O 1
ATOM 2438 N N . THR B 1 154 ? -8.883 20.297 14.266 1 94.56 154 THR B N 1
ATOM 2439 C CA . THR B 1 154 ? -9.688 19.844 13.133 1 94.56 154 THR B CA 1
ATOM 2440 C C . THR B 1 154 ? -8.852 19.828 11.852 1 94.56 154 THR B C 1
ATOM 2442 O O . THR B 1 154 ? -8.953 18.891 11.055 1 94.56 154 THR B O 1
ATOM 2445 N N . LEU B 1 155 ? -8.023 20.781 11.703 1 94.75 155 LEU B N 1
ATOM 2446 C CA . LEU B 1 155 ? -7.18 20.844 10.508 1 94.75 155 LEU B CA 1
ATOM 2447 C C . LEU B 1 155 ? -6.117 19.75 10.531 1 94.75 155 LEU B C 1
ATOM 2449 O O . LEU B 1 155 ? -5.801 19.172 9.492 1 94.75 155 LEU B O 1
ATOM 2453 N N . HIS B 1 156 ? -5.555 19.5 11.711 1 97 156 HIS B N 1
ATOM 2454 C CA . HIS B 1 156 ? -4.68 18.344 11.836 1 97 156 HIS B CA 1
ATOM 2455 C C . HIS B 1 156 ? -5.398 17.062 11.414 1 97 156 HIS B C 1
ATOM 2457 O O . HIS B 1 156 ? -4.848 16.266 10.648 1 97 156 HIS B O 1
ATOM 2463 N N . ALA B 1 157 ? -6.68 16.922 11.828 1 96 157 ALA B N 1
ATOM 2464 C CA . ALA B 1 157 ? -7.473 15.734 11.508 1 96 157 ALA B CA 1
ATOM 2465 C C . ALA B 1 157 ? -7.754 15.648 10.016 1 96 157 ALA B C 1
ATOM 2467 O O . ALA B 1 157 ? -7.758 14.555 9.438 1 96 157 ALA B O 1
ATOM 2468 N N . LEU B 1 158 ? -7.953 16.75 9.461 1 94.06 158 LEU B N 1
ATOM 2469 C CA . LEU B 1 158 ? -8.172 16.781 8.016 1 94.06 158 LEU B CA 1
ATOM 2470 C C . LEU B 1 158 ? -6.926 16.312 7.273 1 94.06 158 LEU B C 1
ATOM 2472 O O . LEU B 1 158 ? -7.023 15.516 6.336 1 94.06 158 LEU B O 1
ATOM 2476 N N . GLY B 1 159 ? -5.77 16.844 7.688 1 95.25 159 GLY B N 1
ATOM 2477 C CA . GLY B 1 159 ? -4.527 16.375 7.09 1 95.25 159 GLY B CA 1
ATOM 2478 C C . GLY B 1 159 ? -4.316 14.875 7.254 1 95.25 159 GLY B C 1
ATOM 2479 O O . GLY B 1 159 ? -3.928 14.195 6.301 1 95.25 159 GLY B O 1
ATOM 2480 N N . MET B 1 160 ? -4.66 14.391 8.367 1 95.44 160 MET B N 1
ATOM 2481 C CA . MET B 1 160 ? -4.547 12.953 8.633 1 95.44 160 MET B CA 1
ATOM 2482 C C . MET B 1 160 ? -5.527 12.164 7.77 1 95.44 160 MET B C 1
ATOM 2484 O O . MET B 1 160 ? -5.156 11.164 7.16 1 95.44 160 MET B O 1
ATOM 2488 N N . GLY B 1 161 ? -6.738 12.656 7.754 1 94.56 161 GLY B N 1
ATOM 2489 C CA . GLY B 1 161 ? -7.766 11.992 6.961 1 94.56 161 GLY B CA 1
ATOM 2490 C C . GLY B 1 161 ? -7.422 11.922 5.488 1 94.56 161 GLY B C 1
ATOM 2491 O O . GLY B 1 161 ? -7.605 10.875 4.855 1 94.56 161 GLY B O 1
ATOM 2492 N N . LEU B 1 162 ? -6.965 13 4.98 1 91 162 LEU B N 1
ATOM 2493 C CA . LEU B 1 162 ? -6.562 13.031 3.578 1 91 162 LEU B CA 1
ATOM 2494 C C . LEU B 1 162 ? -5.449 12.031 3.309 1 91 162 LEU B C 1
ATOM 2496 O O . LEU B 1 162 ? -5.484 11.312 2.309 1 91 162 LEU B O 1
ATOM 2500 N N . SER B 1 163 ? -4.484 12.039 4.176 1 91.56 163 SER B N 1
ATOM 2501 C CA . SER B 1 163 ? -3.354 11.125 4.035 1 91.56 163 SER B CA 1
ATOM 2502 C C . SER B 1 163 ? -3.807 9.672 4.098 1 91.56 163 SER B C 1
ATOM 2504 O O . SER B 1 163 ? -3.41 8.852 3.264 1 91.56 163 SER B O 1
ATOM 2506 N N . LEU B 1 164 ? -4.688 9.352 4.961 1 90.12 164 LEU B N 1
ATOM 2507 C CA . LEU B 1 164 ? -5.184 7.992 5.141 1 90.12 164 LEU B CA 1
ATOM 2508 C C . LEU B 1 164 ? -6.086 7.586 3.979 1 90.12 164 LEU B C 1
ATOM 2510 O O . LEU B 1 164 ? -6.035 6.441 3.518 1 90.12 164 LEU B O 1
ATOM 2514 N N . ALA B 1 165 ? -6.906 8.5 3.551 1 89 165 ALA B N 1
ATOM 2515 C CA . ALA B 1 165 ? -7.793 8.227 2.424 1 89 165 ALA B CA 1
ATOM 2516 C C . ALA B 1 165 ? -6.992 7.91 1.162 1 89 165 ALA B C 1
ATOM 2518 O O . ALA B 1 165 ? -7.344 7.004 0.405 1 89 165 ALA B O 1
ATOM 2519 N N . LEU B 1 166 ? -5.98 8.633 0.941 1 85.94 166 LEU B N 1
ATOM 2520 C CA . LEU B 1 166 ? -5.125 8.406 -0.219 1 85.94 166 LEU B CA 1
ATOM 2521 C C . LEU B 1 166 ? -4.453 7.039 -0.141 1 85.94 166 LEU B C 1
ATOM 2523 O O . LEU B 1 166 ? -4.402 6.309 -1.134 1 85.94 166 LEU B O 1
ATOM 2527 N N . ARG B 1 167 ? -3.965 6.738 1 1 84 167 ARG B N 1
ATOM 2528 C CA . ARG B 1 167 ? -3.361 5.426 1.208 1 84 167 ARG B CA 1
ATOM 2529 C C . ARG B 1 167 ? -4.367 4.309 0.946 1 84 167 ARG B C 1
ATOM 2531 O O . ARG B 1 167 ? -4.039 3.309 0.307 1 84 167 ARG B O 1
ATOM 2538 N N . ALA B 1 168 ? -5.48 4.512 1.483 1 83.88 168 ALA B N 1
ATOM 2539 C CA . ALA B 1 168 ? -6.535 3.512 1.306 1 83.88 168 ALA B CA 1
ATOM 2540 C C . ALA B 1 168 ? -6.883 3.338 -0.17 1 83.88 168 ALA B C 1
ATOM 2542 O O . ALA B 1 168 ? -7.09 2.217 -0.637 1 83.88 168 ALA B O 1
ATOM 2543 N N . TYR B 1 169 ? -6.957 4.41 -0.857 1 85.12 169 TYR B N 1
ATOM 2544 C CA . TYR B 1 169 ? -7.277 4.387 -2.279 1 85.12 169 TYR B CA 1
ATOM 2545 C C . TYR B 1 169 ? -6.223 3.613 -3.064 1 85.12 169 TYR B C 1
ATOM 2547 O O . TYR B 1 169 ? -6.559 2.785 -3.914 1 85.12 169 TYR B O 1
ATOM 2555 N N . ILE B 1 170 ? -5.051 3.838 -2.758 1 80.5 170 ILE B N 1
ATOM 2556 C CA . ILE B 1 170 ? -3.934 3.189 -3.439 1 80.5 170 ILE B CA 1
ATOM 2557 C C . ILE B 1 170 ? -3.939 1.694 -3.129 1 80.5 170 ILE B C 1
ATOM 2559 O O . ILE B 1 170 ? -3.756 0.868 -4.027 1 80.5 170 ILE B O 1
ATOM 2563 N N . GLU B 1 171 ? -4.16 1.267 -1.907 1 76.62 171 GLU B N 1
ATOM 2564 C CA . GLU B 1 171 ? -4.242 -0.136 -1.511 1 76.62 171 GLU B CA 1
ATOM 2565 C C . GLU B 1 171 ? -5.395 -0.842 -2.219 1 76.62 171 GLU B C 1
ATOM 2567 O O . GLU B 1 171 ? -5.25 -1.979 -2.674 1 76.62 171 GLU B O 1
ATOM 2572 N N . LYS B 1 172 ? -6.492 -0.179 -2.275 1 80.19 172 LYS B N 1
ATOM 2573 C CA . LYS B 1 172 ? -7.648 -0.74 -2.963 1 80.19 172 LYS B CA 1
ATOM 2574 C C . LYS B 1 172 ? -7.352 -0.975 -4.441 1 80.19 172 LYS B C 1
ATOM 2576 O O . LYS B 1 172 ? -7.781 -1.978 -5.016 1 80.19 172 LYS B O 1
ATOM 2581 N N . SER B 1 173 ? -6.633 -0.08 -4.98 1 80.62 173 SER B N 1
ATOM 2582 C CA . SER B 1 173 ? -6.262 -0.221 -6.387 1 80.62 173 SER B CA 1
ATOM 2583 C C . SER B 1 173 ? -5.371 -1.439 -6.605 1 80.62 173 SER B C 1
ATOM 2585 O O . SER B 1 173 ? -5.531 -2.164 -7.59 1 80.62 173 SER B O 1
ATOM 2587 N N . ALA B 1 174 ? -4.461 -1.659 -5.711 1 76.25 174 ALA B N 1
ATOM 2588 C CA . ALA B 1 174 ? -3.6 -2.838 -5.781 1 76.25 174 ALA B CA 1
ATOM 2589 C C . ALA B 1 174 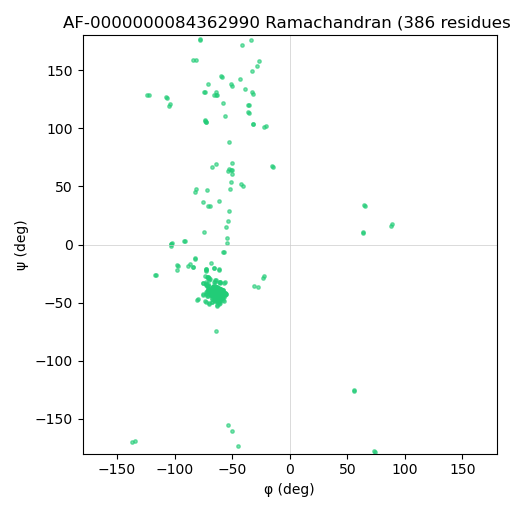? -4.418 -4.121 -5.707 1 76.25 174 ALA B C 1
ATOM 2591 O O . ALA B 1 174 ? -4.172 -5.066 -6.461 1 76.25 174 ALA B O 1
ATOM 2592 N N . MET B 1 175 ? -5.395 -4.148 -4.863 1 79.38 175 MET B N 1
ATOM 2593 C CA . MET B 1 175 ? -6.27 -5.305 -4.699 1 79.38 175 MET B CA 1
ATOM 2594 C C . MET B 1 175 ? -7.105 -5.539 -5.953 1 79.38 175 MET B C 1
ATOM 2596 O O . MET B 1 175 ? -7.312 -6.684 -6.363 1 79.38 175 MET B O 1
ATOM 2600 N N . LEU B 1 176 ? -7.469 -4.488 -6.496 1 83 176 LEU B N 1
ATOM 2601 C CA . LEU B 1 176 ? -8.289 -4.59 -7.699 1 83 176 LEU B CA 1
ATOM 2602 C C . LEU B 1 176 ? -7.484 -5.188 -8.852 1 83 176 LEU B C 1
ATOM 2604 O O . LEU B 1 176 ? -8 -6.008 -9.617 1 83 176 LEU B O 1
ATOM 2608 N N . VAL B 1 177 ? -6.254 -4.816 -8.953 1 84 177 VAL B N 1
ATOM 2609 C CA . VAL B 1 177 ? -5.402 -5.355 -10.016 1 84 177 VAL B CA 1
ATOM 2610 C C . VAL B 1 177 ? -5.234 -6.863 -9.82 1 84 177 VAL B C 1
ATOM 2612 O O . VAL B 1 177 ? -5.324 -7.629 -10.781 1 84 177 VAL B O 1
ATOM 2615 N N . ALA B 1 178 ? -5.027 -7.305 -8.617 1 82.94 178 ALA B N 1
ATOM 2616 C CA . ALA B 1 178 ? -4.902 -8.734 -8.336 1 82.94 178 ALA B CA 1
ATOM 2617 C C . ALA B 1 178 ? -6.199 -9.469 -8.656 1 82.94 178 ALA B C 1
ATOM 2619 O O . ALA B 1 178 ? -6.172 -10.57 -9.211 1 82.94 178 ALA B O 1
ATOM 2620 N N . ARG B 1 179 ? -7.309 -8.875 -8.352 1 86.94 179 ARG B N 1
ATOM 2621 C CA . ARG B 1 179 ? -8.609 -9.477 -8.602 1 86.94 179 ARG B CA 1
ATOM 2622 C C . ARG B 1 179 ? -8.875 -9.594 -10.102 1 86.94 179 ARG B C 1
ATOM 2624 O O . ARG B 1 179 ? -9.359 -10.625 -10.57 1 86.94 179 ARG B O 1
ATOM 2631 N N . VAL B 1 180 ? -8.492 -8.617 -10.805 1 87.94 180 VAL B N 1
ATOM 2632 C CA . VAL B 1 180 ? -8.672 -8.625 -12.25 1 87.94 180 VAL B CA 1
ATOM 2633 C C . VAL B 1 180 ? -7.762 -9.68 -12.875 1 87.94 180 VAL B C 1
ATOM 2635 O O . VAL B 1 180 ? -8.18 -10.414 -13.773 1 87.94 180 VAL B O 1
ATOM 2638 N N . GLY B 1 181 ? -6.52 -9.734 -12.398 1 88.81 181 GLY B N 1
ATOM 2639 C CA . GLY B 1 181 ? -5.621 -10.789 -12.852 1 88.81 181 GLY B CA 1
ATOM 2640 C C . GLY B 1 181 ? -6.168 -12.18 -12.609 1 88.81 181 GLY B C 1
ATOM 2641 O O . GLY B 1 181 ? -6.16 -13.023 -13.508 1 88.81 181 GLY B O 1
ATOM 2642 N N . GLY B 1 182 ? -6.648 -12.43 -11.375 1 92.12 182 GLY B N 1
ATOM 2643 C CA . GLY B 1 182 ? -7.266 -13.711 -11.062 1 92.12 182 GLY B CA 1
ATOM 2644 C C . GLY B 1 182 ? -8.477 -14.016 -11.922 1 92.12 182 GLY B C 1
ATOM 2645 O O . GLY B 1 182 ? -8.648 -15.141 -12.383 1 92.12 182 GLY B O 1
ATOM 2646 N N . ALA B 1 183 ? -9.289 -13.031 -12.188 1 92.12 183 ALA B N 1
ATOM 2647 C CA . ALA B 1 183 ? -10.477 -13.188 -13.031 1 92.12 183 ALA B CA 1
ATOM 2648 C C . ALA B 1 183 ? -10.094 -13.508 -14.469 1 92.12 183 ALA B C 1
ATOM 2650 O O . ALA B 1 183 ? -10.742 -14.328 -15.125 1 92.12 183 ALA B O 1
ATOM 2651 N N . ALA B 1 184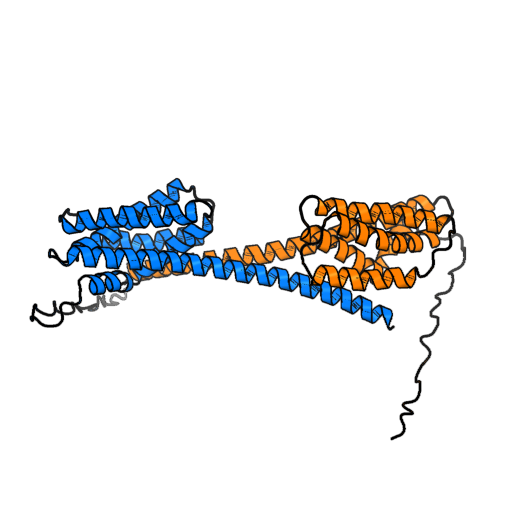 ? -9.062 -12.828 -14.914 1 91.38 184 ALA B N 1
ATOM 2652 C CA . ALA B 1 184 ? -8.57 -13.102 -16.266 1 91.38 184 ALA B CA 1
ATOM 2653 C C . ALA B 1 184 ? -8.102 -14.547 -16.391 1 91.38 184 ALA B C 1
ATOM 2655 O O . ALA B 1 184 ? -8.383 -15.211 -17.391 1 91.38 184 ALA B O 1
ATOM 2656 N N . ILE B 1 185 ? -7.426 -15 -15.359 1 92.38 185 ILE B N 1
ATOM 2657 C CA . ILE B 1 185 ? -6.961 -16.391 -15.344 1 92.38 185 ILE B CA 1
ATOM 2658 C C . ILE B 1 185 ? -8.156 -17.328 -15.328 1 92.38 185 ILE B C 1
ATOM 2660 O O . ILE B 1 185 ? -8.211 -18.281 -16.109 1 92.38 185 ILE B O 1
ATOM 2664 N N . ALA B 1 186 ? -9.086 -17.062 -14.516 1 94.56 186 ALA B N 1
ATOM 2665 C CA . ALA B 1 186 ? -10.281 -17.906 -14.453 1 94.56 186 ALA B CA 1
ATOM 2666 C C . ALA B 1 186 ? -11.008 -17.906 -15.789 1 94.56 186 ALA B C 1
ATOM 2668 O O . ALA B 1 186 ? -11.438 -18.969 -16.266 1 94.56 186 ALA B O 1
ATOM 2669 N N . ALA B 1 187 ? -11.125 -16.766 -16.391 1 92.62 187 ALA B N 1
ATOM 2670 C CA . ALA B 1 187 ? -11.789 -16.641 -17.688 1 92.62 187 ALA B CA 1
ATOM 2671 C C . ALA B 1 187 ? -11.055 -17.438 -18.75 1 92.62 187 ALA B C 1
ATOM 2673 O O . ALA B 1 187 ? -11.68 -18.078 -19.594 1 92.62 187 ALA B O 1
ATOM 2674 N N . ALA B 1 188 ? -9.781 -17.344 -18.734 1 91.56 188 ALA B N 1
ATOM 2675 C CA . ALA B 1 188 ? -8.977 -18.156 -19.641 1 91.56 188 ALA B CA 1
ATOM 2676 C C . ALA B 1 188 ? -9.25 -19.641 -19.453 1 91.56 188 ALA B C 1
ATOM 2678 O O . ALA B 1 188 ? -9.375 -20.391 -20.422 1 91.56 188 ALA B O 1
ATOM 2679 N N . GLY B 1 189 ? -9.367 -20.047 -18.219 1 91.19 189 GLY B N 1
ATOM 2680 C CA . GLY B 1 189 ? -9.711 -21.422 -17.922 1 91.19 189 GLY B CA 1
ATOM 2681 C C . GLY B 1 189 ? -11.07 -21.828 -18.469 1 91.19 189 GLY B C 1
ATOM 2682 O O . GLY B 1 189 ? -11.211 -22.922 -19.031 1 91.19 189 GLY B O 1
ATOM 2683 N N . VAL B 1 190 ? -12.031 -21 -18.359 1 91.62 190 VAL B N 1
ATOM 2684 C CA . VAL B 1 190 ? -13.367 -21.266 -18.875 1 91.62 190 VAL B CA 1
ATOM 2685 C C . VAL B 1 190 ? -13.328 -21.375 -20.391 1 91.62 190 VAL B C 1
ATOM 2687 O O . VAL B 1 190 ? -13.945 -22.266 -20.984 1 91.62 190 VAL B O 1
ATOM 2690 N N . SER B 1 191 ? -12.602 -20.484 -20.984 1 90.31 191 SER B N 1
ATOM 2691 C CA . SER B 1 191 ? -12.453 -20.516 -22.422 1 90.31 191 SER B CA 1
ATOM 2692 C C . SER B 1 191 ? -11.812 -21.828 -22.875 1 90.31 191 SER B C 1
ATOM 2694 O O . SER B 1 191 ? -12.211 -22.406 -23.891 1 90.31 191 SER B O 1
ATOM 2696 N N . MET B 1 192 ? -10.875 -22.312 -22.125 1 90.69 192 MET B N 1
ATOM 2697 C CA . MET B 1 192 ? -10.188 -23.562 -22.438 1 90.69 192 MET B CA 1
ATOM 2698 C C . MET B 1 192 ? -11.117 -24.766 -22.25 1 90.69 192 MET B C 1
ATOM 2700 O O . MET B 1 192 ? -11.023 -25.75 -22.969 1 90.69 192 MET B O 1
ATOM 2704 N N . ALA B 1 193 ? -12.008 -24.609 -21.328 1 90.19 193 ALA B N 1
ATOM 2705 C CA . ALA B 1 193 ? -12.938 -25.688 -21.016 1 90.19 193 ALA B CA 1
ATOM 2706 C C . ALA B 1 193 ? -13.969 -25.859 -22.141 1 90.19 193 ALA B C 1
ATOM 2708 O O . ALA B 1 193 ? -14.453 -26.969 -22.391 1 90.19 193 ALA B O 1
ATOM 2709 N N . ILE B 1 194 ? -14.312 -24.844 -22.891 1 89.38 194 ILE B N 1
ATOM 2710 C CA . ILE B 1 194 ? -15.352 -24.859 -23.906 1 89.38 194 ILE B CA 1
ATOM 2711 C C . ILE B 1 194 ? -14.727 -25.094 -25.281 1 89.38 194 ILE B C 1
ATOM 2713 O O . ILE B 1 194 ? -15.43 -25.391 -26.25 1 89.38 194 ILE B O 1
ATOM 2717 N N . SER B 1 195 ? -13.461 -24.891 -25.469 1 76.88 195 SER B N 1
ATOM 2718 C CA . SER B 1 195 ? -12.781 -25.094 -26.75 1 76.88 195 SER B CA 1
ATOM 2719 C C . SER B 1 195 ? -12.484 -26.578 -26.969 1 76.88 195 SER B C 1
ATOM 2721 O O . SER B 1 195 ? -12.828 -27.141 -28.016 1 76.88 195 SER B O 1
#

pLDDT: mean 82.66, std 21.06, range [24.09, 98.38]

Secondary structure (DSSP, 8-state):
-----------------------SS----HHHHHHHSTTS-HHHHHHHHHHHHHHHHH-TTHHHHHHHHHHHHHHHHHHHHHHT---S-HHHHHHHHHHHHHHHHHH-----HHHHHHHHHHHHHHHHHHHHHTS-SSTTHHHHHHHHHHHHHHHHHHHHHHHHHHHHHHHHHHHHHHHHHHHHHHHHHHHHHH-/-----------------------SS----HHHHHHHSTTS-HHHHHHHHHHHHHHHHH-TTHHHHHHHHHHHHHHHHHHHHHHT---S-HHHHHHHHHHHHHHHHHH-----HHHHHHHHHHHHHHHHHHHHHTS-SSTTHHHHHHHHHHHHHHHHHHHHHHHHHHHHHHHHHHHHHHHHHHHHHHHHHHHHHH-

Solvent-accessible surface area (backbone atoms only — not comparable to full-atom values): 19932 Å² total; per-residue (Å²): 130,91,79,67,91,79,79,83,73,71,76,84,72,66,88,64,71,74,78,79,73,81,70,84,63,88,68,67,50,28,35,58,53,13,41,46,53,50,74,70,36,70,58,49,44,52,34,32,23,44,49,12,33,44,13,55,73,64,29,82,66,29,53,52,49,35,56,48,33,23,54,54,32,15,51,53,16,19,52,41,20,60,73,61,58,88,68,80,62,38,68,57,40,37,37,46,34,18,28,51,46,12,43,51,38,25,63,64,65,94,65,58,64,69,56,50,28,51,53,43,20,59,38,18,27,30,52,15,22,58,50,15,60,66,46,56,96,51,92,35,28,62,38,20,51,54,18,32,52,50,42,47,51,48,35,22,48,48,18,28,47,52,48,50,50,51,49,50,51,42,52,51,50,49,51,47,52,46,20,49,51,12,42,51,39,15,49,52,20,51,53,58,67,74,100,134,89,70,84,75,80,79,85,72,74,80,81,73,75,82,64,72,71,78,81,73,81,69,85,63,89,68,67,50,29,36,58,53,13,42,46,51,50,72,70,36,70,58,49,43,53,37,33,24,44,49,14,34,43,14,56,73,64,28,83,66,29,54,53,49,36,55,47,34,23,53,54,32,15,52,52,16,19,52,40,20,61,70,60,59,88,71,80,63,38,68,58,40,36,38,47,36,16,28,52,45,11,42,52,38,27,63,64,64,95,66,57,67,69,57,51,27,51,53,43,22,60,38,18,28,31,52,15,21,57,50,15,60,67,47,56,95,52,92,36,27,61,37,20,52,52,19,32,52,49,42,48,53,50,35,22,49,48,18,29,48,52,49,50,51,52,50,48,51,42,53,51,51,51,52,47,52,46,20,51,52,13,41,51,40,16,49,51,19,52,52,59,70,73,106

Organism: NCBI:txid28181

Nearest PDB structures (foldseek):
  5i20-assembly3_C  TM=2.742E-01  e=3.223E+00  Ancylobacter novellus DSM 506
  5oge-assembly3_C  TM=2.421E-01  e=5.168E+00  Saccharomyces cerevisiae S288C
  5i20-assembly3_C  TM=2.699E-01  e=2.396E+00  Ancylobacter novellus DSM 506
  5oge-assembly3_C  TM=2.361E-01  e=4.650E+00  Saccharomyces cerevisiae S288C
  5oge-assembly1_A  TM=1.926E-01  e=5.619E+00  Saccharomyces cerevisiae S288C

Sequence (390 aa):
MKRVIFGFAGLVTLLASPAMAHTGAGEVSGLLAGLSHPISGLDHILVMVAVGVLAVQLGGRGLWLVPASFVSVMALGGVLGVTGVGVPFVEQGIIGSVIILGAVVAWGGKMPLSAAMALVGVFALFHGYAHGTEMPMNAHGAQYSIGFILVTATLHALGMGLSLALRAYIEKSAMLVARVGGAAIAAAGVSMAISMKRVIFGFAGLVTLLASPAMAHTGAGEVSGLLAGLSHPISGLDHILVMVAVGVLAVQLGGRGLWLVPASFVSVMALGGVLGVTGVGVPFVEQGIIGSVIILGAVVAWGGKMPLSAAMALVGVFALFHGYAHGTEMPMNAHGAQYSIGFILVTATLHALGMGLSLALRAYIEKSAMLVARVGGAAIAAAGVSMAIS

Radius of gyration: 34.53 Å; Cα contacts (8 Å, |Δi|>4): 546; chains: 2; bounding box: 71×97×69 Å